Protein AF-0000000085033680 (afdb_homodimer)

Structure (mmCIF, N/CA/C/O backbone):
data_AF-0000000085033680-model_v1
#
loop_
_entity.id
_entity.type
_entity.pdbx_description
1 polymer 'Phosphate transport system permease protein'
#
loop_
_atom_site.group_PDB
_atom_site.id
_atom_site.type_symbol
_atom_site.label_atom_id
_atom_site.label_alt_id
_atom_site.label_comp_id
_atom_site.label_asym_id
_atom_site.label_entity_id
_atom_site.label_seq_id
_atom_site.pdbx_PDB_ins_code
_atom_site.Cartn_x
_atom_site.Cartn_y
_atom_site.Cartn_z
_atom_site.occupancy
_atom_site.B_iso_or_equiv
_atom_site.auth_seq_id
_atom_site.auth_comp_id
_atom_site.auth_asym_id
_atom_site.auth_atom_id
_atom_site.pdbx_PDB_model_num
ATOM 1 N N . MET A 1 1 ? 34.344 1.107 -22.438 1 34.69 1 MET A N 1
ATOM 2 C CA . MET A 1 1 ? 33.625 1.771 -21.359 1 34.69 1 MET A CA 1
ATOM 3 C C . MET A 1 1 ? 32.562 0.857 -20.781 1 34.69 1 MET A C 1
ATOM 5 O O . MET A 1 1 ? 31.656 0.421 -21.5 1 34.69 1 MET A O 1
ATOM 9 N N . THR A 1 2 ? 32.812 0.111 -19.719 1 42.31 2 THR A N 1
ATOM 10 C CA . THR A 1 2 ? 32.031 -1.049 -19.297 1 42.31 2 THR A CA 1
ATOM 11 C C . THR A 1 2 ? 30.609 -0.638 -18.891 1 42.31 2 THR A C 1
ATOM 13 O O . THR A 1 2 ? 30.375 0.528 -18.562 1 42.31 2 THR A O 1
ATOM 16 N N . ALA A 1 3 ? 29.688 -1.53 -19.141 1 40.53 3 ALA A N 1
ATOM 17 C CA . ALA A 1 3 ? 28.25 -1.353 -18.938 1 40.53 3 ALA A CA 1
ATOM 18 C C . ALA A 1 3 ? 27.969 -0.746 -17.562 1 40.53 3 ALA A C 1
ATOM 20 O O . ALA A 1 3 ? 27.062 0.081 -17.422 1 40.53 3 ALA A O 1
ATOM 21 N N . GLU A 1 4 ? 28.812 -0.955 -16.578 1 39.97 4 GLU A N 1
ATOM 22 C CA . GLU A 1 4 ? 28.75 -0.415 -15.219 1 39.97 4 GLU A CA 1
ATOM 23 C C . GLU A 1 4 ? 29.031 1.086 -15.211 1 39.97 4 GLU A C 1
ATOM 25 O O . GLU A 1 4 ? 28.344 1.844 -14.516 1 39.97 4 GLU A O 1
ATOM 30 N N . ALA A 1 5 ? 30.047 1.528 -15.977 1 42.62 5 ALA A N 1
ATOM 31 C CA . ALA A 1 5 ? 30.406 2.936 -16.094 1 42.62 5 ALA A CA 1
ATOM 32 C C . ALA A 1 5 ? 29.312 3.729 -16.812 1 42.62 5 ALA A C 1
ATOM 34 O O . ALA A 1 5 ? 29 4.859 -16.422 1 42.62 5 ALA A O 1
ATOM 35 N N . LEU A 1 6 ? 28.594 3.102 -17.641 1 38.47 6 LEU A N 1
ATOM 36 C CA . LEU A 1 6 ? 27.516 3.727 -18.391 1 38.47 6 LEU A CA 1
ATOM 37 C C . LEU A 1 6 ? 26.266 3.871 -17.516 1 38.47 6 LEU A C 1
ATOM 39 O O . LEU A 1 6 ? 25.562 4.883 -17.594 1 38.47 6 LEU A O 1
ATOM 43 N N . ILE A 1 7 ? 26.125 2.992 -16.609 1 41.12 7 ILE A N 1
ATOM 44 C CA . ILE A 1 7 ? 25.016 3.029 -15.664 1 41.12 7 ILE A CA 1
ATOM 45 C C . ILE A 1 7 ? 25.266 4.117 -14.617 1 41.12 7 ILE A C 1
ATOM 47 O O . ILE A 1 7 ? 24.359 4.91 -14.32 1 41.12 7 ILE A O 1
ATOM 51 N N . LEU A 1 8 ? 26.453 4.207 -14.141 1 42.81 8 LEU A N 1
ATOM 52 C CA . LEU A 1 8 ? 26.859 5.289 -13.25 1 42.81 8 LEU A CA 1
ATOM 53 C C . LEU A 1 8 ? 26.844 6.629 -13.984 1 42.81 8 LEU A C 1
ATOM 55 O O . LEU A 1 8 ? 26.391 7.633 -13.43 1 42.81 8 LEU A O 1
ATOM 59 N N . LEU A 1 9 ? 27.312 6.648 -15.18 1 42.09 9 LEU A N 1
ATOM 60 C CA . LEU A 1 9 ? 27.281 7.852 -16 1 42.09 9 LEU A CA 1
ATOM 61 C C . LEU A 1 9 ? 25.844 8.234 -16.344 1 42.09 9 LEU A C 1
ATOM 63 O O . LEU A 1 9 ? 25.484 9.414 -16.328 1 42.09 9 LEU A O 1
ATOM 67 N N . PHE A 1 10 ? 25 7.246 -16.531 1 40.56 10 PHE A N 1
ATOM 68 C CA . PHE A 1 10 ? 23.594 7.531 -16.766 1 40.56 10 PHE A CA 1
ATOM 69 C C . PHE A 1 10 ? 22.938 8.047 -15.484 1 40.56 10 PHE A C 1
ATOM 71 O O . PHE A 1 10 ? 22.172 9.023 -15.523 1 40.56 10 PHE A O 1
ATOM 78 N N . PHE A 1 11 ? 23.25 7.496 -14.32 1 43.59 11 PHE A N 1
ATOM 79 C CA . PHE A 1 11 ? 22.75 8.016 -13.055 1 43.59 11 PHE A CA 1
ATOM 80 C C . PHE A 1 11 ? 23.312 9.406 -12.781 1 43.59 11 PHE A C 1
ATOM 82 O O . PHE A 1 11 ? 22.578 10.297 -12.344 1 43.59 11 PHE A O 1
ATOM 89 N N . LEU A 1 12 ? 24.562 9.516 -13 1 45.34 12 LEU A N 1
ATOM 90 C CA . LEU A 1 12 ? 25.203 10.82 -12.836 1 45.34 12 LEU A CA 1
ATOM 91 C C . LEU A 1 12 ? 24.703 11.812 -13.883 1 45.34 12 LEU A C 1
ATOM 93 O O . LEU A 1 12 ? 24.438 12.977 -13.57 1 45.34 12 LEU A O 1
ATOM 97 N N . TYR A 1 13 ? 24.578 11.406 -15.133 1 42.22 13 TYR A N 1
ATOM 98 C CA . TYR A 1 13 ? 24 12.258 -16.172 1 42.22 13 TYR A CA 1
ATOM 99 C C . TYR A 1 13 ? 22.516 12.484 -15.93 1 42.22 13 TYR A C 1
ATOM 101 O O . TYR A 1 13 ? 22.016 13.602 -16.078 1 42.22 13 TYR A O 1
ATOM 109 N N . ALA A 1 14 ? 21.797 11.477 -15.539 1 43.44 14 ALA A N 1
ATOM 110 C CA . ALA A 1 14 ? 20.391 11.672 -15.203 1 43.44 14 ALA A CA 1
ATOM 111 C C . ALA A 1 14 ? 20.234 12.539 -13.953 1 43.44 14 ALA A C 1
ATOM 113 O O . ALA A 1 14 ? 19.391 13.43 -13.906 1 43.44 14 ALA A O 1
ATOM 114 N N . ALA A 1 15 ? 21 12.297 -12.898 1 45.5 15 ALA A N 1
ATOM 115 C CA . ALA A 1 15 ? 21.094 13.227 -11.773 1 45.5 15 ALA A CA 1
ATOM 116 C C . ALA A 1 15 ? 21.594 14.594 -12.227 1 45.5 15 ALA A C 1
ATOM 118 O O . ALA A 1 15 ? 21.047 15.625 -11.812 1 45.5 15 ALA A O 1
ATOM 119 N N . SER A 1 16 ? 22.656 14.609 -13.031 1 41.59 16 SER A N 1
ATOM 120 C CA . SER A 1 16 ? 23.141 15.859 -13.609 1 41.59 16 SER A CA 1
ATOM 121 C C . SER A 1 16 ? 22.141 16.438 -14.594 1 41.59 16 SER A C 1
ATOM 123 O O . SER A 1 16 ? 21.891 17.656 -14.594 1 41.59 16 SER A O 1
ATOM 125 N N . ALA A 1 17 ? 21.578 15.656 -15.477 1 41.84 17 ALA A N 1
ATOM 126 C CA . ALA A 1 17 ? 20.531 16.094 -16.406 1 41.84 17 ALA A CA 1
ATOM 127 C C . ALA A 1 17 ? 19.266 16.484 -15.641 1 41.84 17 ALA A C 1
ATOM 129 O O . ALA A 1 17 ? 18.609 17.484 -15.984 1 41.84 1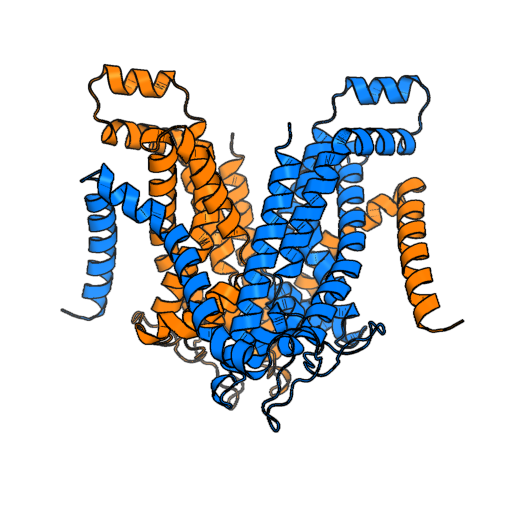7 ALA A O 1
ATOM 130 N N . LEU A 1 18 ? 18.844 15.688 -14.68 1 44.16 18 LEU A N 1
ATOM 131 C CA . LEU A 1 18 ? 17.828 16.109 -13.727 1 44.16 18 LEU A CA 1
ATOM 132 C C . LEU A 1 18 ? 18.219 17.406 -13.031 1 44.16 18 LEU A C 1
ATOM 134 O O . LEU A 1 18 ? 17.391 18.297 -12.867 1 44.16 18 LEU A O 1
ATOM 138 N N . PHE A 1 19 ? 19.453 17.438 -12.531 1 42.06 19 PHE A N 1
ATOM 139 C CA . PHE A 1 19 ? 20.031 18.703 -12.055 1 42.06 19 PHE A CA 1
ATOM 140 C C . PHE A 1 19 ? 19.969 19.766 -13.141 1 42.06 19 PHE A C 1
ATOM 142 O O . PHE A 1 19 ? 19.531 20.891 -12.891 1 42.06 19 PHE A O 1
ATOM 149 N N . LEU A 1 20 ? 20.578 19.422 -14.281 1 41.84 20 LEU A N 1
ATOM 150 C CA . LEU A 1 20 ? 20.594 20.406 -15.367 1 41.84 20 LEU A CA 1
ATOM 151 C C . LEU A 1 20 ? 19.188 20.672 -15.875 1 41.84 20 LEU A C 1
ATOM 153 O O . LEU A 1 20 ? 18.859 21.797 -16.266 1 41.84 20 LEU A O 1
ATOM 157 N N . PHE A 1 21 ? 18.438 19.625 -16.062 1 43.38 21 PHE A N 1
ATOM 158 C CA . PHE A 1 21 ? 17.031 19.797 -16.406 1 43.38 21 PHE A CA 1
ATOM 159 C C . PHE A 1 21 ? 16.312 20.641 -15.352 1 43.38 21 PHE A C 1
ATOM 161 O O . PHE A 1 21 ? 15.453 21.453 -15.68 1 43.38 21 PHE A O 1
ATOM 168 N N . PHE A 1 22 ? 16.609 20.438 -14.07 1 43.53 22 PHE A N 1
ATOM 169 C CA . PHE A 1 22 ? 16.219 21.406 -13.047 1 43.53 22 PHE A CA 1
ATOM 170 C C . PHE A 1 22 ? 16.75 22.797 -13.383 1 43.53 22 PHE A C 1
ATOM 172 O O . PHE A 1 22 ? 16.109 23.797 -13.039 1 43.53 22 PHE A O 1
ATOM 179 N N . THR A 1 23 ? 18.016 22.891 -13.719 1 40.34 23 THR A N 1
ATOM 180 C CA . THR A 1 23 ? 18.578 24.234 -13.906 1 40.34 23 THR A CA 1
ATOM 181 C C . THR A 1 23 ? 17.891 24.953 -15.062 1 40.34 23 THR A C 1
ATOM 183 O O . THR A 1 23 ? 17.875 26.188 -15.117 1 40.34 23 THR A O 1
ATOM 186 N N . ARG A 1 24 ? 17.891 24.297 -16.328 1 46.97 24 ARG A N 1
ATOM 187 C CA . ARG A 1 24 ? 17.125 25.062 -17.297 1 46.97 24 ARG A CA 1
ATOM 188 C C . ARG A 1 24 ? 15.633 24.891 -17.078 1 46.97 24 ARG A C 1
ATOM 190 O O . ARG A 1 24 ? 15.086 23.812 -17.344 1 46.97 24 ARG A O 1
ATOM 197 N N . LEU A 1 25 ? 14.953 25.609 -16.031 1 50.25 25 LEU A N 1
ATOM 198 C CA . LEU A 1 25 ? 13.945 25.75 -14.977 1 50.25 25 LEU A CA 1
ATOM 199 C C . LEU A 1 25 ? 12.602 25.203 -15.445 1 50.25 25 LEU A C 1
ATOM 201 O O . LEU A 1 25 ? 11.984 24.375 -14.766 1 50.25 25 LEU A O 1
ATOM 205 N N . ARG A 1 26 ? 11.852 25.953 -16.234 1 58.47 26 ARG A N 1
ATOM 206 C CA . ARG A 1 26 ? 10.398 25.922 -16.359 1 58.47 26 ARG A CA 1
ATOM 207 C C . ARG A 1 26 ? 9.938 24.641 -17.031 1 58.47 26 ARG A C 1
ATOM 209 O O . ARG A 1 26 ? 9.008 23.984 -16.562 1 58.47 26 ARG A O 1
ATOM 216 N N . ALA A 1 27 ? 10.703 24.266 -18.062 1 64.19 27 ALA A N 1
ATOM 217 C CA . ALA A 1 27 ? 10.234 23.125 -18.844 1 64.19 27 ALA A CA 1
ATOM 218 C C . ALA A 1 27 ? 10.586 21.812 -18.172 1 64.19 27 ALA A C 1
ATOM 220 O O . ALA A 1 27 ? 9.789 20.875 -18.172 1 64.19 27 ALA A O 1
ATOM 221 N N . GLY A 1 28 ? 11.727 21.688 -17.578 1 64.12 28 GLY A N 1
ATOM 222 C CA . GLY A 1 28 ? 12.148 20.469 -16.891 1 64.12 28 GLY A CA 1
ATOM 223 C C . GLY A 1 28 ? 11.32 20.156 -15.664 1 64.12 28 GLY A C 1
ATOM 224 O O . GLY A 1 28 ? 10.953 19 -15.438 1 64.12 28 GLY A O 1
ATOM 225 N N . LEU A 1 29 ? 11 21.266 -15.039 1 71.25 29 LEU A N 1
ATOM 226 C CA . LEU A 1 29 ? 10.18 21.094 -13.844 1 71.25 29 LEU A CA 1
ATOM 227 C C . LEU A 1 29 ? 8.773 20.625 -14.211 1 71.25 29 LEU A C 1
ATOM 229 O O . LEU A 1 29 ? 8.195 19.781 -13.523 1 71.25 29 LEU A O 1
ATOM 233 N N . ARG A 1 30 ? 8.383 21.172 -15.328 1 74.19 30 ARG A N 1
ATOM 234 C CA . ARG A 1 30 ? 7.047 20.797 -15.773 1 74.19 30 ARG A CA 1
ATOM 235 C C . ARG A 1 30 ? 7 19.328 -16.203 1 74.19 30 ARG A C 1
ATOM 237 O O . ARG A 1 30 ? 6.051 18.625 -15.891 1 74.19 30 ARG A O 1
ATOM 244 N N . LEU A 1 31 ? 8.039 18.922 -16.875 1 73.56 31 LEU A N 1
ATOM 245 C CA . LEU A 1 31 ? 8.07 17.562 -17.375 1 73.56 31 LEU A CA 1
ATOM 246 C C . LEU A 1 31 ? 8.141 16.547 -16.234 1 73.56 31 LEU A C 1
ATOM 248 O O . LEU A 1 31 ? 7.406 15.562 -16.219 1 73.56 31 LEU A O 1
ATOM 252 N N . LEU A 1 32 ? 8.898 16.828 -15.305 1 75.75 32 LEU A N 1
ATOM 253 C CA . LEU A 1 32 ? 9.055 15.906 -14.18 1 75.75 32 LEU A CA 1
ATOM 254 C C . LEU A 1 32 ? 7.812 15.922 -13.297 1 75.75 32 LEU A C 1
ATOM 256 O O . LEU A 1 32 ? 7.406 14.891 -12.766 1 75.75 32 LEU A O 1
ATOM 260 N N . ALA A 1 33 ? 7.223 17.062 -13.281 1 76.25 33 ALA A N 1
ATOM 261 C CA . ALA A 1 33 ? 6.043 17.219 -12.438 1 76.25 33 ALA A CA 1
ATOM 262 C C . ALA A 1 33 ? 4.844 16.469 -13.008 1 76.25 33 ALA A C 1
ATOM 264 O O . ALA A 1 33 ? 3.994 15.984 -12.266 1 76.25 33 ALA A O 1
ATOM 265 N N . LEU A 1 34 ? 4.891 16.344 -14.352 1 80.31 34 LEU A N 1
ATOM 266 C CA . LEU A 1 34 ? 3.711 15.758 -14.984 1 80.31 34 LEU A CA 1
ATOM 267 C C . LEU A 1 34 ? 3.959 14.305 -15.359 1 80.31 34 LEU A C 1
ATOM 269 O O . LEU A 1 34 ? 3.068 13.633 -15.891 1 80.31 34 LEU A O 1
ATOM 273 N N . ALA A 1 35 ? 5.102 13.797 -14.984 1 83.38 35 ALA A N 1
ATOM 274 C CA . ALA A 1 35 ? 5.473 12.438 -15.367 1 83.38 35 ALA A CA 1
ATOM 275 C C . ALA A 1 35 ? 4.527 11.414 -14.734 1 83.38 35 ALA A C 1
ATOM 277 O O . ALA A 1 35 ? 4.031 10.516 -15.422 1 83.38 35 ALA A O 1
ATOM 278 N N . VAL A 1 36 ? 4.23 11.586 -13.453 1 81.62 36 VAL A N 1
ATOM 279 C CA . VAL A 1 36 ? 3.447 10.578 -12.742 1 81.62 36 VAL A CA 1
ATO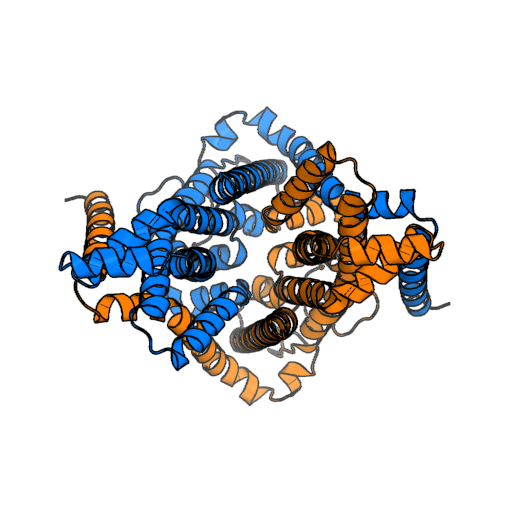M 280 C C . VAL A 1 36 ? 1.994 10.633 -13.211 1 81.62 36 VAL A C 1
ATOM 282 O O . VAL A 1 36 ? 1.408 9.602 -13.555 1 81.62 36 VAL A O 1
ATOM 285 N N . PRO A 1 37 ? 1.396 11.836 -13.359 1 80 37 PRO A N 1
ATOM 286 C CA . PRO A 1 37 ? 0.05 11.898 -13.938 1 80 37 PRO A CA 1
ATOM 287 C C . PRO A 1 37 ? -0.016 11.32 -15.344 1 80 37 PRO A C 1
ATOM 289 O O . PRO A 1 37 ? -1.013 10.688 -15.719 1 80 37 PRO A O 1
ATOM 292 N N . ALA A 1 38 ? 1.014 11.484 -16.047 1 81.5 38 ALA A N 1
ATOM 293 C CA . ALA A 1 38 ? 1.069 10.945 -17.406 1 81.5 38 ALA A CA 1
ATOM 294 C C . ALA A 1 38 ? 1.099 9.422 -17.391 1 81.5 38 ALA A C 1
ATOM 296 O O . ALA A 1 38 ? 0.479 8.781 -18.234 1 81.5 38 ALA A O 1
ATOM 297 N N . VAL A 1 39 ? 1.808 8.883 -16.438 1 83.31 39 VAL A N 1
ATOM 298 C CA . VAL A 1 39 ? 1.884 7.434 -16.328 1 83.31 39 VAL A CA 1
ATOM 299 C C . VAL A 1 39 ? 0.505 6.867 -15.992 1 83.31 39 VAL A C 1
ATOM 301 O O . VAL A 1 39 ? 0.087 5.859 -16.562 1 83.31 39 VAL A O 1
ATOM 304 N N . VAL A 1 40 ? -0.212 7.496 -15.133 1 84.31 40 VAL A N 1
ATOM 305 C CA . VAL A 1 40 ? -1.54 7.027 -14.75 1 84.31 40 VAL A CA 1
ATOM 306 C C . VAL A 1 40 ? -2.486 7.133 -15.945 1 84.31 40 VAL A C 1
ATOM 308 O O . VAL A 1 40 ? -3.268 6.215 -16.203 1 84.31 40 VAL A O 1
ATOM 311 N N . ALA A 1 41 ? -2.375 8.25 -16.672 1 82.94 41 ALA A N 1
ATOM 312 C CA . ALA A 1 41 ? -3.189 8.406 -17.875 1 82.94 41 ALA A CA 1
ATOM 313 C C . ALA A 1 41 ? -2.861 7.336 -18.906 1 82.94 41 ALA A C 1
ATOM 315 O O . ALA A 1 41 ? -3.76 6.785 -19.547 1 82.94 41 ALA A O 1
ATOM 316 N N . ALA A 1 42 ? -1.599 7.047 -19.047 1 84.12 42 ALA A N 1
ATOM 317 C CA . ALA A 1 42 ? -1.161 6 -19.953 1 84.12 42 ALA A CA 1
ATOM 318 C C . ALA A 1 42 ? -1.696 4.637 -19.531 1 84.12 42 ALA A C 1
ATOM 320 O O . ALA A 1 42 ? -2.061 3.814 -20.375 1 84.12 42 ALA A O 1
ATOM 321 N N . MET A 1 43 ? -1.697 4.395 -18.234 1 88.25 43 MET A N 1
ATOM 322 C CA . MET A 1 43 ? -2.221 3.129 -17.719 1 88.25 43 MET A CA 1
ATOM 323 C C . MET A 1 43 ? -3.691 2.961 -18.094 1 88.25 43 MET A C 1
ATOM 325 O O . MET A 1 43 ? -4.102 1.899 -18.562 1 88.25 43 MET A O 1
ATOM 329 N N . VAL A 1 44 ? -4.449 4.031 -17.906 1 86.88 44 VAL A N 1
ATOM 330 C CA . VAL A 1 44 ? -5.871 3.986 -18.219 1 86.88 44 VAL A CA 1
ATOM 331 C C . VAL A 1 44 ? -6.066 3.721 -19.703 1 86.88 44 VAL A C 1
ATOM 333 O O . VAL A 1 44 ? -6.902 2.898 -20.094 1 86.88 44 VAL A O 1
ATOM 336 N N . ALA A 1 45 ? -5.285 4.34 -20.562 1 87.31 45 ALA A N 1
ATOM 337 C CA . ALA A 1 45 ? -5.379 4.164 -22 1 87.31 45 ALA A CA 1
ATOM 338 C C . ALA A 1 45 ? -5.043 2.729 -22.406 1 87.31 45 ALA A C 1
ATOM 340 O O . ALA A 1 45 ? -5.742 2.125 -23.219 1 87.31 45 ALA A O 1
ATOM 341 N N . VAL A 1 46 ? -4.047 2.209 -21.812 1 88.69 46 VAL A N 1
ATOM 342 C CA . VAL A 1 46 ? -3.613 0.852 -22.141 1 88.69 46 VAL A CA 1
ATOM 343 C C . VAL A 1 46 ? -4.676 -0.149 -21.688 1 88.69 46 VAL A C 1
ATOM 345 O O . VAL A 1 46 ? -4.973 -1.109 -22.406 1 88.69 46 VAL A O 1
ATOM 348 N N . PHE A 1 47 ? -5.211 0.065 -20.531 1 92.56 47 PHE A N 1
ATOM 349 C CA . PHE A 1 47 ? -6.223 -0.852 -20.016 1 92.56 47 PHE A CA 1
ATOM 350 C C . PHE A 1 47 ? -7.5 -0.761 -20.844 1 92.56 47 PHE A C 1
ATOM 352 O O . PHE A 1 47 ? -8.156 -1.774 -21.094 1 92.56 47 PHE A O 1
ATOM 359 N N . LEU A 1 48 ? -7.855 0.467 -21.297 1 91.25 48 LEU A N 1
ATOM 360 C CA . LEU A 1 48 ? -9.023 0.634 -22.141 1 91.25 48 LEU A CA 1
ATOM 361 C C . LEU A 1 48 ? -8.844 -0.104 -23.469 1 91.25 48 LEU A C 1
ATOM 363 O O . LEU A 1 48 ? -9.719 -0.858 -23.891 1 91.25 48 LEU A O 1
ATOM 367 N N . ALA A 1 49 ? -7.715 0.058 -24.078 1 91.56 49 ALA A N 1
ATOM 368 C CA . ALA A 1 49 ? -7.426 -0.595 -25.344 1 91.56 49 ALA A CA 1
ATOM 369 C C . ALA A 1 49 ? -7.332 -2.109 -25.188 1 91.56 49 ALA A C 1
ATOM 371 O O . ALA A 1 49 ? -7.82 -2.865 -26.031 1 91.56 49 ALA A O 1
ATOM 372 N N . GLY A 1 50 ? -6.727 -2.555 -24.094 1 92.19 50 GLY A N 1
ATOM 373 C CA . GLY A 1 50 ? -6.531 -3.977 -23.844 1 92.19 50 GLY A CA 1
ATOM 374 C C . GLY A 1 50 ? -7.816 -4.695 -23.484 1 92.19 50 GLY A C 1
ATOM 375 O O . GLY A 1 50 ? -7.945 -5.902 -23.703 1 92.19 50 GLY A O 1
ATOM 376 N N . ALA A 1 51 ? -8.695 -3.938 -22.875 1 94.56 51 ALA A N 1
ATOM 377 C CA . ALA A 1 51 ? -9.945 -4.527 -22.406 1 94.56 51 ALA A CA 1
ATOM 378 C C . ALA A 1 51 ? -10.953 -4.637 -23.547 1 94.56 51 ALA A C 1
ATOM 380 O O . ALA A 1 51 ? -11.961 -5.336 -23.438 1 94.56 51 ALA A O 1
ATOM 381 N N . LEU A 1 52 ? -10.727 -4.047 -24.672 1 93.38 52 LEU A N 1
ATOM 382 C CA . LEU A 1 52 ? -11.695 -3.904 -25.75 1 93.38 52 LEU A CA 1
ATOM 383 C C . LEU A 1 52 ? -12.078 -5.262 -26.328 1 93.38 52 LEU A C 1
ATOM 385 O O . LEU A 1 52 ? -13.25 -5.535 -26.578 1 93.38 52 LEU A O 1
ATOM 389 N N . PRO A 1 53 ? -11.141 -6.164 -26.562 1 93 53 PRO A N 1
ATOM 390 C CA . PRO A 1 53 ? -11.523 -7.465 -27.109 1 93 53 PRO A CA 1
ATOM 391 C C . PRO A 1 53 ? -12.492 -8.227 -26.219 1 93 53 PRO A C 1
ATOM 393 O O . PRO A 1 53 ? -13.438 -8.852 -26.703 1 93 53 PRO A O 1
ATOM 396 N N . ALA A 1 54 ? -12.25 -8.18 -24.938 1 93.38 54 ALA A N 1
ATOM 397 C CA . ALA A 1 54 ? -13.148 -8.852 -24.016 1 93.38 54 ALA A CA 1
ATOM 398 C C . ALA A 1 54 ? -14.5 -8.148 -23.938 1 93.38 54 ALA A C 1
ATOM 400 O O . ALA A 1 54 ? -15.547 -8.797 -23.875 1 93.38 54 ALA A O 1
ATOM 401 N N . LEU A 1 55 ? -14.445 -6.852 -23.984 1 92.69 55 LEU A N 1
ATOM 402 C CA . LEU A 1 55 ? -15.68 -6.07 -23.922 1 92.69 55 LEU A CA 1
ATOM 403 C C . LEU A 1 55 ? -16.5 -6.27 -25.188 1 92.69 55 LEU A C 1
ATOM 405 O O . LEU A 1 55 ? -17.734 -6.316 -25.141 1 92.69 55 LEU A O 1
ATOM 409 N N . SER A 1 56 ? -15.859 -6.383 -26.297 1 92.25 56 SER A N 1
ATOM 410 C CA . SER A 1 56 ? -16.547 -6.57 -27.562 1 92.25 56 SER A CA 1
ATOM 411 C C . SER A 1 56 ? -17.141 -7.973 -27.672 1 92.25 56 SER A C 1
ATOM 413 O O . SER A 1 56 ? -18.234 -8.148 -28.203 1 92.25 56 SER A O 1
ATOM 415 N N . ARG A 1 57 ? -16.516 -8.875 -27.141 1 90.88 57 ARG A N 1
ATOM 416 C CA . ARG A 1 57 ? -16.953 -10.266 -27.25 1 90.88 57 ARG A CA 1
ATOM 417 C C . ARG A 1 57 ? -18.031 -10.57 -26.219 1 90.88 57 ARG A C 1
ATOM 419 O O . ARG A 1 57 ? -19.047 -11.188 -26.562 1 90.88 57 ARG A O 1
ATOM 426 N N . GLU A 1 58 ? -17.812 -10.195 -25.016 1 90.94 58 GLU A N 1
ATOM 427 C CA . GLU A 1 58 ? -18.688 -10.602 -23.906 1 90.94 58 GLU A CA 1
ATOM 428 C C . GLU A 1 58 ? -19.672 -9.492 -23.562 1 90.94 58 GLU A C 1
ATOM 430 O O . GLU A 1 58 ? -20.719 -9.758 -22.969 1 90.94 58 GLU A O 1
ATOM 435 N N . GLY A 1 59 ? -19.344 -8.281 -23.891 1 91.12 59 GLY A N 1
ATOM 436 C CA . GLY A 1 59 ? -20.188 -7.168 -23.516 1 91.12 59 GLY A CA 1
ATOM 437 C C . GLY A 1 59 ? -20.391 -7.055 -22.016 1 91.12 59 GLY A C 1
ATOM 438 O O . GLY A 1 59 ? -19.422 -7.074 -21.25 1 91.12 59 GLY A O 1
ATOM 439 N N . LEU A 1 60 ? -21.656 -7.02 -21.594 1 91.5 60 LEU A N 1
ATOM 440 C CA . LEU A 1 60 ? -21.984 -6.824 -20.188 1 91.5 60 LEU A CA 1
ATOM 441 C C . LEU A 1 60 ? -21.797 -8.117 -19.391 1 91.5 60 LEU A C 1
ATOM 443 O O . LEU A 1 60 ? -21.703 -8.086 -18.172 1 91.5 60 LEU A O 1
ATOM 447 N N . SER A 1 61 ? -21.797 -9.188 -20.109 1 92.5 61 SER A N 1
ATOM 448 C CA . SER A 1 61 ? -21.625 -10.477 -19.453 1 92.5 61 SER A CA 1
ATOM 449 C C . SER A 1 61 ? -20.266 -10.562 -18.766 1 92.5 61 SER A C 1
ATOM 451 O O . SER A 1 61 ? -20.094 -11.352 -17.828 1 92.5 61 SER A O 1
ATOM 453 N N . LEU A 1 62 ? -19.344 -9.758 -19.188 1 94.12 62 LEU A N 1
ATOM 454 C CA . LEU A 1 62 ? -18.031 -9.695 -18.547 1 94.12 62 LEU A CA 1
ATOM 455 C C . LEU A 1 62 ? -18.156 -9.32 -17.078 1 94.12 62 LEU A C 1
ATOM 457 O O . LEU A 1 62 ? -17.375 -9.797 -16.25 1 94.12 62 LEU A O 1
ATOM 461 N N . PHE A 1 63 ? -19.188 -8.586 -16.75 1 93.31 63 PHE A N 1
ATOM 462 C CA . PHE A 1 63 ? -19.328 -8.07 -15.398 1 93.31 63 PHE A CA 1
ATOM 463 C C . PHE A 1 63 ? -20.422 -8.797 -14.641 1 93.31 63 PHE A C 1
ATOM 465 O O . PHE A 1 63 ? -20.516 -8.703 -13.422 1 93.31 63 PHE A O 1
ATOM 472 N N . THR A 1 64 ? -21.234 -9.578 -15.367 1 93.25 64 THR A N 1
ATOM 473 C CA . THR A 1 64 ? -22.391 -10.18 -14.711 1 93.25 64 THR A CA 1
ATOM 474 C C . THR A 1 64 ? -22.219 -11.695 -14.609 1 93.25 64 THR A C 1
ATOM 476 O O . THR A 1 64 ? -22.953 -12.352 -13.867 1 93.25 64 THR A O 1
ATOM 479 N N . SER A 1 65 ? -21.281 -12.195 -15.273 1 92.38 65 SER A N 1
ATOM 480 C CA . SER A 1 65 ? -21.031 -13.633 -15.211 1 92.38 65 SER A CA 1
ATOM 481 C C . SER A 1 65 ? -19.969 -13.961 -14.18 1 92.38 65 SER A C 1
ATOM 483 O O . SER A 1 65 ? -19.078 -13.148 -13.914 1 92.38 65 SER A O 1
ATOM 485 N N . SER A 1 66 ? -20.125 -15.148 -13.617 1 91.56 66 SER A N 1
ATOM 486 C CA . SER A 1 66 ? -19.156 -15.617 -12.633 1 91.56 66 SER A CA 1
ATOM 487 C C . SER A 1 66 ? -18.281 -16.719 -13.211 1 91.56 66 SER A C 1
ATOM 489 O O . SER A 1 66 ? -17.484 -17.328 -12.492 1 91.56 66 SER A O 1
ATOM 491 N N . LEU A 1 67 ? -18.453 -16.891 -14.43 1 89.5 67 LEU A N 1
ATOM 492 C CA . LEU A 1 67 ? -17.688 -17.953 -15.07 1 89.5 67 LEU A CA 1
ATOM 493 C C . LEU A 1 67 ? -16.25 -17.516 -15.328 1 89.5 67 LEU A C 1
ATOM 495 O O . LEU A 1 67 ? -16.016 -16.391 -15.758 1 89.5 67 LEU A O 1
ATOM 499 N N . TRP A 1 68 ? -15.273 -18.375 -14.969 1 93.12 68 TRP A N 1
ATOM 500 C CA . TRP A 1 68 ? -13.859 -18.234 -15.305 1 93.12 68 TRP A CA 1
ATOM 501 C C . TRP A 1 68 ? -13.273 -19.562 -15.773 1 93.12 68 TRP A C 1
ATOM 503 O O . TRP A 1 68 ? -12.898 -20.406 -14.961 1 93.12 68 TRP A O 1
ATOM 513 N N . SER A 1 69 ? -13.305 -19.688 -17.062 1 91.06 69 SER A N 1
ATOM 514 C CA . SER A 1 69 ? -12.891 -20.953 -17.641 1 91.06 69 SER A CA 1
ATOM 515 C C . SER A 1 69 ? -11.914 -20.75 -18.797 1 91.06 69 SER A C 1
ATOM 517 O O . SER A 1 69 ? -12.266 -20.141 -19.812 1 91.06 69 SER A O 1
ATOM 519 N N . SER A 1 70 ? -10.75 -21.234 -18.609 1 88.19 70 SER A N 1
ATOM 520 C CA . SER A 1 70 ? -9.742 -21.156 -19.672 1 88.19 70 SER A CA 1
ATOM 521 C C . SER A 1 70 ? -10.102 -22.062 -20.844 1 88.19 70 SER A C 1
ATOM 523 O O . SER A 1 70 ? -9.812 -21.734 -22 1 88.19 70 SER A O 1
ATOM 525 N N . SER A 1 71 ? -10.711 -23.172 -20.547 1 87.75 71 SER A N 1
ATOM 526 C CA . SER A 1 71 ? -11.086 -24.125 -21.594 1 87.75 71 SER A CA 1
ATOM 527 C C . SER A 1 71 ? -12.125 -23.531 -22.531 1 87.75 71 SER A C 1
ATOM 529 O O . SER A 1 71 ? -12.023 -23.688 -23.75 1 87.75 71 SER A O 1
ATOM 531 N N . ASP A 1 72 ? -13.055 -22.812 -22 1 87.81 72 ASP A N 1
ATOM 532 C CA . ASP A 1 72 ? -14.125 -22.219 -22.797 1 87.81 72 ASP A CA 1
ATOM 533 C C . ASP A 1 72 ? -13.766 -20.797 -23.234 1 87.81 72 ASP A C 1
ATOM 535 O O . ASP A 1 72 ? -14.484 -20.172 -24.016 1 87.81 72 ASP A O 1
ATOM 539 N N . GLU A 1 73 ? -12.664 -20.312 -22.688 1 90.62 73 GLU A N 1
ATOM 540 C CA . GLU A 1 73 ? -12.203 -18.953 -22.922 1 90.62 73 GLU A CA 1
ATOM 541 C C . GLU A 1 73 ? -13.297 -17.938 -22.594 1 90.62 73 GLU A C 1
ATOM 543 O O . GLU A 1 73 ? -13.562 -17.031 -23.391 1 90.62 73 GLU A O 1
ATOM 548 N N . ARG A 1 74 ? -14.07 -18.281 -21.625 1 90.94 74 ARG A N 1
ATOM 549 C CA . ARG A 1 74 ? -15.078 -17.375 -21.078 1 90.94 74 ARG A CA 1
ATOM 550 C C . ARG A 1 74 ? -14.68 -16.859 -19.703 1 90.94 74 ARG A C 1
ATOM 552 O O . ARG A 1 74 ? -14.328 -17.641 -18.812 1 90.94 74 ARG A O 1
ATOM 559 N N . TYR A 1 75 ? -14.719 -15.547 -19.625 1 94 75 TYR A N 1
ATOM 560 C CA . TYR A 1 75 ? -14.242 -14.922 -18.406 1 94 75 TYR A CA 1
ATOM 561 C C . TYR A 1 75 ? -15.242 -13.891 -17.891 1 94 75 TYR A C 1
ATOM 563 O O . TYR A 1 75 ? -15.656 -13 -18.625 1 94 75 TYR A O 1
ATOM 571 N N . GLY A 1 76 ? -15.664 -14.148 -16.656 1 94.81 76 GLY A N 1
ATOM 572 C CA . GLY A 1 76 ? -16.547 -13.219 -15.969 1 94.81 76 GLY A CA 1
ATOM 573 C C . GLY A 1 76 ? -15.945 -12.656 -14.695 1 94.81 76 GLY A C 1
ATOM 574 O O . GLY A 1 76 ? -15.242 -13.367 -13.969 1 94.81 76 GLY A O 1
ATOM 575 N N . LEU A 1 77 ? -16.281 -11.414 -14.398 1 96.12 77 LEU A N 1
ATOM 576 C CA . LEU A 1 77 ? -15.641 -10.727 -13.281 1 96.12 77 LEU A CA 1
ATOM 577 C C . LEU A 1 77 ? -16.578 -10.672 -12.078 1 96.12 77 LEU A C 1
ATOM 579 O O . LEU A 1 77 ? -16.188 -10.18 -11.016 1 96.12 77 LEU A O 1
ATOM 583 N N . LEU A 1 78 ? -17.734 -11.242 -12.164 1 95.69 78 LEU A N 1
ATOM 584 C CA . LEU A 1 78 ? -18.734 -11.109 -11.102 1 95.69 78 LEU A CA 1
ATOM 585 C C . LEU A 1 78 ? -18.234 -11.758 -9.812 1 95.69 78 LEU A C 1
ATOM 587 O O . LEU A 1 78 ? -18.438 -11.219 -8.727 1 95.69 78 LEU A O 1
ATOM 591 N N . GLY A 1 79 ? -17.703 -12.945 -9.922 1 95.31 79 GLY A N 1
ATOM 592 C CA . GLY A 1 79 ? -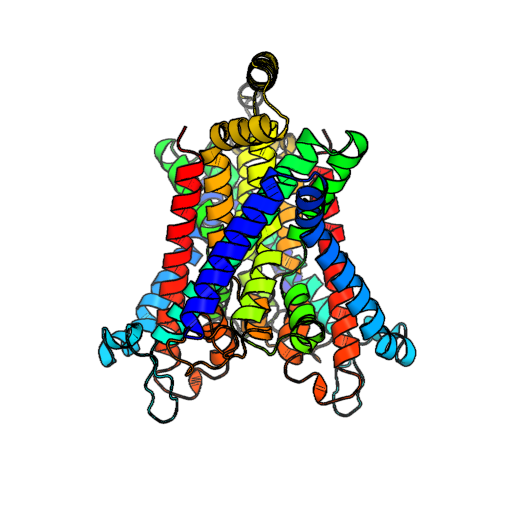17.156 -13.594 -8.742 1 95.31 79 GLY A CA 1
ATOM 593 C C . GLY A 1 79 ? -16.125 -12.742 -8.016 1 95.31 79 GLY A C 1
ATOM 594 O O . GLY A 1 79 ? -16.156 -12.625 -6.793 1 95.31 79 GLY A O 1
ATOM 595 N N . ALA A 1 80 ? -15.227 -12.18 -8.773 1 96.5 80 ALA A N 1
ATOM 596 C CA . ALA A 1 80 ? -14.18 -11.336 -8.203 1 96.5 80 ALA A CA 1
ATOM 597 C C . ALA A 1 80 ? -14.758 -10.047 -7.629 1 96.5 80 ALA A C 1
ATOM 599 O O . ALA A 1 80 ? -14.305 -9.57 -6.586 1 96.5 80 ALA A O 1
ATOM 600 N N . LEU A 1 81 ? -15.734 -9.484 -8.32 1 96 81 LEU A N 1
ATOM 601 C CA . LEU A 1 81 ? -16.406 -8.289 -7.828 1 96 81 LEU A CA 1
ATOM 602 C C . LEU A 1 81 ? -17.109 -8.562 -6.5 1 96 81 LEU A C 1
ATOM 604 O O . LEU A 1 81 ? -17 -7.773 -5.559 1 96 81 LEU A O 1
ATOM 608 N N . TRP A 1 82 ? -17.734 -9.641 -6.465 1 95.75 82 TRP A N 1
ATOM 609 C CA . TRP A 1 82 ? -18.406 -10.031 -5.234 1 95.75 82 TRP A CA 1
ATOM 610 C C . TRP A 1 82 ? -17.406 -10.273 -4.113 1 95.75 82 TRP A C 1
ATOM 612 O O . TRP A 1 82 ? -17.625 -9.867 -2.971 1 95.75 82 TRP A O 1
ATOM 622 N N . GLY A 1 83 ? -16.375 -10.984 -4.414 1 96.56 83 GLY A N 1
ATOM 623 C CA . GLY A 1 83 ? -15.336 -11.219 -3.424 1 96.56 83 GLY A CA 1
ATOM 624 C C . GLY A 1 83 ? -14.773 -9.93 -2.848 1 96.56 83 GLY A C 1
ATOM 625 O O . GLY A 1 83 ? -14.555 -9.828 -1.638 1 96.56 83 GLY A O 1
ATOM 626 N N . THR A 1 84 ? -14.539 -8.961 -3.73 1 96.31 84 THR A N 1
ATOM 627 C CA . THR A 1 84 ? -14.062 -7.656 -3.281 1 96.31 84 THR A CA 1
ATOM 628 C C . THR A 1 84 ? -15.094 -6.996 -2.367 1 96.31 84 THR A C 1
ATOM 630 O O . THR A 1 84 ? -14.742 -6.48 -1.303 1 96.31 84 THR A O 1
ATOM 633 N N . PHE A 1 85 ? -16.297 -7.062 -2.746 1 95.62 85 PHE A N 1
ATOM 634 C CA . PHE A 1 85 ? -17.375 -6.434 -1.983 1 95.62 85 PHE A CA 1
ATOM 635 C C . PHE A 1 85 ? -17.531 -7.086 -0.616 1 95.62 85 PHE A C 1
ATOM 637 O O . PHE A 1 85 ? -17.531 -6.402 0.409 1 95.62 85 PHE A O 1
ATOM 644 N N . ILE A 1 86 ? -17.578 -8.375 -0.582 1 96.31 86 ILE A N 1
ATOM 645 C CA . ILE A 1 86 ? -17.922 -9.062 0.655 1 96.31 86 ILE A CA 1
ATOM 646 C C . ILE A 1 86 ? -16.75 -9 1.626 1 96.31 86 ILE A C 1
ATOM 648 O O . ILE A 1 86 ? -16.938 -8.844 2.834 1 96.31 86 ILE A O 1
ATOM 652 N N . THR A 1 87 ? -15.547 -9.188 1.152 1 97.19 87 THR A N 1
ATOM 653 C CA . THR A 1 87 ? -14.391 -9.109 2.041 1 97.19 87 THR A CA 1
ATOM 654 C C . THR A 1 87 ? -14.258 -7.711 2.637 1 97.19 87 THR A C 1
ATOM 656 O O . THR A 1 87 ? -13.961 -7.562 3.824 1 97.19 87 THR A O 1
ATOM 659 N N . THR A 1 88 ? -14.5 -6.691 1.83 1 96.69 88 THR A N 1
ATOM 660 C CA . THR A 1 88 ? -14.445 -5.316 2.316 1 96.69 88 THR A CA 1
ATOM 661 C C . THR A 1 88 ? -15.586 -5.035 3.291 1 96.69 88 THR A C 1
ATOM 663 O O . THR A 1 88 ? -15.391 -4.367 4.309 1 96.69 88 THR A O 1
ATOM 666 N N . ALA A 1 89 ? -16.734 -5.512 2.938 1 95.44 89 ALA A N 1
ATOM 667 C CA . ALA A 1 89 ? -17.922 -5.289 3.764 1 95.44 89 ALA A CA 1
ATOM 668 C C . ALA A 1 89 ? -17.734 -5.891 5.156 1 95.44 89 ALA A C 1
ATOM 670 O O . ALA A 1 89 ? -18.25 -5.359 6.141 1 95.44 89 ALA A O 1
ATOM 671 N N . VAL A 1 90 ? -17.031 -6.949 5.234 1 95.56 90 VAL A N 1
ATOM 672 C CA . VAL A 1 90 ? -16.797 -7.598 6.52 1 95.56 90 VAL A CA 1
ATOM 673 C C . VAL A 1 90 ? -15.625 -6.926 7.23 1 95.56 90 VAL A C 1
ATOM 675 O O . VAL A 1 90 ? -15.68 -6.676 8.438 1 95.56 90 VAL A O 1
ATOM 678 N N . ALA A 1 91 ? -14.609 -6.59 6.555 1 96.94 91 ALA A N 1
ATOM 679 C CA . ALA A 1 91 ? -13.375 -6.055 7.129 1 96.94 91 ALA A CA 1
ATOM 680 C C . ALA A 1 91 ? -13.586 -4.637 7.652 1 96.94 91 ALA A C 1
ATOM 682 O O . ALA A 1 91 ? -13.039 -4.266 8.695 1 96.94 91 ALA A O 1
ATOM 683 N N . LEU A 1 92 ? -14.391 -3.838 6.961 1 95.12 92 LEU A N 1
ATOM 684 C CA . LEU A 1 92 ? -14.484 -2.406 7.234 1 95.12 92 LEU A CA 1
ATOM 685 C C . LEU A 1 92 ? -15.117 -2.152 8.594 1 95.12 92 LEU A C 1
ATOM 687 O O . LEU A 1 92 ? -14.594 -1.365 9.391 1 95.12 92 LEU A O 1
ATOM 691 N N . PRO A 1 93 ? -16.25 -2.803 8.867 1 93.75 93 PRO A N 1
ATOM 692 C CA . PRO A 1 93 ? -16.828 -2.584 10.195 1 93.75 93 PRO A CA 1
ATOM 693 C C . PRO A 1 93 ? -15.891 -3.035 11.32 1 93.75 93 PRO A C 1
ATOM 695 O O . PRO A 1 93 ? -15.844 -2.404 12.375 1 93.75 93 PRO A O 1
ATOM 698 N N . LEU A 1 94 ? -15.195 -4.117 11.125 1 92.12 94 LEU A N 1
ATOM 699 C CA . LEU A 1 94 ? -14.234 -4.578 12.125 1 92.12 94 LEU A CA 1
ATOM 700 C C . LEU A 1 94 ? -13.125 -3.557 12.32 1 92.12 94 LEU A C 1
ATOM 702 O O . LEU A 1 94 ? -12.773 -3.229 13.461 1 92.12 94 LEU A O 1
ATOM 706 N N . ALA A 1 95 ? -12.602 -3.057 11.266 1 95 95 ALA A N 1
ATOM 707 C CA . ALA A 1 95 ? -11.531 -2.059 11.32 1 95 95 ALA A CA 1
ATOM 708 C C . ALA A 1 95 ? -12.023 -0.762 11.953 1 95 95 ALA A C 1
ATOM 710 O O . ALA A 1 95 ? -11.305 -0.132 12.727 1 95 95 ALA A O 1
ATOM 711 N N . ALA A 1 96 ? -13.227 -0.372 11.57 1 93.31 96 ALA A N 1
ATOM 712 C CA . ALA A 1 96 ? -13.805 0.844 12.133 1 93.31 96 ALA A CA 1
ATOM 713 C C . ALA A 1 96 ? -13.953 0.727 13.648 1 93.31 96 ALA A C 1
ATOM 715 O O . ALA A 1 96 ? -13.633 1.661 14.383 1 93.31 96 ALA A O 1
ATOM 716 N N . ALA A 1 97 ? -14.43 -0.377 14.055 1 90.81 97 ALA A N 1
ATOM 717 C CA . ALA A 1 97 ? -14.602 -0.608 15.492 1 90.81 97 ALA A CA 1
ATOM 718 C C . ALA A 1 97 ? -13.266 -0.55 16.219 1 90.81 97 ALA A C 1
ATOM 720 O O . ALA A 1 97 ? -13.148 0.086 17.266 1 90.81 97 ALA A O 1
ATOM 721 N N . MET A 1 98 ? -12.297 -1.184 15.688 1 92.06 98 MET A N 1
ATOM 722 C CA . MET A 1 98 ? -10.977 -1.202 16.312 1 92.06 98 MET A CA 1
ATOM 723 C C . MET A 1 98 ? -10.344 0.185 16.281 1 92.06 98 MET A C 1
ATOM 725 O O . MET A 1 98 ? -9.719 0.606 17.25 1 92.06 98 MET A O 1
ATOM 729 N N . ALA A 1 99 ? -10.539 0.892 15.211 1 94.69 99 ALA A N 1
ATOM 730 C CA . ALA A 1 99 ? -9.961 2.225 15.055 1 94.69 99 ALA A CA 1
ATOM 731 C C . ALA A 1 99 ? -10.602 3.213 16.031 1 94.69 99 ALA A C 1
ATOM 733 O O . ALA A 1 99 ? -9.898 4 16.672 1 94.69 99 ALA A O 1
ATOM 734 N N . VAL A 1 100 ? -11.898 3.186 16.125 1 92.62 100 VAL A N 1
ATOM 735 C CA . VAL A 1 100 ? -12.617 4.062 17.047 1 92.62 100 VAL A CA 1
ATOM 736 C C . VAL A 1 100 ? -12.219 3.744 18.484 1 92.62 100 VAL A C 1
ATOM 738 O O . VAL A 1 100 ? -11.945 4.652 19.266 1 92.62 100 VAL A O 1
ATOM 741 N N . SER A 1 101 ? -12.211 2.443 18.797 1 91 101 SER A N 1
ATOM 742 C CA . SER A 1 101 ? -11.805 2.031 20.141 1 91 101 SER A CA 1
ATOM 743 C C . SER A 1 101 ? -10.398 2.518 20.469 1 91 101 SER A C 1
ATOM 745 O O . SER A 1 101 ? -10.141 2.965 21.578 1 91 101 SER A O 1
ATOM 747 N N . PHE A 1 102 ? -9.523 2.43 19.547 1 92.62 102 PHE A N 1
ATOM 748 C CA . PHE A 1 102 ? -8.156 2.883 19.75 1 92.62 102 PHE A CA 1
ATOM 749 C C . PHE A 1 102 ? -8.109 4.387 20 1 92.62 102 PHE A C 1
ATOM 751 O O . PHE A 1 102 ? -7.41 4.852 20.906 1 92.62 102 PHE A O 1
ATOM 758 N N . ALA A 1 103 ? -8.836 5.145 19.172 1 93.25 103 ALA A N 1
ATOM 759 C CA . ALA A 1 103 ? -8.852 6.602 19.297 1 93.25 103 ALA A CA 1
ATOM 760 C C . ALA A 1 103 ? -9.375 7.031 20.672 1 93.25 103 ALA A C 1
ATOM 762 O O . ALA A 1 103 ? -8.781 7.895 21.312 1 93.25 103 ALA A O 1
ATOM 763 N N . VAL A 1 104 ? -10.422 6.441 21.094 1 90.5 104 VAL A N 1
ATOM 764 C CA . VAL A 1 104 ? -11.016 6.777 22.391 1 90.5 104 VAL A CA 1
ATOM 765 C C . VAL A 1 104 ? -10.078 6.348 23.516 1 90.5 104 VAL A C 1
ATOM 767 O O . VAL A 1 104 ? -9.852 7.109 24.453 1 90.5 104 VAL A O 1
ATOM 770 N N . PHE A 1 105 ? -9.562 5.156 23.422 1 89.88 105 PHE A N 1
ATOM 771 C CA . PHE A 1 105 ? -8.695 4.609 24.469 1 89.88 105 PHE A CA 1
ATOM 772 C C . PHE A 1 105 ? -7.453 5.477 24.641 1 89.88 105 PHE A C 1
ATOM 774 O O . PHE A 1 105 ? -7.105 5.848 25.766 1 89.88 105 PHE A O 1
ATOM 781 N N . VAL A 1 106 ? -6.828 5.816 23.578 1 90.81 106 VAL A N 1
ATOM 782 C CA . VAL A 1 106 ? -5.551 6.516 23.641 1 90.81 106 VAL A CA 1
ATOM 783 C C . VAL A 1 106 ? -5.766 7.949 24.125 1 90.81 106 VAL A C 1
ATOM 785 O O . VAL A 1 106 ? -4.93 8.508 24.828 1 90.81 106 VAL A O 1
ATOM 788 N N . ASN A 1 107 ? -6.918 8.562 23.797 1 90.5 107 ASN A N 1
ATOM 789 C CA . ASN A 1 107 ? -7.129 9.969 24.109 1 90.5 107 ASN A CA 1
ATOM 790 C C . ASN A 1 107 ? -7.805 10.133 25.469 1 90.5 107 ASN A C 1
ATOM 792 O O . ASN A 1 107 ? -7.559 11.117 26.172 1 90.5 107 ASN A O 1
ATOM 796 N N . ASP A 1 108 ? -8.633 9.188 25.844 1 88.5 108 ASP A N 1
ATOM 797 C CA . ASP A 1 108 ? -9.438 9.406 27.031 1 88.5 108 ASP A CA 1
ATOM 798 C C . ASP A 1 108 ? -8.969 8.516 28.188 1 88.5 108 ASP A C 1
ATOM 800 O O . ASP A 1 108 ? -9.18 8.844 29.359 1 88.5 108 ASP A O 1
ATOM 804 N N . ILE A 1 109 ? -8.422 7.352 27.938 1 85.62 109 ILE A N 1
ATOM 805 C CA . ILE A 1 109 ? -8.234 6.355 28.984 1 85.62 109 ILE A CA 1
ATOM 806 C C . ILE A 1 109 ? -6.742 6.184 29.266 1 85.62 109 ILE A C 1
ATOM 808 O O . ILE A 1 109 ? -6.32 6.156 30.422 1 85.62 109 ILE A O 1
ATOM 812 N N . ALA A 1 110 ? -5.973 6.109 28.234 1 85.69 110 ALA A N 1
ATOM 813 C CA . ALA A 1 110 ? -4.551 5.824 28.375 1 85.69 110 ALA A CA 1
ATOM 814 C C . ALA A 1 110 ? -3.834 6.969 29.094 1 85.69 110 ALA A C 1
ATOM 816 O O . ALA A 1 110 ? -4.117 8.141 28.828 1 85.69 110 ALA A O 1
ATOM 817 N N . PRO A 1 111 ? -2.93 6.562 30.031 1 85.44 111 PRO A N 1
ATOM 818 C CA . PRO A 1 111 ? -2.111 7.609 30.656 1 85.44 111 PRO A CA 1
ATOM 819 C C . PRO A 1 111 ? -1.268 8.375 29.641 1 85.44 111 PRO A C 1
ATOM 821 O O . PRO A 1 111 ? -0.937 7.844 28.578 1 85.44 111 PRO A O 1
ATOM 824 N N . ALA A 1 112 ? -0.897 9.555 29.922 1 81.44 112 ALA A N 1
ATOM 825 C CA . ALA A 1 112 ? -0.217 10.484 29.016 1 81.44 112 ALA A CA 1
ATOM 826 C C . ALA A 1 112 ? 1.077 9.875 28.484 1 81.44 112 ALA A C 1
ATOM 828 O O . ALA A 1 112 ? 1.41 10.039 27.312 1 81.44 112 ALA A O 1
ATOM 829 N N . GLY A 1 113 ? 1.765 9.203 29.312 1 81.75 113 GLY A N 1
ATOM 830 C CA . GLY A 1 113 ? 3.027 8.617 28.891 1 81.75 113 GLY A CA 1
ATOM 831 C C . GLY A 1 113 ? 2.861 7.484 27.906 1 81.75 113 GLY A C 1
ATOM 832 O O . GLY A 1 113 ? 3.727 7.27 27.047 1 81.75 113 GLY A O 1
ATOM 833 N N . LEU A 1 114 ? 1.709 6.812 27.875 1 85.31 114 LEU A N 1
ATOM 834 C CA . LEU A 1 114 ? 1.472 5.664 27.016 1 85.31 114 LEU A CA 1
ATOM 835 C C . LEU A 1 114 ? 0.821 6.098 25.703 1 85.31 114 LEU A C 1
ATOM 837 O O . LEU A 1 114 ? 0.902 5.387 24.703 1 85.31 114 LEU A O 1
ATOM 841 N N . ARG A 1 115 ? 0.276 7.277 25.734 1 87.12 115 ARG A N 1
ATOM 842 C CA . ARG A 1 115 ? -0.457 7.77 24.578 1 87.12 115 ARG A CA 1
ATOM 843 C C . ARG A 1 115 ? 0.457 7.887 23.359 1 87.12 115 ARG A C 1
ATOM 845 O O . ARG A 1 115 ? 0.144 7.363 22.297 1 87.12 115 ARG A O 1
ATOM 852 N N . ARG A 1 116 ? 1.568 8.445 23.656 1 85.19 116 ARG A N 1
ATOM 853 C CA . ARG A 1 116 ? 2.506 8.672 22.547 1 85.19 116 ARG A CA 1
ATOM 854 C C . ARG A 1 116 ? 3.062 7.348 22.031 1 85.19 116 ARG A C 1
ATOM 856 O O . ARG A 1 116 ? 3.188 7.156 20.828 1 85.19 116 ARG A O 1
ATOM 863 N N . GLY A 1 117 ? 3.365 6.52 22.953 1 84.5 117 GLY A N 1
ATOM 864 C CA . GLY A 1 117 ? 3.904 5.223 22.578 1 84.5 117 GLY A CA 1
ATOM 865 C C . GLY A 1 117 ? 2.916 4.367 21.797 1 84.5 117 GLY A C 1
ATOM 866 O O . GLY A 1 117 ? 3.266 3.768 20.781 1 84.5 117 GLY A O 1
ATOM 867 N N . LEU A 1 118 ? 1.707 4.34 22.25 1 86.56 118 LEU A N 1
ATOM 868 C CA . LEU A 1 118 ? 0.676 3.537 21.594 1 86.56 118 LEU A CA 1
ATOM 869 C C . LEU A 1 118 ? 0.338 4.102 20.219 1 86.56 118 LEU A C 1
ATOM 871 O O . LEU A 1 118 ? 0.128 3.346 19.266 1 86.56 118 LEU A O 1
ATOM 875 N N . SER A 1 119 ? 0.316 5.41 20.156 1 88.44 119 SER A N 1
ATOM 876 C CA . SER A 1 119 ? 0.049 6.059 18.875 1 88.44 119 SER A CA 1
ATOM 877 C C . SER A 1 119 ? 1.162 5.781 17.875 1 88.44 119 SER A C 1
ATOM 879 O O . SER A 1 119 ? 0.894 5.465 16.719 1 88.44 119 SER A O 1
ATOM 881 N N . ALA A 1 120 ? 2.381 5.816 18.391 1 84.06 120 ALA A N 1
ATOM 882 C CA . ALA A 1 120 ? 3.529 5.531 17.531 1 84.06 120 ALA A CA 1
ATOM 883 C C . ALA A 1 120 ? 3.51 4.082 17.062 1 84.06 120 ALA A C 1
ATOM 885 O O . ALA A 1 120 ? 3.803 3.799 15.891 1 84.06 120 ALA A O 1
ATOM 886 N N . PHE A 1 121 ? 3.156 3.27 17.906 1 84.25 121 PHE A N 1
ATOM 887 C CA . PHE A 1 121 ? 3.102 1.854 17.562 1 84.25 121 PHE A CA 1
ATOM 888 C C . PHE A 1 121 ? 2.055 1.599 16.484 1 84.25 121 PHE A C 1
ATOM 890 O O . PHE A 1 121 ? 2.301 0.85 15.539 1 84.25 121 PHE A O 1
ATOM 897 N N . MET A 1 122 ? 0.932 2.162 16.656 1 87.44 122 MET A N 1
ATOM 898 C CA . MET A 1 122 ? -0.129 2.02 15.672 1 87.44 122 MET A CA 1
ATOM 899 C C . MET A 1 122 ? 0.318 2.562 14.312 1 87.44 122 MET A C 1
ATOM 901 O O . MET A 1 122 ? 0.07 1.941 13.281 1 87.44 122 MET A O 1
ATOM 905 N N . ASP A 1 123 ? 0.995 3.623 14.375 1 85.12 123 ASP A N 1
ATOM 906 C CA . ASP A 1 123 ? 1.486 4.23 13.148 1 85.12 123 ASP A CA 1
ATOM 907 C C . ASP A 1 123 ? 2.539 3.348 12.477 1 85.12 123 ASP A C 1
ATOM 909 O O . ASP A 1 123 ? 2.598 3.262 11.25 1 85.12 123 ASP A O 1
ATOM 913 N N . LEU A 1 124 ? 3.312 2.701 13.266 1 82.25 124 LEU A N 1
ATOM 914 C CA . LEU A 1 124 ? 4.352 1.818 12.742 1 82.25 124 LEU A CA 1
ATOM 915 C C . LEU A 1 124 ? 3.74 0.571 12.117 1 82.25 124 LEU A C 1
ATOM 917 O O . LEU A 1 124 ? 4.293 0.016 11.164 1 82.25 124 LEU A O 1
ATOM 921 N N . THR A 1 125 ? 2.637 0.137 12.688 1 84.62 125 THR A N 1
ATOM 922 C CA . THR A 1 125 ? 1.969 -1.034 12.125 1 84.62 125 THR A CA 1
ATOM 923 C C . THR A 1 125 ? 1.531 -0.776 10.688 1 84.62 125 THR A C 1
ATOM 925 O O . THR A 1 125 ? 1.519 -1.692 9.867 1 84.62 125 THR A O 1
ATOM 928 N N . ALA A 1 126 ? 1.223 0.452 10.391 1 85.25 126 ALA A N 1
ATOM 929 C CA . ALA A 1 126 ? 0.815 0.825 9.039 1 85.25 126 ALA A CA 1
ATOM 930 C C . ALA A 1 126 ? 1.978 0.693 8.062 1 85.25 126 ALA A C 1
ATOM 932 O O . ALA A 1 126 ? 1.771 0.625 6.848 1 85.25 126 ALA A O 1
ATOM 933 N N . ALA A 1 127 ? 3.145 0.591 8.602 1 81.5 127 ALA A N 1
ATOM 934 C CA . ALA A 1 127 ? 4.34 0.573 7.762 1 81.5 127 ALA A CA 1
ATOM 935 C C . ALA A 1 127 ? 4.793 -0.857 7.484 1 81.5 127 ALA A C 1
ATOM 937 O O . ALA A 1 127 ? 5.707 -1.082 6.684 1 81.5 127 ALA A O 1
ATOM 938 N N . VAL A 1 128 ? 4.191 -1.804 8.102 1 86.62 128 VAL A N 1
ATOM 939 C CA . VAL A 1 128 ? 4.539 -3.203 7.875 1 86.62 128 VAL A CA 1
ATOM 940 C C . VAL A 1 128 ? 4.133 -3.619 6.465 1 86.62 128 VAL A C 1
ATOM 942 O O . VAL A 1 128 ? 2.98 -3.443 6.066 1 86.62 128 VAL A O 1
ATOM 945 N N . PRO A 1 129 ? 5.055 -4.133 5.723 1 89.31 129 PRO A N 1
ATOM 946 C CA . PRO A 1 129 ? 4.691 -4.602 4.383 1 89.31 129 PRO A CA 1
ATOM 947 C C . PRO A 1 129 ? 3.576 -5.641 4.406 1 89.31 129 PRO A C 1
ATOM 949 O O . PRO A 1 129 ? 3.561 -6.52 5.273 1 89.31 129 PRO A O 1
ATOM 952 N N . THR A 1 130 ? 2.703 -5.562 3.463 1 90.94 130 THR A N 1
ATOM 953 C CA . THR A 1 130 ? 1.49 -6.367 3.547 1 90.94 130 THR A CA 1
ATOM 954 C C . THR A 1 130 ? 1.795 -7.836 3.252 1 90.94 130 THR A C 1
ATOM 956 O O . THR A 1 130 ? 1.048 -8.727 3.666 1 90.94 130 THR A O 1
ATOM 959 N N . VAL A 1 131 ? 2.904 -8.07 2.527 1 92.62 131 VAL A N 1
ATOM 960 C CA . VAL A 1 131 ? 3.301 -9.453 2.258 1 92.62 131 VAL A CA 1
ATOM 961 C C . VAL A 1 131 ? 3.586 -10.172 3.574 1 92.62 131 VAL A C 1
ATOM 963 O O . VAL A 1 131 ? 3.371 -11.383 3.686 1 92.62 131 VAL A O 1
ATOM 966 N N . VAL A 1 132 ? 4.051 -9.422 4.527 1 92.88 132 VAL A N 1
ATOM 967 C CA . VAL A 1 132 ? 4.309 -9.977 5.852 1 92.88 132 VAL A CA 1
ATOM 968 C C . VAL A 1 132 ? 2.998 -10.438 6.48 1 92.88 132 VAL A C 1
ATOM 970 O O . VAL A 1 132 ? 2.928 -11.531 7.051 1 92.88 132 VAL A O 1
ATOM 973 N N . TYR A 1 133 ? 1.966 -9.68 6.383 1 93.38 133 TYR A N 1
ATOM 974 C CA . TYR A 1 133 ? 0.643 -10.078 6.848 1 93.38 133 TYR A CA 1
ATOM 975 C C . TYR A 1 133 ? 0.158 -11.32 6.105 1 93.38 133 TYR A C 1
ATOM 977 O O . TYR A 1 133 ? -0.395 -12.242 6.715 1 93.38 133 TYR A O 1
ATOM 985 N N . GLY A 1 134 ? 0.382 -11.281 4.824 1 93.75 134 GLY A N 1
ATOM 986 C CA . GLY A 1 134 ? -0.033 -12.414 4.012 1 93.75 134 GLY A CA 1
ATOM 987 C C . GLY A 1 134 ? 0.629 -13.711 4.418 1 93.75 134 GLY A C 1
ATOM 988 O O . GLY A 1 134 ? -0.042 -14.742 4.566 1 93.75 134 GLY A O 1
ATOM 989 N N . LEU A 1 135 ? 1.875 -13.617 4.57 1 93.06 135 LEU A N 1
ATOM 990 C CA . LEU A 1 135 ? 2.621 -14.805 4.977 1 93.06 135 LEU A CA 1
ATOM 991 C C . LEU A 1 135 ? 2.154 -15.305 6.34 1 93.06 135 LEU A C 1
ATOM 993 O O . LEU A 1 135 ? 2.012 -16.516 6.551 1 93.06 135 LEU A O 1
ATOM 997 N N . TRP A 1 136 ? 1.967 -14.414 7.23 1 91.19 136 TRP A N 1
ATOM 998 C CA . TRP A 1 136 ? 1.457 -14.789 8.547 1 91.19 136 TRP A CA 1
ATOM 999 C C . TRP A 1 136 ? 0.081 -15.438 8.43 1 91.19 136 TRP A C 1
ATOM 1001 O O . TRP A 1 136 ? -0.192 -16.453 9.078 1 91.19 136 TRP A O 1
ATOM 1011 N N . GLY A 1 137 ? -0.769 -14.852 7.676 1 92.69 137 GLY A N 1
ATOM 1012 C CA . GLY A 1 137 ? -2.082 -15.43 7.445 1 92.69 137 GLY A CA 1
ATOM 1013 C C . GLY A 1 137 ? -2.021 -16.844 6.875 1 92.69 137 GLY A C 1
ATOM 1014 O O . GLY A 1 137 ? -2.719 -17.734 7.352 1 92.69 137 GLY A O 1
ATOM 1015 N N . ALA A 1 138 ? -1.196 -17.031 5.93 1 90.94 138 ALA A N 1
ATOM 1016 C CA . ALA A 1 138 ? -1.07 -18.312 5.262 1 90.94 138 ALA A CA 1
ATOM 1017 C C . ALA A 1 138 ? -0.443 -19.359 6.191 1 90.94 138 ALA A C 1
ATOM 1019 O O . ALA A 1 138 ? -0.8 -20.531 6.145 1 90.94 138 ALA A O 1
ATOM 1020 N N . ALA A 1 139 ? 0.467 -18.906 7.02 1 85.88 139 ALA A N 1
ATOM 1021 C CA . ALA A 1 139 ? 1.232 -19.844 7.848 1 85.88 139 ALA A CA 1
ATOM 1022 C C . ALA A 1 139 ? 0.532 -20.094 9.18 1 85.88 139 ALA A C 1
ATOM 1024 O O . ALA A 1 139 ? 0.66 -21.172 9.758 1 85.88 139 ALA A O 1
ATOM 1025 N N . PHE A 1 140 ? -0.218 -19.109 9.68 1 86.81 140 PHE A N 1
ATOM 1026 C CA . PHE A 1 140 ? -0.756 -19.219 11.031 1 86.81 140 PHE A CA 1
ATOM 1027 C C . PHE A 1 140 ? -2.277 -19.141 11.016 1 86.81 140 PHE A C 1
ATOM 1029 O O . PHE A 1 140 ? -2.957 -20.047 11.5 1 86.81 140 PHE A O 1
ATOM 1036 N N . LEU A 1 141 ? -2.863 -18.156 10.453 1 89 141 LEU A N 1
ATOM 1037 C CA . LEU A 1 141 ? -4.305 -17.953 10.484 1 89 141 LEU A CA 1
ATOM 1038 C C . LEU A 1 141 ? -5.035 -19.109 9.828 1 89 141 LEU A C 1
ATOM 1040 O O . LEU A 1 141 ? -6.078 -19.547 10.312 1 89 141 LEU A O 1
ATOM 1044 N N . THR A 1 142 ? -4.484 -19.594 8.773 1 89.88 142 THR A N 1
ATOM 1045 C CA . THR A 1 142 ? -5.168 -20.625 8.008 1 89.88 142 THR A CA 1
ATOM 1046 C C . THR A 1 142 ? -5.121 -21.969 8.727 1 89.88 142 THR A C 1
ATOM 1048 O O . THR A 1 142 ? -5.777 -22.922 8.32 1 89.88 142 THR A O 1
ATOM 1051 N N . LYS A 1 143 ? -4.332 -22.109 9.781 1 88.06 143 LYS A N 1
ATOM 1052 C CA . LYS A 1 143 ? -4.391 -23.281 10.641 1 88.06 143 LYS A CA 1
ATOM 1053 C C . LYS A 1 143 ? -5.703 -23.344 11.406 1 88.06 143 LYS A C 1
ATOM 1055 O O . LYS A 1 143 ? -6.16 -24.422 11.789 1 88.06 143 LYS A O 1
ATOM 1060 N N . PHE A 1 144 ? -6.344 -22.203 11.617 1 90.19 144 PHE A N 1
ATOM 1061 C CA . PHE A 1 144 ? -7.566 -22.125 12.406 1 90.19 144 PHE A CA 1
ATOM 1062 C C . PHE A 1 144 ? -8.781 -21.922 11.508 1 90.19 144 PHE A C 1
ATOM 1064 O O . PHE A 1 144 ? -9.891 -22.328 11.844 1 90.19 144 PHE A O 1
ATOM 1071 N N . ILE A 1 145 ? -8.602 -21.156 10.43 1 93.56 145 ILE A N 1
ATOM 1072 C CA . ILE A 1 145 ? -9.625 -20.859 9.438 1 93.56 145 ILE A CA 1
ATOM 1073 C C . ILE A 1 145 ? -9.117 -21.219 8.047 1 93.56 145 ILE A C 1
ATOM 1075 O O . ILE A 1 145 ? -8.047 -20.75 7.629 1 93.56 145 ILE A O 1
ATOM 1079 N N . PRO A 1 146 ? -9.867 -22.094 7.352 1 95.06 146 PRO A N 1
ATOM 1080 C CA . PRO A 1 146 ? -9.391 -22.406 6.004 1 95.06 146 PRO A CA 1
ATOM 1081 C C . PRO A 1 146 ? -9.25 -21.172 5.117 1 95.06 146 PRO A C 1
ATOM 1083 O O . PRO A 1 146 ? -9.883 -20.156 5.383 1 95.06 146 PRO A O 1
ATOM 1086 N N . PRO A 1 147 ? -8.352 -21.297 4.117 1 95.75 147 PRO A N 1
ATOM 1087 C CA . PRO A 1 147 ? -8.336 -20.188 3.146 1 95.75 147 PRO A CA 1
ATOM 1088 C C . PRO A 1 147 ? -9.719 -19.875 2.594 1 95.75 147 PRO A C 1
ATOM 1090 O O . PRO A 1 147 ? -10.391 -20.75 2.053 1 95.75 147 PRO A O 1
ATOM 1093 N N . SER A 1 148 ? -10.156 -18.641 2.789 1 97.56 148 SER A N 1
ATOM 1094 C CA . SER A 1 148 ? -11.547 -18.281 2.531 1 97.56 148 SER A CA 1
ATOM 1095 C C . SER A 1 148 ? -11.75 -16.766 2.521 1 97.56 148 SER A C 1
ATOM 1097 O O . SER A 1 148 ? -10.82 -16.016 2.828 1 97.56 148 SER A O 1
ATOM 1099 N N . LEU A 1 149 ? -12.961 -16.422 2.174 1 97.31 149 LEU A N 1
ATOM 1100 C CA . LEU A 1 149 ? -13.352 -15.016 2.207 1 97.31 149 LEU A CA 1
ATOM 1101 C C . LEU A 1 149 ? -13.266 -14.461 3.625 1 97.31 149 LEU A C 1
ATOM 1103 O O . LEU A 1 149 ? -12.898 -13.305 3.822 1 97.31 149 LEU A O 1
ATOM 1107 N N . LEU A 1 150 ? -13.477 -15.297 4.574 1 97.19 150 LEU A N 1
ATOM 1108 C CA . LEU A 1 150 ? -13.398 -14.867 5.965 1 97.19 150 LEU A CA 1
ATOM 1109 C C . LEU A 1 150 ? -11.953 -14.602 6.371 1 97.19 150 LEU A C 1
ATOM 1111 O O . LEU A 1 150 ? -11.656 -13.586 7.004 1 97.19 150 LEU A O 1
ATOM 1115 N N . ALA A 1 151 ? -11.094 -15.539 6.016 1 96.5 151 ALA A N 1
ATOM 1116 C CA . ALA A 1 151 ? -9.68 -15.352 6.328 1 96.5 151 ALA A CA 1
ATOM 1117 C C . ALA A 1 151 ? -9.156 -14.047 5.73 1 96.5 151 ALA A C 1
ATOM 1119 O O . ALA A 1 151 ? -8.461 -13.289 6.406 1 96.5 151 ALA A O 1
ATOM 1120 N N . ALA A 1 152 ? -9.555 -13.844 4.504 1 97.56 152 ALA A N 1
ATOM 1121 C CA . ALA A 1 152 ? -9.141 -12.617 3.822 1 97.56 152 ALA A CA 1
ATOM 1122 C C . ALA A 1 152 ? -9.711 -11.383 4.523 1 97.56 152 ALA A C 1
ATOM 1124 O O . ALA A 1 152 ? -9.016 -10.383 4.688 1 97.56 152 ALA A O 1
ATOM 1125 N N . SER A 1 153 ? -10.93 -11.445 4.973 1 97.5 153 SER A N 1
ATOM 1126 C CA . SER A 1 153 ? 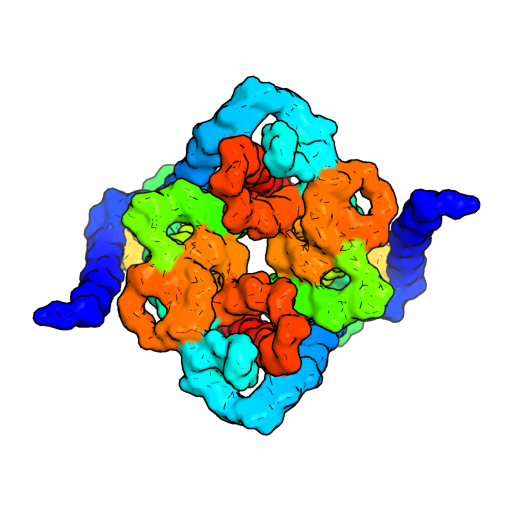-11.594 -10.32 5.617 1 97.5 153 SER A CA 1
ATOM 1127 C C . SER A 1 153 ? -10.93 -9.969 6.941 1 97.5 153 SER A C 1
ATOM 1129 O O . SER A 1 153 ? -10.742 -8.789 7.25 1 97.5 153 SER A O 1
ATOM 1131 N N . LEU A 1 154 ? -10.602 -10.922 7.684 1 94.5 154 LEU A N 1
ATOM 1132 C CA . LEU A 1 154 ? -9.977 -10.695 8.984 1 94.5 154 LEU A CA 1
ATOM 1133 C C . LEU A 1 154 ? -8.586 -10.086 8.82 1 94.5 154 LEU A C 1
ATOM 1135 O O . LEU A 1 154 ? -8.227 -9.156 9.547 1 94.5 154 LEU A O 1
ATOM 1139 N N . LEU A 1 155 ? -7.898 -10.688 7.902 1 94.88 155 LEU A N 1
ATOM 1140 C CA . LEU A 1 155 ? -6.566 -10.156 7.637 1 94.88 155 LEU A CA 1
ATOM 1141 C C . LEU A 1 155 ? -6.648 -8.711 7.148 1 94.88 155 LEU A C 1
ATOM 1143 O O . LEU A 1 155 ? -5.855 -7.863 7.566 1 94.88 155 LEU A O 1
ATOM 1147 N N . LEU A 1 156 ? -7.578 -8.477 6.289 1 96.44 156 LEU A N 1
ATOM 1148 C CA . LEU A 1 156 ? -7.809 -7.141 5.75 1 96.44 156 LEU A CA 1
ATOM 1149 C C . LEU A 1 156 ? -8.148 -6.156 6.859 1 96.44 156 LEU A C 1
ATOM 1151 O O . LEU A 1 156 ? -7.66 -5.02 6.863 1 96.44 156 LEU A O 1
ATOM 1155 N N . ALA A 1 157 ? -8.93 -6.586 7.746 1 95.56 157 ALA A N 1
ATOM 1156 C CA . ALA A 1 157 ? -9.297 -5.723 8.867 1 95.56 157 ALA A CA 1
ATOM 1157 C C . ALA A 1 157 ? -8.07 -5.281 9.648 1 95.56 157 ALA A C 1
ATOM 1159 O O . ALA A 1 157 ? -7.938 -4.105 9.992 1 95.56 157 ALA A O 1
ATOM 1160 N N . ALA A 1 158 ? -7.215 -6.18 9.883 1 93.38 158 ALA A N 1
ATOM 1161 C CA . ALA A 1 158 ? -6 -5.871 10.633 1 93.38 158 ALA A CA 1
ATOM 1162 C C . ALA A 1 158 ? -5.113 -4.898 9.859 1 93.38 158 ALA A C 1
ATOM 1164 O O . ALA A 1 158 ? -4.492 -4.012 10.453 1 93.38 158 ALA A O 1
ATOM 1165 N N . ILE A 1 159 ? -5.09 -5.082 8.578 1 94.12 159 ILE A N 1
ATOM 1166 C CA . ILE A 1 159 ? -4.199 -4.297 7.727 1 94.12 159 ILE A CA 1
ATOM 1167 C C . ILE A 1 159 ? -4.711 -2.863 7.625 1 94.12 159 ILE A C 1
ATOM 1169 O O . ILE A 1 159 ? -3.93 -1.913 7.672 1 94.12 159 ILE A O 1
ATOM 1173 N N . ILE A 1 160 ? -6.027 -2.627 7.59 1 95.81 160 ILE A N 1
ATOM 1174 C CA . ILE A 1 160 ? -6.551 -1.309 7.25 1 95.81 160 ILE A CA 1
ATOM 1175 C C . ILE A 1 160 ? -6.871 -0.535 8.523 1 95.81 160 ILE A C 1
ATOM 1177 O O . ILE A 1 160 ? -7.109 0.674 8.484 1 95.81 160 ILE A O 1
ATOM 1181 N N . THR A 1 161 ? -6.84 -1.121 9.703 1 95.12 161 THR A N 1
ATOM 1182 C CA . THR A 1 161 ? -7.191 -0.493 10.969 1 95.12 161 THR A CA 1
ATOM 1183 C C . THR A 1 161 ? -6.277 0.694 11.258 1 95.12 161 THR A C 1
ATOM 1185 O O . THR A 1 161 ? -6.746 1.778 11.609 1 95.12 161 THR A O 1
ATOM 1188 N N . PRO A 1 162 ? -4.973 0.527 11.109 1 93.25 162 PRO A N 1
ATOM 1189 C CA . PRO A 1 162 ? -4.102 1.653 11.453 1 93.25 162 PRO A CA 1
ATOM 1190 C C . PRO A 1 162 ? -4.371 2.893 10.602 1 93.25 162 PRO A C 1
ATOM 1192 O O . PRO A 1 162 ? -4.18 4.02 11.062 1 93.25 162 PRO A O 1
ATOM 1195 N N . TYR A 1 163 ? -4.836 2.727 9.398 1 92 163 TYR A N 1
ATOM 1196 C CA . TYR A 1 163 ? -5.141 3.857 8.531 1 92 163 TYR A CA 1
ATOM 1197 C C . TYR A 1 163 ? -6.359 4.621 9.031 1 92 163 TYR A C 1
ATOM 1199 O O . TYR A 1 163 ? -6.336 5.852 9.125 1 92 163 TYR A O 1
ATOM 1207 N N . ALA A 1 164 ? -7.348 3.896 9.367 1 94.56 164 ALA A N 1
ATOM 1208 C CA . ALA A 1 164 ? -8.523 4.535 9.953 1 94.56 164 ALA A CA 1
ATOM 1209 C C . ALA A 1 164 ? -8.203 5.141 11.32 1 94.56 164 ALA A C 1
ATOM 1211 O O . ALA A 1 164 ? -8.633 6.254 11.633 1 94.56 164 ALA A O 1
ATOM 1212 N N . ALA A 1 165 ? -7.43 4.445 12.109 1 94.5 165 ALA A N 1
ATOM 1213 C CA . ALA A 1 165 ? -7.105 4.871 13.469 1 94.5 165 ALA A CA 1
ATOM 1214 C C . ALA A 1 165 ? -6.328 6.184 13.461 1 94.5 165 ALA A C 1
ATOM 1216 O O . ALA A 1 165 ? -6.551 7.047 14.312 1 94.5 165 ALA A O 1
ATOM 1217 N N . ALA A 1 166 ? -5.461 6.34 12.539 1 92 166 ALA A N 1
ATOM 1218 C CA . ALA A 1 166 ? -4.652 7.555 12.469 1 92 166 ALA A CA 1
ATOM 1219 C C . ALA A 1 166 ? -5.527 8.781 12.258 1 92 166 ALA A C 1
ATOM 1221 O O . ALA A 1 166 ? -5.367 9.797 12.945 1 92 166 ALA A O 1
ATOM 1222 N N . VAL A 1 167 ? -6.52 8.703 11.383 1 91.44 167 VAL A N 1
ATOM 1223 C CA . VAL A 1 167 ? -7.387 9.82 11.039 1 91.44 167 VAL A CA 1
ATOM 1224 C C . VAL A 1 167 ? -8.367 10.086 12.18 1 91.44 167 VAL A C 1
ATOM 1226 O O . VAL A 1 167 ? -8.539 11.227 12.609 1 91.44 167 VAL A O 1
ATOM 1229 N N . ILE A 1 168 ? -8.906 9.047 12.695 1 93.62 168 ILE A N 1
ATOM 1230 C CA . ILE A 1 168 ? -9.93 9.18 13.734 1 93.62 168 ILE A CA 1
ATOM 1231 C C . ILE A 1 168 ? -9.281 9.664 15.031 1 93.62 168 ILE A C 1
ATOM 1233 O O . ILE A 1 168 ? -9.852 10.508 15.734 1 93.62 168 ILE A O 1
ATOM 1237 N N . ARG A 1 169 ? -8.109 9.141 15.336 1 94.38 169 ARG A N 1
ATOM 1238 C CA . ARG A 1 169 ? -7.395 9.57 16.531 1 94.38 169 ARG A CA 1
ATOM 1239 C C . ARG A 1 169 ? -7.066 11.055 16.469 1 94.38 169 ARG A C 1
ATOM 1241 O O . ARG A 1 169 ? -7.207 11.766 17.469 1 94.38 169 ARG A O 1
ATOM 1248 N N . GLU A 1 170 ? -6.637 11.523 15.344 1 91.94 170 GLU A N 1
ATOM 1249 C CA . GLU A 1 170 ? -6.324 12.938 15.172 1 91.94 170 GLU A CA 1
ATOM 1250 C C . GLU A 1 170 ? -7.578 13.797 15.297 1 91.94 170 GLU A C 1
ATOM 1252 O O . GLU A 1 170 ? -7.543 14.875 15.906 1 91.94 170 GLU A O 1
ATOM 1257 N N . GLY A 1 171 ? -8.648 13.359 14.695 1 94.62 171 GLY A N 1
ATOM 1258 C CA . GLY A 1 171 ? -9.914 14.062 14.875 1 94.62 171 GLY A CA 1
ATOM 1259 C C . GLY A 1 171 ? -10.367 14.117 16.312 1 94.62 171 GLY A C 1
ATOM 1260 O O . GLY A 1 171 ? -10.781 15.172 16.797 1 94.62 171 GLY A O 1
ATOM 1261 N N . TYR A 1 172 ? -10.25 13.016 16.969 1 94.31 172 TYR A N 1
ATOM 1262 C CA . TYR A 1 172 ? -10.672 12.938 18.359 1 94.31 172 TYR A CA 1
ATOM 1263 C C . TYR A 1 172 ? -9.828 13.852 19.25 1 94.31 172 TYR A C 1
ATOM 1265 O O . TYR A 1 172 ? -10.352 14.5 20.156 1 94.31 172 TYR A O 1
ATOM 1273 N N . ALA A 1 173 ? -8.586 13.945 19 1 93.56 173 ALA A N 1
ATOM 1274 C CA . ALA A 1 173 ? -7.676 14.797 19.75 1 93.56 173 ALA A CA 1
ATOM 1275 C C . ALA A 1 173 ? -7.965 16.281 19.484 1 93.56 173 ALA A C 1
ATOM 1277 O O . ALA A 1 173 ? -7.613 17.141 20.281 1 93.56 173 ALA A O 1
ATOM 1278 N N . SER A 1 174 ? -8.602 16.516 18.391 1 93.75 174 SER A N 1
ATOM 1279 C CA . SER A 1 174 ? -8.836 17.891 18 1 93.75 174 SER A CA 1
ATOM 1280 C C . SER A 1 174 ? -10.094 18.453 18.656 1 93.75 174 SER A C 1
ATOM 1282 O O . SER A 1 174 ? -10.359 19.656 18.578 1 93.75 174 SER A O 1
ATOM 1284 N N . VAL A 1 175 ? -10.852 17.672 19.344 1 94.25 175 VAL A N 1
ATOM 1285 C CA . VAL A 1 175 ? -12.07 18.141 20 1 94.25 175 VAL A CA 1
ATOM 1286 C C . VAL A 1 175 ? -11.719 19.156 21.078 1 94.25 175 VAL A C 1
ATOM 1288 O O . VAL A 1 175 ? -10.914 18.875 21.969 1 94.25 175 VAL A O 1
ATOM 1291 N N . PRO A 1 176 ? -12.297 20.328 20.984 1 94.94 176 PRO A N 1
ATOM 1292 C CA . PRO A 1 176 ? -12.023 21.344 22 1 94.94 176 PRO A CA 1
ATOM 1293 C C . PRO A 1 176 ? -12.344 20.875 23.422 1 94.94 176 PRO A C 1
ATOM 1295 O O . PRO A 1 176 ? -13.344 20.172 23.625 1 94.94 176 PRO A O 1
ATOM 1298 N N . ARG A 1 177 ? -11.562 21.359 24.375 1 91.25 177 ARG A N 1
ATOM 1299 C CA . ARG A 1 177 ? -11.742 20.984 25.766 1 91.25 177 ARG A CA 1
ATOM 1300 C C . ARG A 1 177 ? -13.078 21.484 26.297 1 91.25 177 ARG A C 1
ATOM 1302 O O . ARG A 1 177 ? -13.695 20.844 27.156 1 91.25 177 ARG A O 1
ATOM 1309 N N . GLU A 1 178 ? -13.508 22.562 25.719 1 93.5 178 GLU A N 1
ATOM 1310 C CA . GLU A 1 178 ? -14.758 23.172 26.156 1 93.5 178 GLU A CA 1
ATOM 1311 C C . GLU A 1 178 ? -15.938 22.219 25.922 1 93.5 178 GLU A C 1
ATOM 1313 O O . GLU A 1 178 ? -16.875 22.188 26.719 1 93.5 178 GLU A O 1
ATOM 1318 N N . ILE A 1 179 ? -15.852 21.516 24.922 1 91.88 179 ILE A N 1
ATOM 1319 C CA . ILE A 1 179 ? -16.922 20.578 24.594 1 91.88 179 ILE A CA 1
ATOM 1320 C C . ILE A 1 179 ? -16.922 19.422 25.594 1 91.88 179 ILE A C 1
ATOM 1322 O O . ILE A 1 179 ? -17.969 19.031 26.109 1 91.88 179 ILE A O 1
ATOM 1326 N N . ALA A 1 180 ? -15.797 18.938 25.844 1 89.31 180 ALA A N 1
ATOM 1327 C CA . ALA A 1 180 ? -15.68 17.844 26.812 1 89.31 180 ALA A CA 1
ATOM 1328 C C . ALA A 1 180 ? -16.141 18.297 28.203 1 89.31 180 ALA A C 1
ATOM 1330 O O . ALA A 1 180 ? -16.891 17.578 28.875 1 89.31 180 ALA A O 1
ATOM 1331 N N . GLU A 1 181 ? -15.75 19.422 28.594 1 92.06 181 GLU A N 1
ATOM 1332 C CA . GLU A 1 181 ? -16.109 19.969 29.906 1 92.06 181 GLU A CA 1
ATOM 1333 C C . GLU A 1 181 ? -17.625 20.188 30 1 92.06 181 GLU A C 1
ATOM 1335 O O . GLU A 1 181 ? -18.234 19.938 31.047 1 92.06 181 GLU A O 1
ATOM 1340 N N . ALA A 1 182 ? -18.125 20.656 28.938 1 93.56 182 ALA A N 1
ATOM 1341 C CA . ALA A 1 182 ? -19.578 20.906 28.906 1 93.56 182 ALA A CA 1
ATOM 1342 C C . ALA A 1 182 ? -20.344 19.594 29.047 1 93.56 182 ALA A C 1
ATOM 1344 O O . ALA A 1 182 ? -21.344 19.547 29.781 1 93.56 182 ALA A O 1
ATOM 1345 N N . VAL A 1 183 ? -19.891 18.609 28.391 1 91.38 183 VAL A N 1
ATOM 1346 C CA . VAL A 1 183 ? -20.562 17.312 28.438 1 91.38 183 VAL A CA 1
ATOM 1347 C C . VAL A 1 183 ? -20.469 16.734 29.844 1 91.38 183 VAL A C 1
ATOM 1349 O O . VAL A 1 183 ? -21.453 16.203 30.359 1 91.38 183 VAL A O 1
ATOM 1352 N N . TYR A 1 184 ? -19.391 16.922 30.5 1 90.19 184 TYR A N 1
ATOM 1353 C CA . TYR A 1 184 ? -19.203 16.391 31.844 1 90.19 184 TYR A CA 1
ATOM 1354 C C . TYR A 1 184 ? -19.984 17.219 32.875 1 90.19 184 TYR A C 1
ATOM 1356 O O . TYR A 1 184 ? -20.469 16.672 33.844 1 90.19 184 TYR A O 1
ATOM 1364 N N . SER A 1 185 ? -20.094 18.453 32.625 1 93.88 185 SER A N 1
ATOM 1365 C CA . SER A 1 185 ? -20.844 19.312 33.5 1 93.88 185 SER A CA 1
ATOM 1366 C C . SER A 1 185 ? -22.328 18.922 33.531 1 93.88 185 SER A C 1
ATOM 1368 O O . SER A 1 185 ? -23.016 19.172 34.531 1 93.88 185 SER A O 1
ATOM 1370 N N . LEU A 1 186 ? -22.828 18.328 32.5 1 94.19 186 LEU A N 1
ATOM 1371 C CA . LEU A 1 186 ? -24.219 17.875 32.406 1 94.19 186 LEU A CA 1
ATOM 1372 C C . LEU A 1 186 ? -24.391 16.5 33.062 1 94.19 186 LEU A C 1
ATOM 1374 O O . LEU A 1 186 ? -25.484 15.961 33.094 1 94.19 186 LEU A O 1
ATOM 1378 N N . GLY A 1 187 ? -23.297 15.922 33.625 1 91.69 187 GLY A N 1
ATOM 1379 C CA . GLY A 1 187 ? -23.359 14.656 34.344 1 91.69 187 GLY A CA 1
ATOM 1380 C C . GLY A 1 187 ? -23.188 13.445 33.438 1 91.69 187 GLY A C 1
ATOM 1381 O O . GLY A 1 187 ? -23.547 12.328 33.812 1 91.69 187 GLY A O 1
ATOM 1382 N N . ALA A 1 188 ? -22.672 13.695 32.312 1 90.5 188 ALA A N 1
ATOM 1383 C CA . ALA A 1 188 ? -22.5 12.586 31.359 1 90.5 188 ALA A CA 1
ATOM 1384 C C . ALA A 1 188 ? -21.406 11.625 31.844 1 90.5 188 ALA A C 1
ATOM 1386 O O . ALA A 1 188 ? -20.422 12.047 32.469 1 90.5 188 ALA A O 1
ATOM 1387 N N . THR A 1 189 ? -21.625 10.383 31.531 1 87.06 189 THR A N 1
ATOM 1388 C CA . THR A 1 189 ? -20.609 9.367 31.781 1 87.06 189 THR A CA 1
ATOM 1389 C C . THR A 1 189 ? -19.5 9.438 30.75 1 87.06 189 THR A C 1
ATOM 1391 O O . THR A 1 189 ? -19.609 10.141 29.75 1 87.06 189 THR A O 1
ATOM 1394 N N . LYS A 1 190 ? -18.375 8.836 31.047 1 84.44 190 LYS A N 1
ATOM 1395 C CA . LYS A 1 190 ? -17.25 8.812 30.109 1 84.44 190 LYS A CA 1
ATOM 1396 C C . LYS A 1 190 ? -17.672 8.25 28.766 1 84.44 190 LYS A C 1
ATOM 1398 O O . LYS A 1 190 ? -17.203 8.711 27.719 1 84.44 190 LYS A O 1
ATOM 1403 N N . PHE A 1 191 ? -18.562 7.316 28.797 1 85.06 191 PHE A N 1
ATOM 1404 C CA . PHE A 1 191 ? -19.047 6.707 27.562 1 85.06 191 PHE A CA 1
ATOM 1405 C C . PHE A 1 191 ? -19.875 7.699 26.766 1 85.06 191 PHE A C 1
ATOM 1407 O O . PHE A 1 191 ? -19.703 7.824 25.547 1 85.06 191 PHE A O 1
ATOM 1414 N N . GLU A 1 192 ? -20.75 8.328 27.484 1 87.56 192 GLU A N 1
ATOM 1415 C CA . GLU A 1 192 ? -21.594 9.312 26.828 1 87.56 192 GLU A CA 1
ATOM 1416 C C . GLU A 1 192 ? -20.766 10.453 26.25 1 87.56 192 GLU A C 1
ATOM 1418 O O . GLU A 1 192 ? -21.047 10.953 25.156 1 87.56 192 GLU A O 1
ATOM 1423 N N . ALA A 1 193 ? -19.766 10.797 27 1 90.5 193 ALA A N 1
ATOM 1424 C CA . ALA A 1 193 ? -18.875 11.859 26.531 1 90.5 193 ALA A CA 1
ATOM 1425 C C . ALA A 1 193 ? -18.141 11.43 25.25 1 90.5 193 ALA A C 1
ATOM 1427 O O . ALA A 1 193 ? -17.984 12.219 24.328 1 90.5 193 ALA A O 1
ATOM 1428 N N . ALA A 1 194 ? -17.719 10.156 25.234 1 90.31 194 ALA A N 1
ATOM 1429 C CA . ALA A 1 194 ? -17.031 9.641 24.047 1 90.31 194 ALA A CA 1
ATOM 1430 C C . ALA A 1 194 ? -17.953 9.641 22.828 1 90.31 194 ALA A C 1
ATOM 1432 O O . ALA A 1 194 ? -17.516 9.953 21.719 1 90.31 194 ALA A O 1
ATOM 1433 N N . LEU A 1 195 ? -19.172 9.312 23.062 1 89.38 195 LEU A N 1
ATOM 1434 C CA . LEU A 1 195 ? -20.125 9.281 21.969 1 89.38 195 LEU A CA 1
ATOM 1435 C C . LEU A 1 195 ? -20.359 10.68 21.406 1 89.38 195 LEU A C 1
ATOM 1437 O O . LEU A 1 195 ? -20.5 10.859 20.188 1 89.38 195 LEU A O 1
ATOM 1441 N N . VAL A 1 196 ? -20.422 11.633 22.312 1 91.25 196 VAL A N 1
ATOM 1442 C CA . VAL A 1 196 ? -20.625 13.023 21.906 1 91.25 196 VAL A CA 1
ATOM 1443 C C . VAL A 1 196 ? -19.406 13.508 21.125 1 91.25 196 VAL A C 1
ATOM 1445 O O . VAL A 1 196 ? -19.547 14.164 20.094 1 91.25 196 VAL A O 1
ATOM 1448 N N . LYS A 1 197 ? -18.234 13.203 21.609 1 93.62 197 LYS A N 1
ATOM 1449 C CA . LYS A 1 197 ? -17.016 13.594 20.922 1 93.62 197 LYS A CA 1
ATOM 1450 C C . LYS A 1 197 ? -16.922 12.945 19.531 1 93.62 197 LYS A C 1
ATOM 1452 O O . LYS A 1 197 ? -16.516 13.594 18.578 1 93.62 197 LYS A O 1
ATOM 1457 N N . LEU A 1 198 ? -17.328 11.688 19.453 1 92.12 198 LEU A N 1
ATOM 1458 C CA . LEU A 1 198 ? -17.297 10.969 18.172 1 92.12 198 LEU A CA 1
ATOM 1459 C C . LEU A 1 198 ? -18.266 11.594 17.172 1 92.12 198 LEU A C 1
ATOM 1461 O O . LEU A 1 198 ? -17.969 11.664 15.984 1 92.12 198 LEU A O 1
ATOM 1465 N N . ARG A 1 199 ? -19.406 11.992 17.688 1 90.31 199 ARG A N 1
ATOM 1466 C CA . ARG A 1 199 ? -20.375 12.664 16.828 1 90.31 199 ARG A CA 1
ATOM 1467 C C . ARG A 1 199 ? -19.844 14.008 16.359 1 90.31 199 ARG A C 1
ATOM 1469 O O . ARG A 1 199 ? -20.094 14.422 15.227 1 90.31 199 ARG A O 1
ATOM 1476 N N . TYR A 1 200 ? -19.125 14.648 17.25 1 93.12 200 TYR A N 1
ATOM 1477 C CA . TYR A 1 200 ? -18.531 15.938 16.922 1 93.12 200 TYR A CA 1
ATOM 1478 C C . TYR A 1 200 ? -17.5 15.805 15.797 1 93.12 200 TYR A C 1
ATOM 1480 O O . TYR A 1 200 ? -17.375 16.688 14.953 1 93.12 200 TYR A O 1
ATOM 1488 N N . ILE A 1 201 ? -16.812 14.664 15.719 1 93.75 201 ILE A N 1
ATOM 1489 C CA . ILE A 1 201 ? -15.781 14.477 14.711 1 93.75 201 ILE A CA 1
ATOM 1490 C C . ILE A 1 201 ? -16.25 13.469 13.664 1 93.75 201 ILE A C 1
ATOM 1492 O O . ILE A 1 201 ? -15.469 12.672 13.156 1 93.75 201 ILE A O 1
ATOM 1496 N N . ARG A 1 202 ? -17.531 13.43 13.375 1 92.44 202 ARG A N 1
ATOM 1497 C CA . ARG A 1 202 ? -18.125 12.445 12.469 1 92.44 202 ARG A CA 1
ATOM 1498 C C . ARG A 1 202 ? -17.422 12.461 11.109 1 92.44 202 ARG A C 1
ATOM 1500 O O . ARG A 1 202 ? -17.266 11.414 10.477 1 92.44 202 ARG A O 1
ATOM 1507 N N . ASN A 1 203 ? -17.016 13.586 10.625 1 91.62 203 ASN A N 1
ATOM 1508 C CA . ASN A 1 203 ? -16.328 13.68 9.336 1 91.62 203 ASN A CA 1
ATOM 1509 C C . ASN A 1 203 ? -14.969 13 9.367 1 91.62 203 ASN A C 1
ATOM 1511 O O . ASN A 1 203 ? -14.531 12.422 8.375 1 91.62 203 ASN A O 1
ATOM 1515 N N . TYR A 1 204 ? -14.297 13.047 10.539 1 91.12 204 TYR A N 1
ATOM 1516 C CA . TYR A 1 204 ? -13.031 12.336 10.695 1 91.12 204 TYR A CA 1
ATOM 1517 C C . TYR A 1 204 ? -13.25 10.828 10.734 1 91.12 204 TYR A C 1
ATOM 1519 O O . TYR A 1 204 ? -12.461 10.062 10.18 1 91.12 204 TYR A O 1
ATOM 1527 N N . VAL A 1 205 ? -14.367 10.461 11.344 1 92.06 205 VAL A N 1
ATOM 1528 C CA . VAL A 1 205 ? -14.688 9.039 11.406 1 92.06 205 VAL A CA 1
ATOM 1529 C C . VAL A 1 205 ? -14.984 8.516 10 1 92.06 205 VAL A C 1
ATOM 1531 O O . VAL A 1 205 ? -14.398 7.527 9.562 1 92.06 205 VAL A O 1
ATOM 1534 N N . LEU A 1 206 ? -15.805 9.234 9.297 1 92 206 LEU A N 1
ATOM 1535 C CA . LEU A 1 206 ? -16.172 8.828 7.941 1 92 206 LEU A CA 1
ATOM 1536 C C . LEU A 1 206 ? -14.961 8.891 7.012 1 92 206 LEU A C 1
ATOM 1538 O O . LEU A 1 206 ? -14.75 7.988 6.199 1 92 206 LEU A O 1
ATOM 1542 N N . GLY A 1 207 ? -14.203 9.977 7.184 1 90.31 207 GLY A N 1
ATOM 1543 C CA . GLY A 1 207 ? -12.992 10.094 6.383 1 90.31 207 GLY A CA 1
ATOM 1544 C C . GLY A 1 207 ? -12.016 8.961 6.609 1 90.31 207 GLY A C 1
ATOM 1545 O O . GLY A 1 207 ? -11.453 8.422 5.652 1 90.31 207 GLY A O 1
ATOM 1546 N N . GLY A 1 208 ? -11.805 8.602 7.879 1 91.56 208 GLY A N 1
ATOM 1547 C CA . GLY A 1 208 ? -10.938 7.477 8.211 1 91.56 208 GLY A CA 1
ATOM 1548 C C . GLY A 1 208 ? -11.43 6.156 7.645 1 91.56 208 GLY A C 1
ATOM 1549 O O . GLY A 1 208 ? -10.641 5.359 7.137 1 91.56 208 GLY A O 1
ATOM 1550 N N . VAL A 1 209 ? -12.703 5.984 7.672 1 91.75 209 VAL A N 1
ATOM 1551 C CA . VAL A 1 209 ? -13.297 4.75 7.172 1 91.75 209 VAL A CA 1
ATOM 1552 C C . VAL A 1 209 ? -13.172 4.691 5.652 1 91.75 209 VAL A C 1
ATOM 1554 O O . VAL A 1 209 ? -12.898 3.629 5.09 1 91.75 209 VAL A O 1
ATOM 1557 N N . PHE A 1 210 ? -13.336 5.781 4.949 1 90.31 210 PHE A N 1
ATOM 1558 C CA . PHE A 1 210 ? -13.203 5.816 3.496 1 90.31 210 PHE A CA 1
ATOM 1559 C C . PHE A 1 210 ? -11.758 5.582 3.078 1 90.31 210 PHE A C 1
ATOM 1561 O O . PHE A 1 210 ? -11.492 4.93 2.066 1 90.31 210 PHE A O 1
ATOM 1568 N N . LEU A 1 211 ? -10.898 6.16 3.871 1 87.19 211 LEU A N 1
ATOM 1569 C CA . LEU A 1 211 ? -9.492 5.898 3.584 1 87.19 211 LEU A CA 1
ATOM 1570 C C . LEU A 1 211 ? -9.188 4.41 3.713 1 87.19 211 LEU A C 1
ATOM 1572 O O . LEU A 1 211 ? -8.492 3.842 2.865 1 87.19 211 LEU A O 1
ATOM 1576 N N . ALA A 1 212 ? -9.719 3.832 4.758 1 92.94 212 ALA A N 1
ATOM 1577 C CA . ALA A 1 212 ? -9.539 2.398 4.973 1 92.94 212 ALA A CA 1
ATOM 1578 C C . ALA A 1 212 ? -10.195 1.593 3.854 1 92.94 212 ALA A C 1
ATOM 1580 O O . ALA A 1 212 ? -9.664 0.564 3.428 1 92.94 212 ALA A O 1
ATOM 1581 N N . LEU A 1 213 ? -11.328 2.057 3.398 1 93.88 213 LEU A N 1
ATOM 1582 C CA . LEU A 1 213 ? -12.023 1.405 2.295 1 93.88 213 LEU A CA 1
ATOM 1583 C C . LEU A 1 213 ? -11.164 1.398 1.036 1 93.88 213 LEU A C 1
ATOM 1585 O O . LEU A 1 213 ? -11.062 0.376 0.353 1 93.88 213 LEU A O 1
ATOM 1589 N N . GLY A 1 214 ? -10.625 2.48 0.72 1 89.94 214 GLY A N 1
ATOM 1590 C CA . GLY A 1 214 ? -9.742 2.564 -0.432 1 89.94 214 GLY A CA 1
ATOM 1591 C C . GLY A 1 214 ? -8.578 1.595 -0.363 1 89.94 214 GLY A C 1
ATOM 1592 O O . GLY A 1 214 ? -8.242 0.943 -1.355 1 89.94 214 GLY A O 1
ATOM 1593 N N . ARG A 1 215 ? -8 1.492 0.798 1 89.56 215 ARG A N 1
ATOM 1594 C CA . ARG A 1 215 ? -6.883 0.574 0.998 1 89.56 215 ARG A CA 1
ATOM 1595 C C . ARG A 1 215 ? -7.34 -0.876 0.88 1 89.56 215 ARG A C 1
ATOM 1597 O O . ARG A 1 215 ? -6.609 -1.721 0.356 1 89.56 215 ARG A O 1
ATOM 1604 N N . ALA A 1 216 ? -8.5 -1.107 1.365 1 94.31 216 ALA A N 1
ATOM 1605 C CA . ALA A 1 216 ? -9.023 -2.471 1.365 1 94.31 216 ALA A CA 1
ATOM 1606 C C . ALA A 1 216 ? -9.281 -2.957 -0.057 1 94.31 216 ALA A C 1
ATOM 1608 O O . ALA A 1 216 ? -8.938 -4.09 -0.404 1 94.31 216 ALA A O 1
ATOM 1609 N N . VAL A 1 217 ? -9.844 -2.176 -0.816 1 92.19 217 VAL A N 1
ATOM 1610 C CA . VAL A 1 217 ? -10.234 -2.541 -2.176 1 92.19 217 VAL A CA 1
ATOM 1611 C C . VAL A 1 217 ? -8.984 -2.844 -3.002 1 92.19 217 VAL A C 1
ATOM 1613 O O . VAL A 1 217 ? -9.008 -3.705 -3.883 1 92.19 217 VAL A O 1
ATOM 1616 N N . GLY A 1 218 ? -7.93 -2.275 -2.686 1 90.69 218 GLY A N 1
ATOM 1617 C CA . GLY A 1 218 ? -6.715 -2.41 -3.477 1 90.69 218 GLY A CA 1
ATOM 1618 C C . GLY A 1 218 ? -5.746 -3.434 -2.916 1 90.69 218 GLY A C 1
ATOM 1619 O O . GLY A 1 218 ? -4.707 -3.709 -3.52 1 90.69 218 GLY A O 1
ATOM 1620 N N . GLU A 1 219 ? -6.059 -3.953 -1.742 1 92.88 219 GLU A N 1
ATOM 1621 C CA . GLU A 1 219 ? -5.148 -4.93 -1.147 1 92.88 219 GLU A CA 1
ATOM 1622 C C . GLU A 1 219 ? -5.059 -6.191 -1.998 1 92.88 219 GLU A C 1
ATOM 1624 O O . GLU A 1 219 ? -6.082 -6.777 -2.359 1 92.88 219 GLU A O 1
ATOM 1629 N N . THR A 1 220 ? -3.867 -6.629 -2.352 1 93.5 220 THR A N 1
ATOM 1630 C CA . THR A 1 220 ? -3.701 -7.691 -3.336 1 93.5 220 THR A CA 1
ATOM 1631 C C . THR A 1 220 ? -2.957 -8.883 -2.729 1 93.5 220 THR A C 1
ATOM 1633 O O . THR A 1 220 ? -3.531 -9.961 -2.562 1 93.5 220 THR A O 1
ATOM 1636 N N . VAL A 1 221 ? -1.761 -8.656 -2.307 1 90.5 221 VAL A N 1
ATOM 1637 C CA . VAL A 1 221 ? -0.853 -9.75 -1.979 1 90.5 221 VAL A CA 1
ATOM 1638 C C . VAL A 1 221 ? -1.368 -10.5 -0.751 1 90.5 221 VAL A C 1
ATOM 1640 O O . VAL A 1 221 ? -1.514 -11.727 -0.779 1 90.5 221 VAL A O 1
ATOM 1643 N N . ALA A 1 222 ? -1.626 -9.789 0.286 1 93.25 222 ALA A N 1
ATOM 1644 C CA . ALA A 1 222 ? -2.074 -10.438 1.514 1 93.25 222 ALA A CA 1
ATOM 1645 C C . ALA A 1 222 ? -3.355 -11.234 1.275 1 93.25 222 ALA A C 1
ATOM 1647 O O . ALA A 1 222 ? -3.477 -12.375 1.724 1 93.25 222 ALA A O 1
ATOM 1648 N N . VAL A 1 223 ? -4.242 -10.648 0.547 1 95.62 223 VAL A N 1
ATOM 1649 C CA . VAL A 1 223 ? -5.512 -11.297 0.261 1 95.62 223 VAL A CA 1
ATOM 1650 C C . VAL A 1 223 ? -5.277 -12.531 -0.61 1 95.62 223 VAL A C 1
ATOM 1652 O O . VAL A 1 223 ? -5.859 -13.594 -0.366 1 95.62 223 VAL A O 1
ATOM 1655 N N . SER A 1 224 ? -4.438 -12.461 -1.594 1 94.81 224 SER A N 1
ATOM 1656 C CA . SER A 1 224 ? -4.18 -13.57 -2.508 1 94.81 224 SER A CA 1
ATOM 1657 C C . SER A 1 224 ? -3.65 -14.789 -1.764 1 94.81 224 SER A C 1
ATOM 1659 O O . SER A 1 224 ? -3.854 -15.922 -2.199 1 94.81 224 SER A O 1
ATOM 1661 N N . MET A 1 225 ? -3.025 -14.562 -0.652 1 92.94 225 MET A N 1
ATOM 1662 C CA . MET A 1 225 ? -2.354 -15.648 0.055 1 92.94 225 MET A CA 1
ATOM 1663 C C . MET A 1 225 ? -3.322 -16.375 0.986 1 92.94 225 MET A C 1
ATOM 1665 O O . MET A 1 225 ? -3.031 -17.469 1.462 1 92.94 225 MET A O 1
ATOM 1669 N N . VAL A 1 226 ? -4.559 -15.758 1.19 1 95.69 226 VAL A N 1
ATOM 1670 C CA . VAL A 1 226 ? -5.371 -16.375 2.229 1 95.69 226 VAL A CA 1
ATOM 1671 C C . VAL A 1 226 ? -6.812 -16.531 1.738 1 95.69 226 VAL A C 1
ATOM 1673 O O . VAL A 1 226 ? -7.641 -17.156 2.406 1 95.69 226 VAL A O 1
ATOM 1676 N N . VAL A 1 227 ? -7.18 -16.031 0.56 1 96.69 227 VAL A N 1
ATOM 1677 C CA . VAL A 1 227 ? -8.578 -15.977 0.133 1 96.69 227 VAL A CA 1
ATOM 1678 C C . VAL A 1 227 ? -8.969 -17.312 -0.507 1 96.69 227 VAL A C 1
ATOM 1680 O O . VAL A 1 227 ? -10.156 -17.578 -0.714 1 96.69 227 VAL A O 1
ATOM 1683 N N . GLY A 1 228 ? -8.102 -18.172 -0.801 1 94.38 228 GLY A N 1
ATOM 1684 C CA . GLY A 1 228 ? -8.359 -19.453 -1.444 1 94.38 228 GLY A CA 1
ATOM 1685 C C . GLY A 1 228 ? -8.062 -19.438 -2.932 1 94.38 228 GLY A C 1
ATOM 1686 O O . GLY A 1 228 ? -7.715 -20.484 -3.51 1 94.38 228 GLY A O 1
ATOM 1687 N N . GLY A 1 229 ? -8.242 -18.359 -3.623 1 93.44 229 GLY A N 1
ATOM 1688 C CA . GLY A 1 229 ? -7.742 -18.156 -4.973 1 93.44 229 GLY A CA 1
ATOM 1689 C C . GLY A 1 229 ? -8.578 -18.844 -6.031 1 93.44 229 GLY A C 1
ATOM 1690 O O . GLY A 1 229 ? -8.094 -19.125 -7.129 1 93.44 229 GLY A O 1
ATOM 1691 N N . ASN A 1 230 ? -9.82 -19.188 -5.734 1 91.69 230 ASN A N 1
ATOM 1692 C CA . ASN A 1 230 ? -10.688 -19.828 -6.719 1 91.69 230 ASN A CA 1
ATOM 1693 C C . ASN A 1 230 ? -11.477 -18.797 -7.523 1 91.69 230 ASN A C 1
ATOM 1695 O O . ASN A 1 230 ? -12.438 -18.219 -7.023 1 91.69 230 ASN A O 1
ATOM 1699 N N . PRO A 1 231 ? -11.148 -18.641 -8.734 1 90.56 231 PRO A N 1
ATOM 1700 C CA . PRO A 1 231 ? -11.82 -17.609 -9.531 1 90.56 231 PRO A CA 1
ATOM 1701 C C . PRO A 1 231 ? -13.227 -18.016 -9.969 1 90.56 231 PRO A C 1
ATOM 1703 O O . PRO A 1 231 ? -13.992 -17.188 -10.453 1 90.56 231 PRO A O 1
ATOM 1706 N N . SER A 1 232 ? -13.594 -19.25 -9.805 1 85.81 232 SER A N 1
ATOM 1707 C CA . SER A 1 232 ? -14.883 -19.75 -10.266 1 85.81 232 SER A CA 1
ATOM 1708 C C . SER A 1 232 ? -15.844 -19.969 -9.102 1 85.81 232 SER A C 1
ATOM 1710 O O . SER A 1 232 ? -16.812 -20.734 -9.211 1 85.81 232 SER A O 1
ATOM 1712 N N . SER A 1 233 ? -15.539 -19.422 -8.008 1 83.31 233 SER A N 1
ATOM 1713 C CA . SER A 1 233 ? -16.391 -19.609 -6.832 1 83.31 233 SER A CA 1
ATOM 1714 C C . SER A 1 233 ? -17.734 -18.906 -7 1 83.31 233 SER A C 1
ATOM 1716 O O . SER A 1 233 ? -18.719 -19.281 -6.355 1 83.31 233 SER A O 1
ATOM 1718 N N . GLY A 1 234 ? -17.797 -17.906 -7.859 1 87.88 234 GLY A N 1
ATOM 1719 C CA . GLY A 1 234 ? -19.047 -17.188 -8.086 1 87.88 234 GLY A CA 1
ATOM 1720 C C . GLY A 1 234 ? -19.484 -16.359 -6.898 1 87.88 234 GLY A C 1
ATOM 1721 O O . GLY A 1 234 ? -18.656 -15.812 -6.172 1 87.88 234 GLY A O 1
ATOM 1722 N N . VAL A 1 235 ? -20.797 -16.156 -6.836 1 91.12 235 VAL A N 1
ATOM 1723 C CA . VAL A 1 235 ? -21.391 -15.375 -5.758 1 91.12 235 VAL A CA 1
ATOM 1724 C C . VAL A 1 235 ? -21.797 -16.297 -4.609 1 91.12 235 VAL A C 1
ATOM 1726 O O . VAL A 1 235 ? -22.578 -17.234 -4.805 1 91.12 235 VAL A O 1
ATOM 1729 N N . THR A 1 236 ? -21.188 -16.125 -3.488 1 91.69 236 THR A N 1
ATOM 1730 C CA . THR A 1 236 ? -21.5 -16.953 -2.328 1 91.69 236 THR A CA 1
ATOM 1731 C C . THR A 1 236 ? -21.547 -16.109 -1.06 1 91.69 236 THR A C 1
ATOM 1733 O O . THR A 1 236 ? -20.812 -15.125 -0.932 1 91.69 236 THR A O 1
ATOM 1736 N N . LEU A 1 237 ? -22.453 -16.484 -0.19 1 91.94 237 LEU A N 1
ATOM 1737 C CA . LEU A 1 237 ? -22.531 -15.805 1.099 1 91.94 237 LEU A CA 1
ATOM 1738 C C . LEU A 1 237 ? -21.844 -16.625 2.189 1 91.94 237 LEU A C 1
ATOM 1740 O O . LEU A 1 237 ? -21.703 -16.156 3.322 1 91.94 237 LEU A O 1
ATOM 1744 N N . ASN A 1 238 ? -21.406 -17.766 1.793 1 93.56 238 ASN A N 1
ATOM 1745 C CA . ASN A 1 238 ? -20.609 -18.562 2.723 1 93.56 238 ASN A CA 1
ATOM 1746 C C . ASN A 1 238 ? -19.188 -18.016 2.848 1 93.56 238 ASN A C 1
ATOM 1748 O O . ASN A 1 238 ? -18.359 -18.266 1.978 1 93.56 238 ASN A O 1
ATOM 1752 N N . LEU A 1 239 ? -18.891 -17.453 3.895 1 95 239 LEU A N 1
ATOM 1753 C CA . LEU A 1 239 ? -17.625 -16.766 4.098 1 95 239 LEU A CA 1
ATOM 1754 C C . LEU A 1 239 ? -16.469 -17.75 4.23 1 95 239 LEU A C 1
ATOM 1756 O O . LEU A 1 239 ? -15.297 -17.375 4.129 1 95 239 LEU A O 1
ATOM 1760 N N . LEU A 1 240 ? -16.797 -18.984 4.492 1 95.31 240 LEU A N 1
ATOM 1761 C CA . LEU A 1 240 ? -15.742 -19.984 4.648 1 95.31 240 LEU A CA 1
ATOM 1762 C C . LEU A 1 240 ? -15.375 -20.594 3.303 1 95.31 240 LEU A C 1
ATOM 1764 O O . LEU A 1 240 ? -14.461 -21.422 3.221 1 95.31 240 LEU A O 1
ATOM 1768 N N . SER A 1 241 ? -16.078 -20.109 2.271 1 95.25 241 SER A N 1
ATOM 1769 C CA . SER A 1 241 ? -15.766 -20.578 0.926 1 95.25 241 SER A CA 1
ATOM 1770 C C . SER A 1 241 ? -14.578 -19.828 0.336 1 95.25 241 SER A C 1
ATOM 1772 O O . SER A 1 241 ? -14.32 -18.672 0.69 1 95.25 241 SER A O 1
ATOM 1774 N N . SER A 1 242 ? -13.875 -20.609 -0.523 1 95.94 242 SER A N 1
ATOM 1775 C CA . SER A 1 242 ? -12.789 -19.984 -1.281 1 95.94 242 SER A CA 1
ATOM 1776 C C . SER A 1 242 ? -13.328 -18.984 -2.291 1 95.94 242 SER A C 1
ATOM 1778 O O . SER A 1 242 ? -14.453 -19.109 -2.768 1 95.94 242 SER A O 1
ATOM 1780 N N . GLY A 1 243 ? -12.539 -17.953 -2.531 1 96 243 GLY A N 1
ATOM 1781 C CA . GLY A 1 243 ? -12.891 -16.938 -3.514 1 96 243 GLY A CA 1
ATOM 1782 C C . GLY A 1 243 ? -11.703 -16.125 -3.992 1 96 243 GLY A C 1
ATOM 1783 O O . GLY A 1 243 ? -10.555 -16.562 -3.865 1 96 243 GLY A O 1
ATOM 1784 N N . VAL A 1 244 ? -12.023 -15.086 -4.703 1 96.69 244 VAL A N 1
ATOM 1785 C CA . VAL A 1 244 ? -11.008 -14.141 -5.164 1 96.69 244 VAL A CA 1
ATOM 1786 C C . VAL A 1 244 ? -11.57 -12.719 -5.109 1 96.69 244 VAL A C 1
ATOM 1788 O O . VAL A 1 244 ? -12.781 -12.523 -5.121 1 96.69 244 VAL A O 1
ATOM 1791 N N . THR A 1 245 ? -10.711 -11.75 -4.93 1 97.12 245 THR A N 1
ATOM 1792 C CA . THR A 1 245 ? -11.023 -10.352 -5.18 1 97.12 245 THR A CA 1
ATOM 1793 C C . THR A 1 245 ? -10.531 -9.922 -6.559 1 97.12 245 THR A C 1
ATOM 1795 O O . THR A 1 245 ? -9.805 -10.664 -7.223 1 97.12 245 THR A O 1
ATOM 1798 N N . VAL A 1 246 ? -10.93 -8.789 -7.004 1 96.56 246 VAL A N 1
ATOM 1799 C CA . VAL A 1 246 ? -10.508 -8.312 -8.32 1 96.56 246 VAL A CA 1
ATOM 1800 C C . VAL A 1 246 ? -8.984 -8.203 -8.359 1 96.56 246 VAL A C 1
ATOM 1802 O O . VAL A 1 246 ? -8.352 -8.664 -9.312 1 96.56 246 VAL A O 1
ATOM 1805 N N . SER A 1 247 ? -8.398 -7.645 -7.305 1 96.06 247 SER A N 1
ATOM 1806 C CA . SER A 1 247 ? -6.953 -7.465 -7.25 1 96.06 247 SER A CA 1
ATOM 1807 C C . SER A 1 247 ? -6.234 -8.812 -7.195 1 96.06 247 SER A C 1
ATOM 1809 O O . SER A 1 247 ? -5.25 -9.023 -7.902 1 96.06 247 SER A O 1
ATOM 1811 N N . SER A 1 248 ? -6.719 -9.719 -6.387 1 95.38 248 SER A N 1
ATOM 1812 C CA . SER A 1 248 ? -6.062 -11.023 -6.277 1 95.38 248 SER A CA 1
ATOM 1813 C C . SER A 1 248 ? -6.242 -11.836 -7.555 1 95.38 248 SER A C 1
ATOM 1815 O O . SER A 1 248 ? -5.371 -12.633 -7.918 1 95.38 248 SER A O 1
ATOM 1817 N N . LEU A 1 249 ? -7.391 -11.672 -8.258 1 95.69 249 LEU A N 1
ATOM 1818 C CA . LEU A 1 249 ? -7.594 -12.328 -9.547 1 95.69 249 LEU A CA 1
ATOM 1819 C C . LEU A 1 249 ? -6.512 -11.922 -10.539 1 95.69 249 LEU A C 1
ATOM 1821 O O . LEU A 1 249 ? -5.926 -12.781 -11.211 1 95.69 249 LEU A O 1
ATOM 1825 N N . ILE A 1 250 ? -6.25 -10.672 -10.602 1 94.25 250 ILE A N 1
ATOM 1826 C CA . ILE A 1 250 ? -5.242 -10.156 -11.516 1 94.25 250 ILE A CA 1
ATOM 1827 C C . ILE A 1 250 ? -3.875 -10.734 -11.164 1 94.25 250 ILE A C 1
ATOM 1829 O O . ILE A 1 250 ? -3.174 -11.266 -12.023 1 94.25 250 ILE A O 1
ATOM 1833 N N . ALA A 1 251 ? -3.545 -10.68 -9.953 1 90.75 251 ALA A N 1
ATOM 1834 C CA . ALA A 1 251 ? -2.23 -11.117 -9.492 1 90.75 251 ALA A CA 1
ATOM 1835 C C . ALA A 1 251 ? -2.039 -12.617 -9.719 1 90.75 251 ALA A C 1
ATOM 1837 O O . ALA A 1 251 ? -0.962 -13.055 -10.133 1 90.75 251 ALA A O 1
ATOM 1838 N N . LEU A 1 252 ? -3.059 -13.414 -9.508 1 89.81 252 LEU A N 1
ATOM 1839 C CA . LEU A 1 252 ? -2.939 -14.867 -9.555 1 89.81 252 LEU A CA 1
ATOM 1840 C C . LEU A 1 252 ? -3.045 -15.383 -10.984 1 89.81 252 LEU A C 1
ATOM 1842 O O . LEU A 1 252 ? -2.467 -16.422 -11.32 1 89.81 252 LEU A O 1
ATOM 1846 N N . GLN A 1 253 ? -3.723 -14.633 -11.828 1 90.75 253 GLN A N 1
ATOM 1847 C CA . GLN A 1 253 ? -4.012 -15.164 -13.156 1 90.75 253 GLN A CA 1
ATOM 1848 C C . GLN A 1 253 ? -3.096 -14.539 -14.203 1 90.75 253 GLN A C 1
ATOM 1850 O O . GLN A 1 253 ? -2.924 -15.086 -15.297 1 90.75 253 GLN A O 1
ATOM 1855 N N . MET A 1 254 ? -2.465 -13.477 -13.953 1 86.81 254 MET A N 1
ATOM 1856 C CA . MET A 1 254 ? -1.65 -12.758 -14.922 1 86.81 254 MET A CA 1
ATOM 1857 C C . MET A 1 254 ? -0.524 -13.641 -15.453 1 86.81 254 MET A C 1
ATOM 1859 O O . MET A 1 254 ? -0.212 -13.609 -16.641 1 86.81 254 MET A O 1
ATOM 1863 N N . PRO A 1 255 ? 0.126 -14.438 -14.562 1 81.81 255 PRO A N 1
ATOM 1864 C CA . PRO A 1 255 ? 1.188 -15.297 -15.094 1 81.81 255 PRO A CA 1
ATOM 1865 C C . PRO A 1 255 ? 0.688 -16.25 -16.172 1 81.81 255 PRO A C 1
ATOM 1867 O O . PRO A 1 255 ? 1.479 -16.75 -16.984 1 81.81 255 PRO A O 1
ATOM 1870 N N . TYR A 1 256 ? -0.61 -16.469 -16.266 1 85.38 256 TYR A N 1
ATOM 1871 C CA . TYR A 1 256 ? -1.185 -17.422 -17.203 1 85.38 256 TYR A CA 1
ATOM 1872 C C . TYR A 1 256 ? -1.969 -16.703 -18.297 1 85.38 256 TYR A C 1
ATOM 1874 O O . TYR A 1 256 ? -2.656 -17.328 -19.109 1 85.38 256 TYR A O 1
ATOM 1882 N N . ALA A 1 257 ? -1.863 -15.461 -18.328 1 88 257 ALA A N 1
ATOM 1883 C CA . ALA A 1 257 ? -2.742 -14.633 -19.156 1 88 257 ALA A CA 1
ATOM 1884 C C . ALA A 1 257 ? -2.506 -14.891 -20.641 1 88 257 ALA A C 1
ATOM 1886 O O . ALA A 1 257 ? -3.408 -14.703 -21.453 1 88 257 ALA A O 1
ATOM 1887 N N . ASP A 1 258 ? -1.319 -15.336 -20.984 1 86.5 258 ASP A N 1
ATOM 1888 C CA . ASP A 1 258 ? -0.993 -15.516 -22.391 1 86.5 258 ASP A CA 1
ATOM 1889 C C . ASP A 1 258 ? -1.382 -16.906 -22.875 1 86.5 258 ASP A C 1
ATOM 1891 O O . ASP A 1 258 ? -1.254 -17.219 -24.062 1 86.5 258 ASP A O 1
ATOM 1895 N N . ALA A 1 259 ? -1.924 -17.688 -21.953 1 86.38 259 ALA A N 1
ATOM 1896 C CA . ALA A 1 259 ? -2.303 -19.062 -22.297 1 86.38 259 ALA A CA 1
ATOM 1897 C C . ALA A 1 259 ? -3.529 -19.078 -23.203 1 86.38 259 ALA A C 1
ATOM 1899 O O . ALA A 1 259 ? -3.73 -20.016 -23.969 1 86.38 259 ALA A O 1
ATOM 1900 N N . THR A 1 260 ? -4.395 -18.141 -23.078 1 88.88 260 THR A N 1
ATOM 1901 C CA . THR A 1 260 ? -5.586 -18.031 -23.906 1 88.88 260 THR A CA 1
ATOM 1902 C C . THR A 1 260 ? -5.719 -16.625 -24.469 1 88.88 260 THR A C 1
ATOM 1904 O O . THR A 1 260 ? -5.016 -15.703 -24.047 1 88.88 260 THR A O 1
ATOM 1907 N N . ALA A 1 261 ? -6.562 -16.5 -25.375 1 89.69 261 ALA A N 1
ATOM 1908 C CA . ALA A 1 261 ? -6.648 -15.25 -26.141 1 89.69 261 ALA A CA 1
ATOM 1909 C C . ALA A 1 261 ? -7.371 -14.164 -25.344 1 89.69 261 ALA A C 1
ATOM 1911 O O . ALA A 1 261 ? -7.078 -12.977 -25.484 1 89.69 261 ALA A O 1
ATOM 1912 N N . TYR A 1 262 ? -8.234 -14.609 -24.453 1 93.12 262 TYR A N 1
ATOM 1913 C CA . TYR A 1 262 ? -9.141 -13.586 -23.922 1 93.12 262 TYR A CA 1
ATOM 1914 C C . TYR A 1 262 ? -8.945 -13.391 -22.422 1 93.12 262 TYR A C 1
ATOM 1916 O O . TYR A 1 262 ? -9.57 -12.523 -21.828 1 93.12 262 TYR A O 1
ATOM 1924 N N . MET A 1 263 ? -8.086 -14.148 -21.844 1 93.06 263 MET A N 1
ATOM 1925 C CA . MET A 1 263 ? -7.836 -13.961 -20.422 1 93.06 263 MET A CA 1
ATOM 1926 C C . MET A 1 263 ? -7.18 -12.609 -20.156 1 93.06 263 MET A C 1
ATOM 1928 O O . MET A 1 263 ? -7.594 -11.883 -19.25 1 93.06 263 MET A O 1
ATOM 1932 N N . LYS A 1 264 ? -6.223 -12.273 -21.016 1 93.5 264 LYS A N 1
ATOM 1933 C CA . LYS A 1 264 ? -5.516 -11.008 -20.812 1 93.5 264 LYS A CA 1
ATOM 1934 C C . LYS A 1 264 ? -6.457 -9.82 -20.984 1 93.5 264 LYS A C 1
ATOM 1936 O O . LYS A 1 264 ? -6.512 -8.938 -20.125 1 93.5 264 LYS A O 1
ATOM 1941 N N . PRO A 1 265 ? -7.25 -9.789 -21.969 1 94.69 265 PRO A N 1
ATOM 1942 C CA . PRO A 1 265 ? -8.211 -8.688 -22.094 1 94.69 265 PRO A CA 1
ATOM 1943 C C . PRO A 1 265 ? -9.164 -8.617 -20.906 1 94.69 265 PRO A C 1
ATOM 1945 O O . PRO A 1 265 ? -9.523 -7.52 -20.469 1 94.69 265 PRO A O 1
ATOM 1948 N N . ALA A 1 266 ? -9.578 -9.719 -20.406 1 95.25 266 ALA A N 1
ATOM 1949 C CA . ALA A 1 266 ? -10.461 -9.734 -19.234 1 95.25 266 ALA A CA 1
ATOM 1950 C C . ALA A 1 266 ? -9.766 -9.164 -18.016 1 95.25 266 ALA A C 1
ATOM 1952 O O . ALA A 1 266 ? -10.375 -8.422 -17.234 1 95.25 266 ALA A O 1
ATOM 1953 N N . LEU A 1 267 ? -8.523 -9.523 -17.859 1 95.25 267 LEU A N 1
ATOM 1954 C CA . LEU A 1 267 ? -7.75 -9.008 -16.734 1 95.25 267 LEU A CA 1
ATOM 1955 C C . LEU A 1 267 ? -7.535 -7.504 -16.875 1 95.25 267 LEU A C 1
ATOM 1957 O O . LEU A 1 267 ? -7.516 -6.777 -15.875 1 95.25 267 LEU A O 1
ATOM 1961 N N . MET A 1 268 ? -7.395 -7.055 -18.109 1 95.31 268 MET A N 1
ATOM 1962 C CA . MET A 1 268 ? -7.25 -5.617 -18.344 1 95.31 268 MET A CA 1
ATOM 1963 C C . MET A 1 268 ? -8.547 -4.883 -18.016 1 95.31 268 MET A C 1
ATOM 1965 O O . MET A 1 268 ? -8.516 -3.77 -17.484 1 95.31 268 MET A O 1
ATOM 1969 N N . ALA A 1 269 ? -9.594 -5.496 -18.266 1 95.75 269 ALA A N 1
ATOM 1970 C CA . ALA A 1 269 ? -10.875 -4.926 -17.859 1 95.75 269 ALA A CA 1
ATOM 1971 C C . ALA A 1 269 ? -10.992 -4.859 -16.344 1 95.75 269 ALA A C 1
ATOM 1973 O O . ALA A 1 269 ? -11.484 -3.873 -15.789 1 95.75 269 ALA A O 1
ATOM 1974 N N . ALA A 1 270 ? -10.609 -5.922 -15.703 1 96 270 ALA A N 1
ATOM 1975 C CA . ALA A 1 270 ? -10.609 -5.949 -14.25 1 96 270 ALA A CA 1
ATOM 1976 C C . ALA A 1 270 ? -9.742 -4.832 -13.672 1 96 270 ALA A C 1
ATOM 1978 O O . ALA A 1 270 ? -10.125 -4.172 -12.711 1 96 270 ALA A O 1
ATOM 1979 N N . ALA A 1 271 ? -8.578 -4.641 -14.289 1 94.94 271 ALA A N 1
ATOM 1980 C CA . ALA A 1 271 ? -7.66 -3.596 -13.852 1 94.94 271 ALA A CA 1
ATOM 1981 C C . ALA A 1 271 ? -8.281 -2.213 -14.016 1 94.94 271 ALA A C 1
ATOM 1983 O O . ALA A 1 271 ? -8.117 -1.346 -13.156 1 94.94 271 ALA A O 1
ATOM 1984 N N . LEU A 1 272 ? -8.953 -2.014 -15.078 1 92.81 272 LEU A N 1
ATOM 1985 C CA . LEU A 1 272 ? -9.648 -0.754 -15.32 1 92.81 272 LEU A CA 1
ATOM 1986 C C . LEU A 1 272 ? -10.695 -0.496 -14.242 1 92.81 272 LEU A C 1
ATOM 1988 O O . LEU A 1 272 ? -10.812 0.626 -13.75 1 92.81 272 LEU A O 1
ATOM 1992 N N . LEU A 1 273 ? -11.398 -1.52 -13.922 1 92.75 273 LEU A N 1
ATOM 1993 C CA . LEU A 1 273 ? -12.414 -1.41 -12.883 1 92.75 273 LEU A CA 1
ATOM 1994 C C . LEU A 1 273 ? -11.781 -1.077 -11.539 1 92.75 273 LEU A C 1
ATOM 1996 O O . LEU A 1 273 ? -12.305 -0.25 -10.789 1 92.75 273 LEU A O 1
ATOM 2000 N N . LEU A 1 274 ? -10.773 -1.725 -11.242 1 92.06 274 LEU A N 1
ATOM 2001 C CA . LEU A 1 274 ? -10.07 -1.502 -9.977 1 92.06 274 LEU A CA 1
ATOM 2002 C C . LEU A 1 274 ? -9.523 -0.082 -9.906 1 92.06 274 LEU A C 1
ATOM 2004 O O . LEU A 1 274 ? -9.625 0.576 -8.867 1 92.06 274 LEU A O 1
ATOM 2008 N N . ALA A 1 275 ? -8.891 0.345 -11.016 1 89.44 275 ALA A N 1
ATOM 2009 C CA . ALA A 1 275 ? -8.367 1.706 -11.078 1 89.44 275 ALA A CA 1
ATOM 2010 C C . ALA A 1 275 ? -9.477 2.734 -10.883 1 89.44 275 ALA A C 1
ATOM 2012 O O . ALA A 1 275 ? -9.32 3.688 -10.117 1 89.44 275 ALA A O 1
ATOM 2013 N N . ALA A 1 276 ? -10.555 2.529 -11.508 1 89.25 276 ALA A N 1
ATOM 2014 C CA . ALA A 1 276 ? -11.703 3.434 -11.406 1 89.25 276 ALA A CA 1
ATOM 2015 C C . ALA A 1 276 ? -12.266 3.443 -9.984 1 89.25 276 ALA A C 1
ATOM 2017 O O . ALA A 1 276 ? -12.586 4.504 -9.445 1 89.25 276 ALA A O 1
ATOM 2018 N N . ALA A 1 277 ? -12.391 2.27 -9.43 1 88.94 277 ALA A N 1
ATOM 2019 C CA . ALA A 1 277 ? -12.914 2.164 -8.07 1 88.94 277 ALA A CA 1
ATOM 2020 C C . ALA A 1 277 ? -11.984 2.848 -7.07 1 88.94 277 ALA A C 1
ATOM 2022 O O . ALA A 1 277 ? -12.438 3.592 -6.199 1 88.94 277 ALA A O 1
ATOM 2023 N N . GLY A 1 278 ? -10.719 2.566 -7.203 1 83.5 278 GLY A N 1
ATOM 2024 C CA . GLY A 1 278 ? -9.75 3.217 -6.332 1 83.5 278 GLY A CA 1
ATOM 2025 C C . GLY A 1 278 ? -9.789 4.73 -6.418 1 83.5 278 GLY A C 1
ATOM 2026 O O . GLY A 1 278 ? -9.805 5.414 -5.391 1 83.5 278 GLY A O 1
ATOM 2027 N N . LEU A 1 279 ? -9.852 5.246 -7.605 1 83.81 279 LEU A N 1
ATOM 2028 C CA . LEU A 1 279 ? -9.898 6.688 -7.824 1 83.81 279 LEU A CA 1
ATOM 2029 C C . LEU A 1 279 ? -11.188 7.277 -7.266 1 83.81 279 LEU A C 1
ATOM 2031 O O . LEU A 1 279 ? -11.172 8.336 -6.629 1 83.81 279 LEU A O 1
ATOM 2035 N N . ALA A 1 280 ? -12.273 6.613 -7.441 1 87.88 280 ALA A N 1
ATOM 2036 C CA . ALA A 1 280 ? -13.57 7.098 -6.984 1 87.88 280 ALA A CA 1
ATOM 2037 C C . ALA A 1 280 ? -13.641 7.117 -5.457 1 87.88 280 ALA A C 1
ATOM 2039 O O . ALA A 1 280 ? -14.078 8.102 -4.863 1 87.88 280 ALA A O 1
ATOM 2040 N N . ILE A 1 281 ? -13.211 6.062 -4.859 1 86.12 281 ILE A N 1
ATOM 2041 C CA . ILE A 1 281 ? -13.258 5.926 -3.406 1 86.12 281 ILE A CA 1
ATOM 2042 C C . ILE A 1 281 ? -12.344 6.965 -2.762 1 86.12 281 ILE A C 1
ATOM 2044 O O . ILE A 1 281 ? -12.719 7.605 -1.775 1 86.12 281 ILE A O 1
ATOM 2048 N N . ASN A 1 282 ? -11.219 7.133 -3.334 1 78.06 282 ASN A N 1
ATOM 2049 C CA . ASN A 1 282 ? -10.281 8.086 -2.758 1 78.06 282 ASN A CA 1
ATOM 2050 C C . ASN A 1 282 ? -10.734 9.523 -2.979 1 78.06 282 ASN A C 1
ATOM 2052 O O . ASN A 1 282 ? -10.531 10.391 -2.121 1 78.06 282 ASN A O 1
ATOM 2056 N N . ALA A 1 283 ? -11.32 9.781 -4.086 1 83.12 283 ALA A N 1
ATOM 2057 C CA . ALA A 1 283 ? -11.906 11.094 -4.32 1 83.12 283 ALA A CA 1
ATOM 2058 C C . ALA A 1 283 ? -13 11.391 -3.299 1 83.12 283 ALA A C 1
ATOM 2060 O O . ALA A 1 283 ? -13.102 12.516 -2.797 1 83.12 283 ALA A O 1
ATOM 2061 N N . ALA A 1 284 ? -13.719 10.438 -2.967 1 84.81 284 ALA A N 1
ATOM 2062 C CA . ALA A 1 284 ? -14.766 10.594 -1.957 1 84.81 284 ALA A CA 1
ATOM 2063 C C . ALA A 1 284 ? -14.164 10.852 -0.579 1 84.81 284 ALA A C 1
ATOM 2065 O O . ALA A 1 284 ? -14.656 11.688 0.175 1 84.81 284 ALA A O 1
ATOM 2066 N N . ALA A 1 285 ? -13.102 10.141 -0.258 1 80.5 285 ALA A N 1
ATOM 2067 C CA . ALA A 1 285 ? -12.422 10.305 1.024 1 80.5 285 ALA A CA 1
ATOM 2068 C C . ALA A 1 285 ? -11.875 11.727 1.172 1 80.5 285 ALA A C 1
ATOM 2070 O O . ALA A 1 285 ? -12.055 12.367 2.211 1 80.5 285 ALA A O 1
ATOM 2071 N N . VAL A 1 286 ? -11.32 12.234 0.113 1 74.56 286 VAL A N 1
ATOM 2072 C CA . VAL A 1 286 ? -10.742 13.578 0.128 1 74.56 286 VAL A CA 1
ATOM 2073 C C . VAL A 1 286 ? -11.859 14.617 0.24 1 74.56 286 VAL A C 1
ATOM 2075 O O . VAL A 1 286 ? -11.742 15.586 0.997 1 74.56 286 VAL A O 1
ATOM 2078 N N . TYR A 1 287 ? -12.859 14.352 -0.461 1 79.44 287 TYR A N 1
ATOM 2079 C CA . TYR A 1 287 ? -14 15.273 -0.429 1 79.44 287 TYR A CA 1
ATOM 2080 C C . TYR A 1 287 ? -14.602 15.344 0.968 1 79.44 287 TYR A C 1
ATOM 2082 O O . TYR A 1 287 ? -14.93 16.422 1.455 1 79.44 287 TYR A O 1
ATOM 2090 N N . LEU A 1 288 ? -14.695 14.289 1.627 1 78.75 288 LEU A N 1
ATOM 2091 C CA . LEU A 1 288 ? -15.289 14.219 2.957 1 78.75 288 LEU A CA 1
ATOM 2092 C C . LEU A 1 288 ? -14.383 14.875 3.994 1 78.75 288 LEU A C 1
ATOM 2094 O O . LEU A 1 288 ? -14.859 15.508 4.934 1 78.75 288 LEU A O 1
ATOM 2098 N N . LEU A 1 289 ? -13.086 14.734 3.807 1 74.62 289 LEU A N 1
ATOM 2099 C CA . LEU A 1 289 ? -12.133 15.25 4.781 1 74.62 289 LEU A CA 1
ATOM 2100 C C . LEU A 1 289 ? -11.922 16.75 4.594 1 74.62 289 LEU A C 1
ATOM 2102 O O . LEU A 1 289 ? -11.664 17.469 5.559 1 74.62 289 LEU A O 1
ATOM 2106 N N . PHE A 1 290 ? -12.023 17.219 3.367 1 64 290 PHE A N 1
ATOM 2107 C CA . PHE A 1 290 ? -11.742 18.641 3.123 1 64 290 PHE A CA 1
ATOM 2108 C C . PHE A 1 290 ? -13.047 19.422 2.984 1 64 290 PHE A C 1
ATOM 2110 O O . PHE A 1 290 ? -13.023 20.641 2.795 1 64 290 PHE A O 1
ATOM 2117 N N . LYS A 1 291 ? -14.188 18.734 2.955 1 57.81 291 LYS A N 1
ATOM 2118 C CA . LYS A 1 291 ? -15.414 19.531 3.025 1 57.81 291 LYS A CA 1
ATOM 2119 C C . LYS A 1 291 ? -15.508 20.266 4.352 1 57.81 291 LYS A C 1
ATOM 2121 O O . LYS A 1 291 ? -15.719 19.656 5.402 1 57.81 291 LYS A O 1
ATOM 2126 N N . LYS A 1 292 ? -14.57 21.391 4.484 1 44.88 292 LYS A N 1
ATOM 2127 C CA . LYS A 1 292 ? -14.891 22.391 5.504 1 44.88 292 LYS A CA 1
ATOM 2128 C C . LYS A 1 292 ? -16.328 22.906 5.344 1 44.88 292 LYS A C 1
ATOM 2130 O O . LYS A 1 292 ? -16.828 23 4.227 1 44.88 292 LYS A O 1
ATOM 2135 N N . MET B 1 1 ? -33.188 -22 10.984 1 33.12 1 MET B N 1
ATOM 2136 C CA . MET B 1 1 ? -32.562 -20.688 10.867 1 33.12 1 MET B CA 1
ATOM 2137 C C . MET B 1 1 ? -31.328 -20.734 9.977 1 33.12 1 MET B C 1
ATOM 2139 O O . MET B 1 1 ? -30.406 -21.5 10.242 1 33.12 1 MET B O 1
ATOM 2143 N N . THR B 1 2 ? -31.391 -20.453 8.656 1 41 2 THR B N 1
ATOM 2144 C CA . THR B 1 2 ? -30.438 -20.766 7.602 1 41 2 THR B CA 1
ATOM 2145 C C . THR B 1 2 ? -29.078 -20.109 7.883 1 41 2 THR B C 1
ATOM 2147 O O . THR B 1 2 ? -29.016 -19.125 8.617 1 41 2 THR B O 1
ATOM 2150 N N . ALA B 1 3 ? -28 -20.766 7.477 1 40.5 3 ALA B N 1
ATOM 2151 C CA . ALA B 1 3 ? -26.609 -20.359 7.711 1 40.5 3 ALA B CA 1
ATOM 2152 C C . ALA B 1 3 ? -26.406 -18.891 7.348 1 40.5 3 ALA B C 1
ATOM 2154 O O . ALA B 1 3 ? -25.656 -18.188 8.023 1 40.5 3 ALA B O 1
ATOM 2155 N N . GLU B 1 4 ? -27.125 -18.344 6.434 1 41.47 4 GLU B N 1
ATOM 2156 C CA . GLU B 1 4 ? -27.094 -16.938 6.02 1 41.47 4 GLU B CA 1
ATOM 2157 C C . GLU B 1 4 ? -27.625 -16.031 7.117 1 41.47 4 GLU B C 1
ATOM 2159 O O . GLU B 1 4 ? -27.047 -14.969 7.383 1 41.47 4 GLU B O 1
ATOM 2164 N N . ALA B 1 5 ? -28.781 -16.422 7.738 1 42.44 5 ALA B N 1
ATOM 2165 C CA . ALA B 1 5 ? -29.375 -15.688 8.844 1 42.44 5 ALA B CA 1
ATOM 2166 C C . ALA B 1 5 ? -28.469 -15.68 10.062 1 42.44 5 ALA B C 1
ATOM 2168 O O . ALA B 1 5 ? -28.312 -14.656 10.734 1 42.44 5 ALA B O 1
ATOM 2169 N N . LEU B 1 6 ? -27.656 -16.641 10.203 1 39.09 6 LEU B N 1
ATOM 2170 C CA . LEU B 1 6 ? -26.734 -16.766 11.328 1 39.09 6 LEU B CA 1
ATOM 2171 C C . LEU B 1 6 ? -25.5 -15.883 11.117 1 39.09 6 LEU B C 1
ATOM 2173 O O . LEU B 1 6 ? -25 -15.266 12.062 1 39.09 6 LEU B O 1
ATOM 2177 N N . ILE B 1 7 ? -25.172 -15.641 9.898 1 40.94 7 ILE B N 1
ATOM 2178 C CA . ILE B 1 7 ? -24.047 -14.797 9.555 1 40.94 7 ILE B CA 1
ATOM 2179 C C . ILE B 1 7 ? -24.438 -13.328 9.688 1 40.94 7 ILE B C 1
ATOM 2181 O O . ILE B 1 7 ? -23.703 -12.523 10.266 1 40.94 7 ILE B O 1
ATOM 2185 N N . LEU B 1 8 ? -25.578 -12.969 9.258 1 43.03 8 LEU B N 1
ATOM 2186 C CA . LEU B 1 8 ? -26.125 -11.625 9.445 1 43.03 8 LEU B CA 1
ATOM 2187 C C . LEU B 1 8 ? -26.375 -11.336 10.914 1 43.03 8 LEU B C 1
ATOM 2189 O O . LEU B 1 8 ? -26.062 -10.25 11.406 1 43.03 8 LEU B O 1
ATOM 2193 N N . LEU B 1 9 ? -26.938 -12.297 11.602 1 41.88 9 LEU B N 1
ATOM 2194 C CA . LEU B 1 9 ? -27.172 -12.156 13.031 1 41.88 9 LEU B CA 1
ATOM 2195 C C . LEU B 1 9 ? -25.844 -12.094 13.797 1 41.88 9 LEU B C 1
ATOM 2197 O O . LEU B 1 9 ? -25.703 -11.32 14.75 1 41.88 9 LEU B O 1
ATOM 2201 N N . PHE B 1 10 ? -24.828 -12.812 13.328 1 40.56 10 PHE B N 1
ATOM 2202 C CA . PHE B 1 10 ? -23.516 -12.734 13.953 1 40.56 10 PHE B CA 1
ATOM 2203 C C . PHE B 1 10 ? -22.859 -11.391 13.656 1 40.56 10 PHE B C 1
ATOM 2205 O O . PHE B 1 10 ? -22.281 -10.766 14.547 1 40.56 10 PHE B O 1
ATOM 2212 N N . PHE B 1 11 ? -23 -10.844 12.477 1 43.31 11 PHE B N 1
ATOM 2213 C CA . PHE B 1 11 ? -22.484 -9.516 12.156 1 43.31 11 PHE B CA 1
ATOM 2214 C C . PHE B 1 11 ? -23.234 -8.438 12.93 1 43.31 11 PHE B C 1
ATOM 2216 O O . PHE B 1 11 ? -22.625 -7.508 13.461 1 43.31 11 PHE B O 1
ATOM 2223 N N . LEU B 1 12 ? -24.516 -8.547 12.93 1 45.38 12 LEU B N 1
ATOM 2224 C CA . LEU B 1 12 ? -25.328 -7.605 13.695 1 45.38 12 LEU B CA 1
ATOM 2225 C C . LEU B 1 12 ? -25.078 -7.766 15.188 1 45.38 12 LEU B C 1
ATOM 2227 O O . LEU B 1 12 ? -24.984 -6.77 15.914 1 45.38 12 LEU B O 1
ATOM 2231 N N . TYR B 1 13 ? -24.984 -8.992 15.719 1 41.94 13 TYR B N 1
ATOM 2232 C CA . TYR B 1 13 ? -24.641 -9.242 17.109 1 41.94 13 TYR B CA 1
ATOM 2233 C C . TYR B 1 13 ? -23.188 -8.867 17.391 1 41.94 13 TYR B C 1
ATOM 2235 O O . TYR B 1 13 ? -22.891 -8.258 18.422 1 41.94 13 TYR B O 1
ATOM 2243 N N . ALA B 1 14 ? -22.281 -9.164 16.5 1 42.75 14 ALA B N 1
ATOM 2244 C CA . ALA B 1 14 ? -20.891 -8.758 16.688 1 42.75 14 ALA B CA 1
ATOM 2245 C C . ALA B 1 14 ? -20.75 -7.242 16.578 1 42.75 14 ALA B C 1
ATOM 2247 O O . ALA B 1 14 ? -20.047 -6.621 17.391 1 42.75 14 ALA B O 1
ATOM 2248 N N . ALA B 1 15 ? -21.344 -6.566 15.625 1 45.34 15 ALA B N 1
ATOM 2249 C CA . ALA B 1 15 ? -21.438 -5.109 15.594 1 45.34 15 ALA B CA 1
ATOM 2250 C C . ALA B 1 15 ? -22.156 -4.578 16.828 1 45.34 15 ALA B C 1
ATOM 2252 O O . ALA B 1 15 ? -21.719 -3.6 17.438 1 45.34 15 ALA B O 1
ATOM 2253 N N . SER B 1 16 ? -23.297 -5.172 17.141 1 41.62 16 SER B N 1
ATOM 2254 C CA . SER B 1 16 ? -24.016 -4.805 18.359 1 41.62 16 SER B CA 1
ATOM 2255 C C . SER B 1 16 ? -23.203 -5.168 19.594 1 41.62 16 SER B C 1
ATOM 2257 O O . SER B 1 16 ? -23.109 -4.379 20.547 1 41.62 16 SER B O 1
ATOM 2259 N N . ALA B 1 17 ? -22.609 -6.324 19.672 1 41.34 17 ALA B N 1
ATOM 2260 C CA . ALA B 1 17 ? -21.766 -6.742 20.781 1 41.34 17 ALA B CA 1
ATOM 2261 C C . ALA B 1 17 ? -20.469 -5.926 20.812 1 41.34 17 ALA B C 1
ATOM 2263 O O . ALA B 1 17 ? -20 -5.543 21.891 1 41.34 17 ALA B O 1
ATOM 2264 N N . LEU B 1 18 ? -19.859 -5.672 19.672 1 44.38 18 LEU B N 1
ATOM 2265 C CA . LEU B 1 18 ? -18.75 -4.727 19.578 1 44.38 18 LEU B CA 1
ATOM 2266 C C . LEU B 1 18 ? -19.203 -3.324 19.984 1 44.38 18 LEU B C 1
ATOM 2268 O O . LEU B 1 18 ? -18.484 -2.625 20.703 1 44.38 18 LEU B O 1
ATOM 2272 N N . PHE B 1 19 ? -20.281 -2.803 19.422 1 42.75 19 PHE B N 1
ATOM 2273 C CA . PHE B 1 19 ? -20.938 -1.609 19.938 1 42.75 19 PHE B CA 1
ATOM 2274 C C . PHE B 1 19 ? -21.156 -1.726 21.438 1 42.75 19 PHE B C 1
ATOM 2276 O O . PHE B 1 19 ? -20.844 -0.801 22.203 1 42.75 19 PHE B O 1
ATOM 2283 N N . LEU B 1 20 ? -21.891 -2.785 21.797 1 41.12 20 LEU B N 1
ATOM 2284 C CA . LEU B 1 20 ? -22.172 -2.959 23.219 1 41.12 20 LEU B CA 1
ATOM 2285 C C . LEU B 1 20 ? -20.875 -3.141 24.016 1 41.12 20 LEU B C 1
ATOM 2287 O O . LEU B 1 20 ? -20.766 -2.682 25.156 1 41.12 20 LEU B O 1
ATOM 2291 N N . PHE B 1 21 ? -20.016 -3.916 23.5 1 42.5 21 PHE B N 1
ATOM 2292 C CA . PHE B 1 21 ? -18.719 -4.07 24.109 1 42.5 21 PHE B CA 1
ATOM 2293 C C . PHE B 1 21 ? -17.984 -2.734 24.172 1 42.5 21 PHE B C 1
ATOM 2295 O O . PHE B 1 21 ? -17.234 -2.475 25.109 1 42.5 21 PHE B O 1
ATOM 2302 N N . PHE B 1 22 ? -18 -1.838 23.156 1 44 22 PHE B N 1
ATOM 2303 C CA . PHE B 1 22 ? -17.531 -0.456 23.203 1 44 22 PHE B CA 1
ATOM 2304 C C . PHE B 1 22 ? -18.234 0.3 24.344 1 44 22 PHE B C 1
ATOM 2306 O O . PHE B 1 22 ? -17.641 1.18 24.953 1 44 22 PHE B O 1
ATOM 2313 N N . THR B 1 23 ? -19.547 0.439 24.234 1 40.5 23 THR B N 1
ATOM 2314 C CA . THR B 1 23 ? -20.281 1.287 25.156 1 40.5 23 THR B CA 1
ATOM 2315 C C . THR B 1 23 ? -19.953 0.926 26.609 1 40.5 23 THR B C 1
ATOM 2317 O O . THR B 1 23 ? -20.031 1.775 27.5 1 40.5 23 THR B O 1
ATOM 2320 N N . ARG B 1 24 ? -20.219 -0.379 26.984 1 41.59 24 ARG B N 1
ATOM 2321 C CA . ARG B 1 24 ? -20.062 -0.465 28.422 1 41.59 24 ARG B CA 1
ATOM 2322 C C . ARG B 1 24 ? -18.594 -0.388 28.828 1 41.59 24 ARG B C 1
ATOM 2324 O O . ARG B 1 24 ? -18.219 0.36 29.734 1 41.59 24 ARG B O 1
ATOM 2331 N N . LEU B 1 25 ? -17.641 -1.545 28.906 1 47.53 25 LEU B N 1
ATOM 2332 C CA . LEU B 1 25 ? -16.594 -1.817 29.875 1 47.53 25 LEU B CA 1
ATOM 2333 C C . LEU B 1 25 ? -15.227 -1.424 29.328 1 47.53 25 LEU B C 1
ATOM 2335 O O . LEU B 1 25 ? -14.945 -1.64 28.141 1 47.53 25 LEU B O 1
ATOM 2339 N N . ARG B 1 26 ? -14.438 -0.432 29.922 1 58.56 26 ARG B N 1
ATOM 2340 C CA . ARG B 1 26 ? -13.008 -0.161 29.938 1 58.56 26 ARG B CA 1
ATOM 2341 C C . ARG B 1 26 ? -12.219 -1.316 29.328 1 58.56 26 ARG B C 1
ATOM 2343 O O . ARG B 1 26 ? -11.297 -1.099 28.531 1 58.56 26 ARG B O 1
ATOM 2350 N N . ALA B 1 27 ? -12.828 -2.441 29.547 1 63.09 27 ALA B N 1
ATOM 2351 C CA . ALA B 1 27 ? -12.062 -3.613 29.125 1 63.09 27 ALA B CA 1
ATOM 2352 C C . ALA B 1 27 ? -12.242 -3.877 27.625 1 63.09 27 ALA B C 1
ATOM 2354 O O . ALA B 1 27 ? -11.289 -4.242 26.938 1 63.09 27 ALA B O 1
ATOM 2355 N N . GLY B 1 28 ? -13.406 -3.611 27.031 1 64.12 28 GLY B N 1
ATOM 2356 C CA . GLY B 1 28 ? -13.664 -3.846 25.625 1 64.12 28 GLY B CA 1
ATOM 2357 C C . GLY B 1 28 ? -12.914 -2.889 24.703 1 64.12 28 GLY B C 1
ATOM 2358 O O . GLY B 1 28 ? -12.367 -3.301 23.688 1 64.12 28 GLY B O 1
ATOM 2359 N N . LEU B 1 29 ? -12.836 -1.686 25.234 1 71.44 29 LEU B N 1
ATOM 2360 C CA . LEU B 1 29 ? -12.117 -0.674 24.469 1 71.44 29 LEU B CA 1
ATOM 2361 C C . LEU B 1 29 ? -10.625 -0.98 24.422 1 71.44 29 LEU B C 1
ATOM 2363 O O . LEU B 1 29 ? -9.977 -0.805 23.391 1 71.44 29 LEU B O 1
ATOM 2367 N N . ARG B 1 30 ? -10.211 -1.483 25.547 1 74.38 30 ARG B N 1
ATOM 2368 C CA . ARG B 1 30 ? -8.797 -1.813 25.625 1 74.38 30 ARG B CA 1
ATOM 2369 C C . ARG B 1 30 ? -8.453 -2.992 24.719 1 74.38 30 ARG B C 1
ATOM 2371 O O . ARG B 1 30 ? -7.43 -2.984 24.031 1 74.38 30 ARG B O 1
ATOM 2378 N N . LEU B 1 31 ? -9.344 -3.949 24.688 1 73.69 31 LEU B N 1
ATOM 2379 C CA . LEU B 1 31 ? -9.094 -5.148 23.906 1 73.69 31 LEU B CA 1
ATOM 2380 C C . LEU B 1 31 ? -9.094 -4.824 22.406 1 73.69 31 LEU B C 1
ATOM 2382 O O . LEU B 1 31 ? -8.203 -5.258 21.672 1 73.69 31 LEU B O 1
ATOM 2386 N N . LEU B 1 32 ? -9.969 -4.059 22 1 76.25 32 LEU B N 1
ATOM 2387 C CA . LEU B 1 32 ? -10.055 -3.717 20.578 1 76.25 32 LEU B CA 1
ATOM 2388 C C . LEU B 1 32 ? -8.922 -2.779 20.172 1 76.25 32 LEU B C 1
ATOM 2390 O O . LEU B 1 32 ? -8.391 -2.885 19.078 1 76.25 32 LEU B O 1
ATOM 2394 N N . ALA B 1 33 ? -8.555 -1.995 21.125 1 76.69 33 ALA B N 1
ATOM 2395 C CA . ALA B 1 33 ? -7.508 -1.018 20.859 1 76.69 33 ALA B CA 1
ATOM 2396 C C . ALA B 1 33 ? -6.152 -1.699 20.703 1 76.69 33 ALA B C 1
ATOM 2398 O O . ALA B 1 33 ? -5.301 -1.239 19.938 1 76.69 33 ALA B O 1
ATOM 2399 N N . LEU B 1 34 ? -6.047 -2.854 21.391 1 80.88 34 LEU B N 1
ATOM 2400 C CA . LEU B 1 34 ? -4.734 -3.488 21.406 1 80.88 34 LEU B CA 1
ATOM 2401 C C . LEU B 1 34 ? -4.695 -4.676 20.453 1 80.88 34 LEU B C 1
ATOM 2403 O O . LEU B 1 34 ? -3.66 -5.336 20.312 1 80.88 34 LEU B O 1
ATOM 2407 N N . ALA B 1 35 ? -5.762 -4.863 19.719 1 83.5 35 ALA B N 1
ATOM 2408 C CA . ALA B 1 35 ? -5.855 -6.023 18.828 1 83.5 35 ALA B CA 1
ATOM 2409 C C . ALA B 1 35 ? -4.812 -5.953 17.719 1 83.5 35 ALA B C 1
ATOM 2411 O O . ALA B 1 35 ? -4.109 -6.934 17.453 1 83.5 35 ALA B O 1
ATOM 2412 N N . VAL B 1 36 ? -4.664 -4.785 17.109 1 81.88 36 VAL B N 1
ATOM 2413 C CA . VAL B 1 36 ? -3.787 -4.668 15.953 1 81.88 36 VAL B CA 1
ATOM 2414 C C . VAL B 1 36 ? -2.328 -4.758 16.406 1 81.88 36 VAL B C 1
ATOM 2416 O O . VAL B 1 36 ? -1.549 -5.531 15.836 1 81.88 36 VAL B O 1
ATOM 2419 N N . PRO B 1 37 ? -1.929 -4.066 17.484 1 80.5 37 PRO B N 1
ATOM 2420 C CA . PRO B 1 37 ? -0.567 -4.258 17.984 1 80.5 37 PRO B CA 1
ATOM 2421 C C . PRO B 1 37 ? -0.282 -5.707 18.391 1 80.5 37 PRO B C 1
ATOM 2423 O O . PRO B 1 37 ? 0.833 -6.195 18.188 1 80.5 37 PRO B O 1
ATOM 2426 N N . ALA B 1 38 ? -1.262 -6.34 18.859 1 81.62 38 ALA B N 1
ATOM 2427 C CA . ALA B 1 38 ? -1.108 -7.742 19.25 1 81.62 38 ALA B CA 1
ATOM 2428 C C . ALA B 1 38 ? -0.882 -8.625 18.016 1 81.62 38 ALA B C 1
ATOM 2430 O O . ALA B 1 38 ? -0.091 -9.57 18.078 1 81.62 38 ALA B O 1
ATOM 2431 N N . VAL B 1 39 ? -1.569 -8.297 16.969 1 83.62 39 VAL B N 1
ATOM 2432 C CA . VAL B 1 39 ? -1.412 -9.07 15.734 1 83.62 39 VAL B CA 1
ATOM 2433 C C . VAL B 1 39 ? 0.009 -8.906 15.195 1 83.62 39 VAL B C 1
ATOM 2435 O O . VAL B 1 39 ? 0.637 -9.875 14.773 1 83.62 39 VAL B O 1
ATOM 2438 N N . VAL B 1 40 ? 0.527 -7.727 15.234 1 84.62 40 VAL B N 1
ATOM 2439 C CA . VAL B 1 40 ? 1.877 -7.473 14.742 1 84.62 40 VAL B CA 1
ATOM 2440 C C . VAL B 1 40 ? 2.893 -8.195 15.625 1 84.62 40 VAL B C 1
ATOM 2442 O O . VAL B 1 40 ? 3.838 -8.805 15.117 1 84.62 40 VAL B O 1
ATOM 2445 N N . ALA B 1 41 ? 2.666 -8.141 16.938 1 83.25 41 ALA B N 1
ATOM 2446 C CA . ALA B 1 41 ? 3.543 -8.867 17.859 1 83.25 41 ALA B CA 1
ATOM 2447 C C . ALA B 1 41 ? 3.488 -10.367 17.594 1 83.25 41 ALA B C 1
ATOM 2449 O O . ALA B 1 41 ? 4.52 -11.047 17.625 1 83.25 41 ALA B O 1
ATOM 2450 N N . ALA B 1 42 ? 2.309 -10.852 17.344 1 84.06 42 ALA B N 1
ATOM 2451 C CA . ALA B 1 42 ? 2.135 -12.266 17.031 1 84.06 42 ALA B CA 1
ATOM 2452 C C . ALA B 1 42 ? 2.855 -12.633 15.734 1 84.06 42 ALA B C 1
ATOM 2454 O O . ALA B 1 42 ? 3.424 -13.719 15.625 1 84.06 42 ALA B O 1
ATOM 2455 N N . MET B 1 43 ? 2.787 -11.75 14.75 1 88.31 43 MET B N 1
ATOM 2456 C CA . MET B 1 43 ? 3.471 -11.984 13.484 1 88.31 43 MET B CA 1
ATOM 2457 C C . MET B 1 43 ? 4.977 -12.125 13.695 1 88.31 43 MET B C 1
ATOM 2459 O O . MET B 1 43 ? 5.594 -13.055 13.172 1 88.31 43 MET B O 1
ATOM 2463 N N . VAL B 1 44 ? 5.523 -11.227 14.5 1 87 44 VAL B N 1
ATOM 2464 C CA . VAL B 1 44 ? 6.957 -11.266 14.766 1 87 44 VAL B CA 1
ATOM 2465 C C . VAL B 1 44 ? 7.316 -12.57 15.469 1 87 44 VAL B C 1
ATOM 2467 O O . VAL B 1 44 ? 8.312 -13.219 15.117 1 87 44 VAL B O 1
ATOM 2470 N N . ALA B 1 45 ? 6.512 -13.016 16.406 1 87.25 45 ALA B N 1
ATOM 2471 C CA . ALA B 1 45 ? 6.754 -14.258 17.141 1 87.25 45 ALA B CA 1
ATOM 2472 C C . ALA B 1 45 ? 6.703 -15.461 16.219 1 87.25 45 ALA B C 1
ATOM 2474 O O . ALA B 1 45 ? 7.562 -16.344 16.297 1 87.25 45 ALA B O 1
ATOM 2475 N N . VAL B 1 46 ? 5.77 -15.469 15.367 1 88.69 46 VAL B N 1
ATOM 2476 C CA . VAL B 1 46 ? 5.602 -16.578 14.438 1 88.69 46 VAL B CA 1
ATOM 2477 C C . VAL B 1 46 ? 6.777 -16.625 13.461 1 88.69 46 VAL B C 1
ATOM 2479 O O . VAL B 1 46 ? 7.297 -17.703 13.156 1 88.69 46 VAL B O 1
ATOM 2482 N N . PHE B 1 47 ? 7.172 -15.492 12.984 1 92.62 47 PHE B N 1
ATOM 2483 C CA . PHE B 1 47 ? 8.273 -15.445 12.031 1 92.62 47 PHE B CA 1
ATOM 2484 C C . PHE B 1 47 ? 9.586 -15.828 12.711 1 92.62 47 PHE B C 1
ATOM 2486 O O . PHE B 1 47 ? 10.43 -16.5 12.109 1 92.62 47 PHE B O 1
ATOM 2493 N N . LEU B 1 48 ? 9.758 -15.414 13.992 1 91.38 48 LEU B N 1
ATOM 2494 C CA . LEU B 1 48 ? 10.953 -15.797 14.734 1 91.38 48 LEU B CA 1
ATOM 2495 C C . LEU B 1 48 ? 11.008 -17.312 14.922 1 91.38 48 LEU B C 1
ATOM 2497 O O . LEU B 1 48 ? 12.039 -17.938 14.656 1 91.38 48 LEU B O 1
ATOM 2501 N N . ALA B 1 49 ? 9.93 -17.891 15.312 1 91.56 49 ALA B N 1
ATOM 2502 C CA . ALA B 1 49 ? 9.859 -19.344 15.531 1 91.56 49 ALA B CA 1
ATOM 2503 C C . ALA B 1 49 ? 10.008 -20.094 14.219 1 91.56 49 ALA B C 1
ATOM 2505 O O . ALA B 1 49 ? 10.688 -21.125 14.164 1 91.56 49 ALA B O 1
ATOM 2506 N N . GLY B 1 50 ? 9.391 -19.594 13.156 1 92.19 50 GLY B N 1
ATOM 2507 C CA . GLY B 1 50 ? 9.422 -20.266 11.867 1 92.19 50 GLY B CA 1
ATOM 2508 C C . GLY B 1 50 ? 10.773 -20.172 11.18 1 92.19 50 GLY B C 1
ATOM 2509 O O . GLY B 1 50 ? 11.125 -21.031 10.367 1 92.19 50 GLY B O 1
ATOM 2510 N N . ALA B 1 51 ? 11.461 -19.094 11.492 1 94.69 51 ALA B N 1
ATOM 2511 C CA . ALA B 1 51 ? 12.75 -18.859 10.852 1 94.69 51 ALA B CA 1
ATOM 2512 C C . ALA B 1 51 ? 13.852 -19.672 11.539 1 94.69 51 ALA B C 1
ATOM 2514 O O . ALA B 1 51 ? 14.953 -19.812 11 1 94.69 51 ALA B O 1
ATOM 2515 N N . LEU B 1 52 ? 13.633 -20.25 12.664 1 93.44 52 LEU B N 1
ATOM 2516 C CA . LEU B 1 52 ? 14.648 -20.875 13.508 1 93.44 52 LEU B CA 1
ATOM 2517 C C . LEU B 1 52 ? 15.305 -22.062 12.797 1 93.44 52 LEU B C 1
ATOM 2519 O O . LEU B 1 52 ? 16.531 -22.203 12.836 1 93.44 52 LEU B O 1
ATOM 2523 N N . PRO B 1 53 ? 14.555 -22.906 12.141 1 93.06 53 PRO B N 1
ATOM 2524 C CA . PRO B 1 53 ? 15.195 -24.047 11.461 1 93.06 53 PRO B CA 1
ATOM 2525 C C . PRO B 1 53 ? 16.203 -23.609 10.406 1 93.06 53 PRO B C 1
ATOM 2527 O O . PRO B 1 53 ? 17.281 -24.203 10.289 1 93.06 53 PRO B O 1
ATOM 2530 N N . ALA B 1 54 ? 15.844 -22.609 9.656 1 93.44 54 ALA B N 1
ATOM 2531 C CA . ALA B 1 54 ? 16.766 -22.094 8.641 1 93.44 54 ALA B CA 1
ATOM 2532 C C . ALA B 1 54 ? 17.969 -21.406 9.281 1 93.44 54 ALA B C 1
ATOM 2534 O O . ALA B 1 54 ? 19.094 -21.562 8.82 1 93.44 54 ALA B O 1
ATOM 2535 N N . LEU B 1 55 ? 17.688 -20.688 10.336 1 92.69 55 LEU B N 1
ATOM 2536 C CA . LEU B 1 55 ? 18.766 -19.984 11.031 1 92.69 55 LEU B CA 1
ATOM 2537 C C . LEU B 1 55 ? 19.719 -20.969 11.703 1 92.69 55 LEU B C 1
ATOM 2539 O O . LEU B 1 55 ? 20.922 -20.734 11.734 1 92.69 55 LEU B O 1
ATOM 2543 N N . SER B 1 56 ? 19.203 -22.016 12.219 1 92.38 56 SER B N 1
ATOM 2544 C CA . SER B 1 56 ? 20.016 -23.016 12.891 1 92.38 56 SER B CA 1
ATOM 2545 C C . SER B 1 56 ? 20.859 -23.812 11.891 1 92.38 56 SER B C 1
ATOM 2547 O O . SER B 1 56 ? 22.016 -24.156 12.164 1 92.38 56 SER B O 1
ATOM 2549 N N . ARG B 1 57 ? 20.328 -24.031 10.805 1 91 57 ARG B N 1
ATOM 2550 C CA . ARG B 1 57 ? 21.016 -24.844 9.797 1 91 57 ARG B CA 1
ATOM 2551 C C . ARG B 1 57 ? 22.047 -24.016 9.031 1 91 57 ARG B C 1
ATOM 25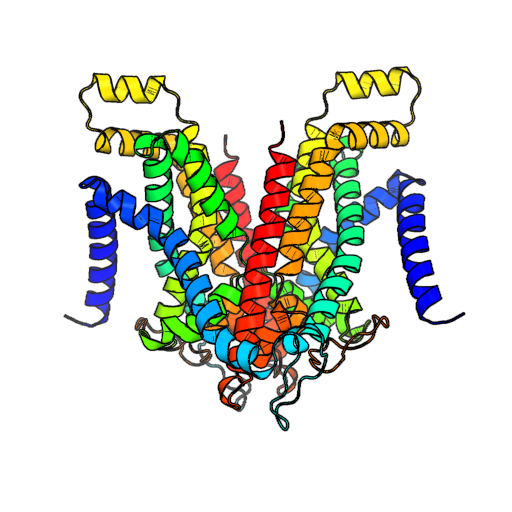53 O O . ARG B 1 57 ? 23.172 -24.469 8.836 1 91 57 ARG B O 1
ATOM 2560 N N . GLU B 1 58 ? 21.656 -22.859 8.594 1 91 58 GLU B N 1
ATOM 2561 C CA . GLU B 1 58 ? 22.484 -22.078 7.688 1 91 58 GLU B CA 1
ATOM 2562 C C . GLU B 1 58 ? 23.234 -20.984 8.438 1 91 58 GLU B C 1
ATOM 2564 O O . GLU B 1 58 ? 24.266 -20.484 7.965 1 91 58 GLU B O 1
ATOM 2569 N N . GLY B 1 59 ? 22.734 -20.609 9.578 1 91.19 59 GLY B N 1
ATOM 2570 C CA . GLY B 1 59 ? 23.328 -19.5 10.305 1 91.19 59 GLY B CA 1
ATOM 2571 C C . GLY B 1 59 ? 23.391 -18.219 9.508 1 91.19 59 GLY B C 1
ATOM 2572 O O . GLY B 1 59 ? 22.375 -17.781 8.945 1 91.19 59 GLY B O 1
ATOM 2573 N N . LEU B 1 60 ? 24.609 -17.641 9.406 1 91.5 60 LEU B N 1
ATOM 2574 C CA . LEU B 1 60 ? 24.781 -16.344 8.742 1 91.5 60 LEU B CA 1
ATOM 2575 C C . LEU B 1 60 ? 24.75 -16.5 7.227 1 91.5 60 LEU B C 1
ATOM 2577 O O . LEU B 1 60 ? 24.531 -15.531 6.5 1 91.5 60 LEU B O 1
ATOM 2581 N N . SER B 1 61 ? 24.984 -17.703 6.801 1 92.5 61 SER B N 1
ATOM 2582 C CA . SER B 1 61 ? 24.969 -17.953 5.367 1 92.5 61 SER B CA 1
ATOM 2583 C C . SER B 1 61 ? 23.594 -17.703 4.766 1 92.5 61 SER B C 1
ATOM 2585 O O . SER B 1 61 ? 23.469 -17.438 3.564 1 92.5 61 SER B O 1
ATOM 2587 N N . LEU B 1 62 ? 22.578 -17.719 5.578 1 94.19 62 LEU B N 1
ATOM 2588 C CA . LEU B 1 62 ? 21.234 -17.406 5.133 1 94.19 62 LEU B CA 1
ATOM 2589 C C . LEU B 1 62 ? 21.156 -15.992 4.559 1 94.19 62 LEU B C 1
ATOM 2591 O O . LEU B 1 62 ? 20.406 -15.742 3.611 1 94.19 62 LEU B O 1
ATOM 2595 N N . PHE B 1 63 ? 22.031 -15.141 5.051 1 93.31 63 PHE B N 1
ATOM 2596 C CA . PHE B 1 63 ? 21.953 -13.734 4.656 1 93.31 63 PHE B CA 1
ATOM 2597 C C . PHE B 1 63 ? 23.094 -13.375 3.717 1 93.31 63 PHE B C 1
ATOM 2599 O O . PHE B 1 63 ? 23.062 -12.328 3.061 1 93.31 63 PHE B O 1
ATOM 2606 N N . THR B 1 64 ? 24.094 -14.258 3.594 1 93.19 64 THR B N 1
ATOM 2607 C CA . THR B 1 64 ? 25.281 -13.891 2.82 1 93.19 64 THR B CA 1
ATOM 2608 C C . THR B 1 64 ? 25.359 -14.711 1.535 1 93.19 64 THR B C 1
ATOM 2610 O O . THR B 1 64 ? 26.125 -14.383 0.627 1 93.19 64 THR B O 1
ATOM 2613 N N . SER B 1 65 ? 24.562 -15.695 1.46 1 92.44 65 SER B N 1
ATOM 2614 C CA . SER B 1 65 ? 24.562 -16.516 0.254 1 92.44 65 SER B CA 1
ATOM 2615 C C . SER B 1 65 ? 23.469 -16.062 -0.719 1 92.44 65 SER B C 1
ATOM 2617 O O . SER B 1 65 ? 22.453 -15.523 -0.305 1 92.44 65 SER B O 1
ATOM 2619 N N . SER B 1 66 ? 23.781 -16.281 -1.987 1 91.56 66 SER B N 1
ATOM 2620 C CA . SER B 1 66 ? 22.812 -15.945 -3.027 1 91.56 66 SER B CA 1
ATOM 2621 C C . SER B 1 66 ? 22.188 -17.203 -3.633 1 91.56 66 SER B C 1
ATOM 2623 O O . SER B 1 66 ? 21.453 -17.109 -4.609 1 91.56 66 SER B O 1
ATOM 2625 N N . LEU B 1 67 ? 22.516 -18.219 -3.023 1 89.44 67 LEU B N 1
ATOM 2626 C CA . LEU B 1 67 ? 22 -19.484 -3.553 1 89.44 67 LEU B CA 1
ATOM 2627 C C . LEU B 1 67 ? 20.531 -19.688 -3.18 1 89.44 67 LEU B C 1
ATOM 2629 O O . LEU B 1 67 ? 20.141 -19.406 -2.049 1 89.44 67 LEU B O 1
ATOM 2633 N N . TRP B 1 68 ? 19.688 -20.062 -4.152 1 93.19 68 TRP B N 1
ATOM 2634 C CA . TRP B 1 68 ? 18.312 -20.484 -3.965 1 93.19 68 TRP B CA 1
ATOM 2635 C C . TRP B 1 68 ? 18.016 -21.734 -4.789 1 93.19 68 TRP B C 1
ATOM 2637 O O . TRP B 1 68 ? 17.719 -21.641 -5.984 1 93.19 68 TRP B O 1
ATOM 2647 N N . SER B 1 69 ? 18.172 -22.828 -4.113 1 91.06 69 SER B N 1
ATOM 2648 C CA . SER B 1 69 ? 18.031 -24.094 -4.816 1 91.06 69 SER B CA 1
ATOM 2649 C C . SER B 1 69 ? 17.141 -25.062 -4.043 1 91.06 69 SER B C 1
ATOM 2651 O O . SER B 1 69 ? 17.469 -25.469 -2.922 1 91.06 69 SER B O 1
ATOM 2653 N N . SER B 1 70 ? 16.062 -25.406 -4.648 1 88.25 70 SER B N 1
ATOM 2654 C CA . SER B 1 70 ? 15.148 -26.375 -4.039 1 88.25 70 SER B CA 1
ATOM 2655 C C . SER B 1 70 ? 15.75 -27.766 -4.023 1 88.25 70 SER B C 1
ATOM 2657 O O . SER B 1 70 ? 15.516 -28.547 -3.094 1 88.25 70 SER B O 1
ATOM 2659 N N . SER B 1 71 ? 16.531 -28.078 -5.02 1 87.75 71 SER B N 1
ATOM 2660 C CA . SER B 1 71 ? 17.141 -29.391 -5.113 1 87.75 71 SER B CA 1
ATOM 2661 C C . SER B 1 71 ? 18.141 -29.625 -3.982 1 87.75 71 SER B C 1
ATOM 2663 O O . SER B 1 71 ? 18.172 -30.688 -3.371 1 87.75 71 SER B O 1
ATOM 2665 N N . ASP B 1 72 ? 18.875 -28.609 -3.648 1 87.88 72 ASP B N 1
ATOM 2666 C CA . ASP B 1 72 ? 19.891 -28.719 -2.602 1 87.88 72 ASP B CA 1
ATOM 2667 C C . ASP B 1 72 ? 19.328 -28.297 -1.248 1 87.88 72 ASP B C 1
ATOM 2669 O O . ASP B 1 72 ? 20 -28.438 -0.22 1 87.88 72 ASP B O 1
ATOM 2673 N N . GLU B 1 73 ? 18.125 -27.781 -1.289 1 90.69 73 GLU B N 1
ATOM 2674 C CA . GLU B 1 73 ? 17.453 -27.234 -0.11 1 90.69 73 GLU B CA 1
ATOM 2675 C C . GLU B 1 73 ? 18.328 -26.203 0.595 1 90.69 73 GLU B C 1
ATOM 2677 O O . GLU B 1 73 ? 18.5 -26.266 1.813 1 90.69 73 GLU B O 1
ATOM 2682 N N . ARG B 1 74 ? 19.078 -25.516 -0.202 1 91 74 ARG B N 1
ATOM 2683 C CA . ARG B 1 74 ? 19.859 -24.375 0.281 1 91 74 ARG B CA 1
ATOM 2684 C C . ARG B 1 74 ? 19.266 -23.062 -0.173 1 91 74 ARG B C 1
ATOM 2686 O O . ARG B 1 74 ? 18.984 -22.875 -1.359 1 91 74 ARG B O 1
ATOM 2693 N N . TYR B 1 75 ? 19.062 -22.219 0.839 1 94 75 TYR B N 1
ATOM 2694 C CA . TYR B 1 75 ? 18.391 -20.953 0.555 1 94 75 TYR B CA 1
ATOM 2695 C C . TYR B 1 75 ? 19.156 -19.781 1.151 1 94 75 TYR B C 1
ATOM 2697 O O . TYR B 1 75 ? 19.484 -19.781 2.342 1 94 75 TYR B O 1
ATOM 2705 N N . GLY B 1 76 ? 19.5 -18.875 0.251 1 94.88 76 GLY B N 1
ATOM 2706 C CA . GLY B 1 76 ? 20.156 -17.641 0.654 1 94.88 76 GLY B CA 1
ATOM 2707 C C . GLY B 1 76 ? 19.359 -16.406 0.284 1 94.88 76 GLY B C 1
ATOM 2708 O O . GLY B 1 76 ? 18.734 -16.359 -0.777 1 94.88 76 GLY B O 1
ATOM 2709 N N . LEU B 1 77 ? 19.438 -15.391 1.135 1 96.19 77 LEU B N 1
ATOM 2710 C CA . LEU B 1 77 ? 18.609 -14.211 0.962 1 96.19 77 LEU B CA 1
ATOM 2711 C C . LEU B 1 77 ? 19.406 -13.062 0.36 1 96.19 77 LEU B C 1
ATOM 2713 O O . LEU B 1 77 ? 18.859 -11.992 0.085 1 96.19 77 LEU B O 1
ATOM 2717 N N . LEU B 1 78 ? 20.656 -13.266 0.054 1 95.69 78 LEU B N 1
ATOM 2718 C CA . LEU B 1 78 ? 21.516 -12.18 -0.395 1 95.69 78 LEU B CA 1
ATOM 2719 C C . LEU B 1 78 ? 21.031 -11.609 -1.723 1 95.69 78 LEU B C 1
ATOM 2721 O O . LEU B 1 78 ? 21.047 -10.398 -1.93 1 95.69 78 LEU B O 1
ATOM 2725 N N . GLY B 1 79 ? 20.719 -12.477 -2.65 1 95.31 79 GLY B N 1
ATOM 2726 C CA . GLY B 1 79 ? 20.188 -12.008 -3.92 1 95.31 79 GLY B CA 1
ATOM 2727 C C . GLY B 1 79 ? 18.969 -11.117 -3.762 1 95.31 79 GLY B C 1
ATOM 2728 O O . GLY B 1 79 ? 18.875 -10.062 -4.402 1 95.31 79 GLY B O 1
ATOM 2729 N N . ALA B 1 80 ? 18.062 -11.539 -2.941 1 96.5 80 ALA B N 1
ATOM 2730 C CA . ALA B 1 80 ? 16.844 -10.781 -2.699 1 96.5 80 ALA B CA 1
ATOM 2731 C C . ALA B 1 80 ? 17.141 -9.477 -1.966 1 96.5 80 ALA B C 1
ATOM 2733 O O . ALA B 1 80 ? 16.531 -8.438 -2.246 1 96.5 80 ALA B O 1
ATOM 2734 N N . LEU B 1 81 ? 18.062 -9.531 -1.02 1 96 81 LEU B N 1
ATOM 2735 C CA . LEU B 1 81 ? 18.469 -8.328 -0.305 1 96 81 LEU B CA 1
ATOM 2736 C C . LEU B 1 81 ? 19.094 -7.312 -1.26 1 96 81 LEU B C 1
ATOM 2738 O O . LEU B 1 81 ? 18.781 -6.121 -1.203 1 96 81 LEU B O 1
ATOM 2742 N N . TRP B 1 82 ? 19.891 -7.805 -2.088 1 95.75 82 TRP B N 1
ATOM 2743 C CA . TRP B 1 82 ? 20.516 -6.938 -3.08 1 95.75 82 TRP B CA 1
ATOM 2744 C C . TRP B 1 82 ? 19.469 -6.355 -4.031 1 95.75 82 TRP B C 1
ATOM 2746 O O . TRP B 1 82 ? 19.531 -5.168 -4.371 1 95.75 82 TRP B O 1
ATOM 2756 N N . GLY B 1 83 ? 18.609 -7.184 -4.5 1 96.56 83 GLY B N 1
ATOM 2757 C CA . GLY B 1 83 ? 17.547 -6.703 -5.363 1 96.56 83 GLY B CA 1
ATOM 2758 C C . GLY B 1 83 ? 16.719 -5.594 -4.734 1 96.56 83 GLY B C 1
ATOM 2759 O O . GLY B 1 83 ? 16.391 -4.605 -5.395 1 96.56 83 GLY B O 1
ATOM 2760 N N . THR B 1 84 ? 16.406 -5.773 -3.455 1 96.31 84 THR B N 1
ATOM 2761 C CA . THR B 1 84 ? 15.68 -4.738 -2.725 1 96.31 84 THR B CA 1
ATOM 2762 C C . THR B 1 84 ? 16.5 -3.451 -2.656 1 96.31 84 THR B C 1
ATOM 2764 O O . THR B 1 84 ? 15.977 -2.363 -2.912 1 96.31 84 THR B O 1
ATOM 2767 N N . PHE B 1 85 ? 17.734 -3.568 -2.377 1 95.44 85 PHE B N 1
ATOM 2768 C CA . PHE B 1 85 ? 18.609 -2.414 -2.238 1 95.44 85 PHE B CA 1
ATOM 2769 C C . PHE B 1 85 ? 18.766 -1.68 -3.566 1 95.44 85 PHE B C 1
ATOM 2771 O O . PHE B 1 85 ? 18.562 -0.466 -3.635 1 95.44 85 PHE B O 1
ATOM 2778 N N . ILE B 1 86 ? 19.031 -2.396 -4.609 1 96.12 86 ILE B N 1
ATOM 2779 C CA . ILE B 1 86 ? 19.375 -1.756 -5.871 1 96.12 86 ILE B CA 1
ATOM 2780 C C . ILE B 1 86 ? 18.125 -1.141 -6.5 1 96.12 86 ILE B C 1
ATOM 2782 O O . ILE B 1 86 ? 18.188 -0.054 -7.082 1 96.12 86 ILE B O 1
ATOM 2786 N N . THR B 1 87 ? 17.016 -1.833 -6.473 1 97.19 87 THR B N 1
ATOM 2787 C CA . THR B 1 87 ? 15.797 -1.274 -7.039 1 97.19 87 THR B CA 1
ATOM 2788 C C . THR B 1 87 ? 15.383 -0.01 -6.293 1 97.19 87 THR B C 1
ATOM 2790 O O . THR B 1 87 ? 14.961 0.97 -6.91 1 97.19 87 THR B O 1
ATOM 2793 N N . THR B 1 88 ? 15.516 -0.022 -4.977 1 96.62 88 THR B N 1
ATOM 2794 C CA . THR B 1 88 ? 15.18 1.151 -4.176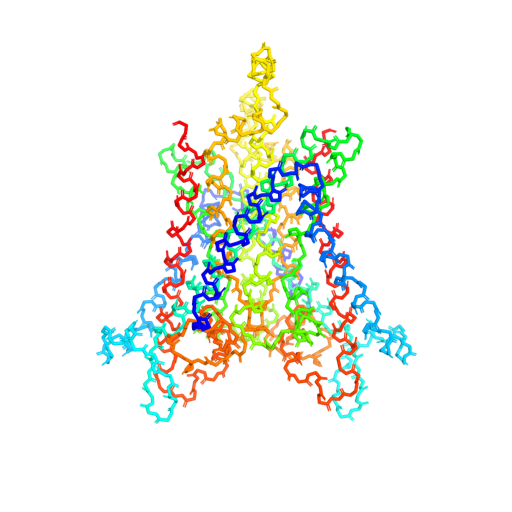 1 96.62 88 THR B CA 1
ATOM 2795 C C . THR B 1 88 ? 16.172 2.283 -4.438 1 96.62 88 THR B C 1
ATOM 2797 O O . THR B 1 88 ? 15.781 3.449 -4.527 1 96.62 88 THR B O 1
ATOM 2800 N N . ALA B 1 89 ? 17.406 1.924 -4.504 1 95.25 89 ALA B N 1
ATOM 2801 C CA . ALA B 1 89 ? 18.469 2.914 -4.715 1 95.25 89 ALA B CA 1
ATOM 2802 C C . ALA B 1 89 ? 18.266 3.645 -6.043 1 95.25 89 ALA B C 1
ATOM 2804 O O . ALA B 1 89 ? 18.594 4.828 -6.16 1 95.25 89 ALA B O 1
ATOM 2805 N N . VAL B 1 90 ? 17.75 2.969 -7 1 95.44 90 VAL B N 1
ATOM 2806 C CA . VAL B 1 90 ? 17.516 3.574 -8.305 1 95.44 90 VAL B CA 1
ATOM 2807 C C . VAL B 1 90 ? 16.188 4.328 -8.289 1 95.44 90 VAL B C 1
ATOM 2809 O O . VAL B 1 90 ? 16.094 5.449 -8.805 1 95.44 90 VAL B O 1
ATOM 2812 N N . ALA B 1 91 ? 15.188 3.812 -7.715 1 96.94 91 ALA B N 1
ATOM 2813 C CA . ALA B 1 91 ? 13.836 4.367 -7.734 1 96.94 91 ALA B CA 1
ATOM 2814 C C . ALA B 1 91 ? 13.758 5.641 -6.898 1 96.94 91 ALA B C 1
ATOM 2816 O O . ALA B 1 91 ? 13.07 6.594 -7.273 1 96.94 91 ALA B O 1
ATOM 2817 N N . LEU B 1 92 ? 14.469 5.699 -5.777 1 95 92 LEU B N 1
ATOM 2818 C CA . LEU B 1 92 ? 14.289 6.758 -4.789 1 95 92 LEU B CA 1
ATOM 2819 C C . LEU B 1 92 ? 14.758 8.102 -5.348 1 95 92 LEU B C 1
ATOM 2821 O O . LEU B 1 92 ? 14.047 9.102 -5.238 1 95 92 LEU B O 1
ATOM 2825 N N . PRO B 1 93 ? 15.961 8.125 -5.918 1 93.38 93 PRO B N 1
ATOM 2826 C CA . PRO B 1 93 ? 16.375 9.406 -6.488 1 93.38 93 PRO B CA 1
ATOM 2827 C C . PRO B 1 93 ? 15.438 9.891 -7.602 1 93.38 93 PRO B C 1
ATOM 2829 O O . PRO B 1 93 ? 15.195 11.094 -7.73 1 93.38 93 PRO B O 1
ATOM 2832 N N . LEU B 1 94 ? 14.953 8.992 -8.406 1 92.12 94 LEU B N 1
ATOM 2833 C CA . LEU B 1 94 ? 14.008 9.359 -9.453 1 92.12 94 LEU B CA 1
ATOM 2834 C C . LEU B 1 94 ? 12.727 9.922 -8.859 1 92.12 94 LEU B C 1
ATOM 2836 O O . LEU B 1 94 ? 12.227 10.961 -9.305 1 92.12 94 LEU B O 1
ATOM 2840 N N . ALA B 1 95 ? 12.211 9.273 -7.883 1 95 95 ALA B N 1
ATOM 2841 C CA . ALA B 1 95 ? 10.984 9.711 -7.211 1 95 95 ALA B CA 1
ATOM 2842 C C . ALA B 1 95 ? 11.195 11.055 -6.516 1 95 95 ALA B C 1
ATOM 2844 O O . ALA B 1 95 ? 10.312 11.914 -6.539 1 95 95 ALA B O 1
ATOM 2845 N N . ALA B 1 96 ? 12.344 11.18 -5.859 1 93.06 96 ALA B N 1
ATOM 2846 C CA . ALA B 1 96 ? 12.656 12.438 -5.176 1 93.06 96 ALA B CA 1
ATOM 2847 C C . ALA B 1 96 ? 12.695 13.602 -6.16 1 93.06 96 ALA B C 1
ATOM 2849 O O . ALA B 1 96 ? 12.156 14.672 -5.887 1 93.06 96 ALA B O 1
ATOM 2850 N N . ALA B 1 97 ? 13.328 13.375 -7.25 1 90.62 97 ALA B N 1
ATOM 2851 C CA . ALA B 1 97 ? 13.414 14.406 -8.273 1 90.62 97 ALA B CA 1
ATOM 2852 C C . ALA B 1 97 ? 12.023 14.797 -8.781 1 90.62 97 ALA B C 1
ATOM 2854 O O . ALA B 1 97 ? 11.719 15.984 -8.914 1 90.62 97 ALA B O 1
ATOM 2855 N N . MET B 1 98 ? 11.227 13.844 -9.039 1 92 98 MET B N 1
ATOM 2856 C CA . MET B 1 98 ? 9.883 14.109 -9.547 1 92 98 MET B CA 1
ATOM 2857 C C . MET B 1 98 ? 9.023 14.781 -8.484 1 92 98 MET B C 1
ATOM 2859 O O . MET B 1 98 ? 8.258 15.695 -8.781 1 92 98 MET B O 1
ATOM 2863 N N . ALA B 1 99 ? 9.18 14.359 -7.273 1 94.69 99 ALA B N 1
ATOM 2864 C CA . ALA B 1 99 ? 8.398 14.914 -6.172 1 94.69 99 ALA B CA 1
ATOM 2865 C C . ALA B 1 99 ? 8.773 16.375 -5.91 1 94.69 99 ALA B C 1
ATOM 2867 O O . ALA B 1 99 ? 7.898 17.219 -5.73 1 94.69 99 ALA B O 1
ATOM 2868 N N . VAL B 1 100 ? 10.055 16.641 -5.875 1 92.5 100 VAL B N 1
ATOM 2869 C CA . VAL B 1 100 ? 10.531 18.016 -5.66 1 92.5 100 VAL B CA 1
ATOM 2870 C C . VAL B 1 100 ? 10.07 18.906 -6.812 1 92.5 100 VAL B C 1
ATOM 2872 O O . VAL B 1 100 ? 9.594 20.016 -6.586 1 92.5 100 VAL B O 1
ATOM 2875 N N . SER B 1 101 ? 10.258 18.406 -8.039 1 90.94 101 SER B N 1
ATOM 2876 C CA . SER B 1 101 ? 9.82 19.156 -9.203 1 90.94 101 SER B CA 1
ATOM 2877 C C . SER B 1 101 ? 8.328 19.469 -9.141 1 90.94 101 SER B C 1
ATOM 2879 O O . SER B 1 101 ? 7.898 20.578 -9.477 1 90.94 101 SER B O 1
ATOM 2881 N N . PHE B 1 102 ? 7.559 18.531 -8.734 1 92.56 102 PHE B N 1
ATOM 2882 C CA . PHE B 1 102 ? 6.117 18.734 -8.617 1 92.56 102 PHE B CA 1
ATOM 2883 C C . PHE B 1 102 ? 5.797 19.797 -7.574 1 92.56 102 PHE B C 1
ATOM 2885 O O . PHE B 1 102 ? 4.953 20.656 -7.801 1 92.56 102 PHE B O 1
ATOM 2892 N N . ALA B 1 103 ? 6.453 19.703 -6.414 1 93.25 103 ALA B N 1
ATOM 2893 C CA . ALA B 1 103 ? 6.207 20.641 -5.328 1 93.25 103 ALA B CA 1
ATOM 2894 C C . ALA B 1 103 ? 6.531 22.078 -5.758 1 93.25 103 ALA B C 1
ATOM 2896 O O . ALA B 1 103 ? 5.746 23 -5.512 1 93.25 103 ALA B O 1
ATOM 2897 N N . VAL B 1 104 ? 7.629 22.25 -6.391 1 90.5 104 VAL B N 1
ATOM 2898 C CA . VAL B 1 104 ? 8.047 23.578 -6.84 1 90.5 104 VAL B CA 1
ATOM 2899 C C . VAL B 1 104 ? 7.105 24.062 -7.938 1 90.5 104 VAL B C 1
ATOM 2901 O O . VAL B 1 104 ? 6.668 25.219 -7.922 1 90.5 104 VAL B O 1
ATOM 2904 N N . PHE B 1 105 ? 6.801 23.219 -8.867 1 89.88 105 PHE B N 1
ATOM 2905 C CA . PHE B 1 105 ? 5.953 23.578 -10 1 89.88 105 PHE B CA 1
ATOM 2906 C C . PHE B 1 105 ? 4.57 24.016 -9.531 1 89.88 105 PHE B C 1
ATOM 2908 O O . PHE B 1 105 ? 4.07 25.062 -9.938 1 89.88 105 PHE B O 1
ATOM 2915 N N . VAL B 1 106 ? 3.992 23.25 -8.68 1 90.81 106 VAL B N 1
ATOM 2916 C CA . VAL B 1 106 ? 2.611 23.5 -8.273 1 90.81 106 VAL B CA 1
ATOM 2917 C C . VAL B 1 106 ? 2.541 24.75 -7.402 1 90.81 106 VAL B C 1
ATOM 2919 O O . VAL B 1 106 ? 1.563 25.5 -7.461 1 90.81 106 VAL B O 1
ATOM 2922 N N . ASN B 1 107 ? 3.6 25.031 -6.609 1 90.62 107 ASN B N 1
ATOM 2923 C CA . ASN B 1 107 ? 3.537 26.141 -5.664 1 90.62 107 ASN B CA 1
ATOM 2924 C C . ASN B 1 107 ? 4.059 27.438 -6.281 1 90.62 107 ASN B C 1
ATOM 2926 O O . ASN B 1 107 ? 3.588 28.516 -5.945 1 90.62 107 ASN B O 1
ATOM 2930 N N . ASP B 1 108 ? 5.004 27.312 -7.195 1 88.56 108 ASP B N 1
ATOM 2931 C CA . ASP B 1 108 ? 5.652 28.531 -7.668 1 88.56 108 ASP B CA 1
ATOM 2932 C C . ASP B 1 108 ? 5.242 28.859 -9.102 1 88.56 108 ASP B C 1
ATOM 2934 O O . ASP B 1 108 ? 5.297 30.016 -9.523 1 88.56 108 ASP B O 1
ATOM 2938 N N . ILE B 1 109 ? 4.934 27.875 -9.93 1 85.75 109 ILE B N 1
ATOM 2939 C CA . ILE B 1 109 ? 4.828 28.109 -11.367 1 85.75 109 ILE B CA 1
ATOM 2940 C C . ILE B 1 109 ? 3.369 27.969 -11.805 1 85.75 109 ILE B C 1
ATOM 2942 O O . ILE B 1 109 ? 2.863 28.812 -12.555 1 85.75 109 ILE B O 1
ATOM 2946 N N . ALA B 1 110 ? 2.713 26.969 -11.305 1 85.75 110 ALA B N 1
ATOM 2947 C CA . ALA B 1 110 ? 1.35 26.688 -11.75 1 85.75 110 ALA B CA 1
ATOM 2948 C C . ALA B 1 110 ? 0.393 27.797 -11.328 1 85.75 110 ALA B C 1
ATOM 2950 O O . ALA B 1 110 ? 0.493 28.328 -10.219 1 85.75 110 ALA B O 1
ATOM 2951 N N . PRO B 1 111 ? -0.489 28.172 -12.305 1 85.38 111 PRO B N 1
ATOM 2952 C CA . PRO B 1 111 ? -1.522 29.125 -11.914 1 85.38 111 PRO B CA 1
ATOM 2953 C C . PRO B 1 111 ? -2.4 28.625 -10.773 1 85.38 111 PRO B C 1
ATOM 2955 O O . PRO B 1 111 ? -2.545 27.406 -10.586 1 85.38 111 PRO B O 1
ATOM 2958 N N . ALA B 1 112 ? -2.996 29.484 -10.039 1 81.31 112 ALA B N 1
ATOM 2959 C CA . ALA B 1 112 ? -3.752 29.188 -8.828 1 81.31 112 ALA B CA 1
ATOM 2960 C C . ALA B 1 112 ? -4.875 28.188 -9.109 1 81.31 112 ALA B C 1
ATOM 2962 O O . ALA B 1 112 ? -5.137 27.297 -8.297 1 81.31 112 ALA B O 1
ATOM 2963 N N . GLY B 1 113 ? -5.496 28.344 -10.203 1 81.19 113 GLY B N 1
ATOM 2964 C CA . GLY B 1 113 ? -6.598 27.453 -10.539 1 81.19 113 GLY B CA 1
ATOM 2965 C C . GLY B 1 113 ? -6.156 26.031 -10.82 1 81.19 113 GLY B C 1
ATOM 2966 O O . GLY B 1 113 ? -6.902 25.078 -10.57 1 81.19 113 GLY B O 1
ATOM 2967 N N . LEU B 1 114 ? -4.918 25.828 -11.234 1 85.12 114 LEU B N 1
ATOM 2968 C CA . LEU B 1 114 ? -4.414 24.5 -11.609 1 85.12 114 LEU B CA 1
ATOM 2969 C C . LEU B 1 114 ? -3.74 23.828 -10.422 1 85.12 114 LEU B C 1
ATOM 2971 O O . LEU B 1 114 ? -3.617 22.594 -10.391 1 85.12 114 LEU B O 1
ATOM 2975 N N . ARG B 1 115 ? -3.404 24.625 -9.461 1 87.06 115 ARG B N 1
ATOM 2976 C CA . ARG B 1 115 ? -2.672 24.109 -8.305 1 87.06 115 ARG B CA 1
ATOM 2977 C C . ARG B 1 115 ? -3.486 23.047 -7.566 1 87.06 115 ARG B C 1
ATOM 2979 O O . ARG B 1 115 ? -2.998 21.953 -7.312 1 87.06 115 ARG B O 1
ATOM 2986 N N . ARG B 1 116 ? -4.699 23.406 -7.391 1 85.12 116 ARG B N 1
ATOM 2987 C CA . ARG B 1 116 ? -5.566 22.5 -6.641 1 85.12 116 ARG B CA 1
ATOM 2988 C C . ARG B 1 116 ? -5.84 21.234 -7.43 1 85.12 116 ARG B C 1
ATOM 2990 O O . ARG B 1 116 ? -5.828 20.141 -6.871 1 85.12 116 ARG B O 1
ATOM 2997 N N . GLY B 1 117 ? -6.066 21.422 -8.656 1 84.12 117 GLY B N 1
ATOM 2998 C CA . GLY B 1 117 ? -6.344 20.281 -9.508 1 84.12 117 GLY B CA 1
ATOM 2999 C C . GLY B 1 117 ? -5.16 19.344 -9.648 1 84.12 117 GLY B C 1
ATOM 3000 O O . GLY B 1 117 ? -5.316 18.125 -9.547 1 84.12 117 GLY B O 1
ATOM 3001 N N . LEU B 1 118 ? -4.004 19.875 -9.828 1 86.5 118 LEU B N 1
ATOM 3002 C CA . LEU B 1 118 ? -2.799 19.078 -9.984 1 86.5 118 LEU B CA 1
ATOM 3003 C C . LEU B 1 118 ? -2.449 18.359 -8.68 1 86.5 118 LEU B C 1
ATOM 3005 O O . LEU B 1 118 ? -2.035 17.203 -8.695 1 86.5 118 LEU B O 1
ATOM 3009 N N . SER B 1 119 ? -2.654 19.078 -7.605 1 88.31 119 SER B N 1
ATOM 3010 C CA . SER B 1 119 ? -2.398 18.484 -6.297 1 88.31 119 SER B CA 1
ATOM 3011 C C . SER B 1 119 ? -3.359 17.328 -6.016 1 88.31 119 SER B C 1
ATOM 3013 O O . SER B 1 119 ? -2.945 16.266 -5.551 1 88.31 119 SER B O 1
ATOM 3015 N N . ALA B 1 120 ? -4.602 17.562 -6.402 1 83.88 120 ALA B N 1
ATOM 3016 C CA . ALA B 1 120 ? -5.609 16.516 -6.219 1 83.88 120 ALA B CA 1
ATOM 3017 C C . ALA B 1 120 ? -5.301 15.297 -7.082 1 83.88 120 ALA B C 1
ATOM 3019 O O . ALA B 1 120 ? -5.445 14.156 -6.637 1 83.88 120 ALA B O 1
ATOM 3020 N N . PHE B 1 121 ? -4.891 15.562 -8.203 1 84.06 121 PHE B N 1
ATOM 3021 C CA . PHE B 1 121 ? -4.566 14.477 -9.117 1 84.06 121 PHE B CA 1
ATOM 3022 C C . PHE B 1 121 ? -3.404 13.648 -8.586 1 84.06 121 PHE B C 1
ATOM 3024 O O . PHE B 1 121 ? -3.441 12.414 -8.633 1 84.06 121 PHE B O 1
ATOM 3031 N N . MET B 1 122 ? -2.414 14.305 -8.156 1 87.31 122 MET B N 1
ATOM 3032 C CA . MET B 1 122 ? -1.267 13.609 -7.578 1 87.31 122 MET B CA 1
ATOM 3033 C C . MET B 1 122 ? -1.686 12.773 -6.375 1 87.31 122 MET B C 1
ATOM 3035 O O . MET B 1 122 ? -1.253 11.625 -6.227 1 87.31 122 MET B O 1
ATOM 3039 N N . ASP B 1 123 ? -2.531 13.32 -5.621 1 84.88 123 ASP B N 1
ATOM 3040 C CA . ASP B 1 123 ? -3.014 12.609 -4.441 1 84.88 123 ASP B CA 1
ATOM 3041 C C . ASP B 1 123 ? -3.842 11.391 -4.84 1 84.88 123 ASP B C 1
ATOM 3043 O O . ASP B 1 123 ? -3.781 10.352 -4.18 1 84.88 123 ASP B O 1
ATOM 3047 N N . LEU B 1 124 ? -4.551 11.508 -5.891 1 82.06 124 LEU B N 1
ATOM 3048 C CA . LEU B 1 124 ? -5.379 10.406 -6.375 1 82.06 124 LEU B CA 1
ATOM 3049 C C . LEU B 1 124 ? -4.512 9.281 -6.938 1 82.06 124 LEU B C 1
ATOM 3051 O O . LEU B 1 124 ? -4.883 8.109 -6.859 1 82.06 124 LEU B O 1
ATOM 3055 N N . THR B 1 125 ? -3.41 9.664 -7.527 1 84.44 125 THR B N 1
ATOM 3056 C CA . THR B 1 125 ? -2.508 8.656 -8.07 1 84.44 125 THR B CA 1
ATOM 3057 C C . THR B 1 125 ? -2.002 7.734 -6.961 1 84.44 125 THR B C 1
ATOM 3059 O O . THR B 1 125 ? -1.765 6.547 -7.191 1 84.44 125 THR B O 1
ATOM 3062 N N . ALA B 1 126 ? -1.88 8.266 -5.773 1 85 126 ALA B N 1
ATOM 3063 C CA . ALA B 1 126 ? -1.433 7.473 -4.629 1 85 126 ALA B CA 1
ATOM 3064 C C . ALA B 1 126 ? -2.473 6.426 -4.246 1 85 126 ALA B C 1
ATOM 3066 O O . ALA B 1 126 ? -2.156 5.453 -3.557 1 85 126 ALA B O 1
ATOM 3067 N N . ALA B 1 127 ? -3.639 6.59 -4.758 1 81.5 127 ALA B N 1
ATOM 3068 C CA . ALA B 1 127 ? -4.742 5.715 -4.367 1 81.5 127 ALA B CA 1
ATOM 3069 C C . ALA B 1 127 ? -4.922 4.586 -5.379 1 81.5 127 ALA B C 1
ATOM 3071 O O . ALA B 1 127 ? -5.711 3.664 -5.152 1 81.5 127 ALA B O 1
ATOM 3072 N N . VAL B 1 128 ? -4.219 4.629 -6.453 1 86.75 128 VAL B N 1
ATOM 3073 C CA . VAL B 1 128 ? -4.305 3.578 -7.461 1 86.75 128 VAL B CA 1
ATOM 3074 C C . VAL B 1 128 ? -3.719 2.281 -6.91 1 86.75 128 VAL B C 1
ATOM 3076 O O . VAL B 1 128 ? -2.584 2.26 -6.43 1 86.75 128 VAL B O 1
ATOM 3079 N N . PRO B 1 129 ? -4.469 1.234 -6.961 1 89.25 129 PRO B N 1
ATOM 3080 C CA . PRO B 1 129 ? -3.922 -0.044 -6.5 1 89.25 129 PRO B CA 1
ATOM 3081 C C . PRO B 1 129 ? -2.65 -0.443 -7.246 1 89.25 129 PRO B C 1
ATOM 3083 O O . PRO B 1 129 ? -2.559 -0.256 -8.461 1 89.25 129 PRO B O 1
ATOM 3086 N N . THR B 1 130 ? -1.711 -0.993 -6.547 1 90.94 130 THR B N 1
ATOM 3087 C CA . THR B 1 130 ? -0.391 -1.188 -7.137 1 90.94 130 THR B CA 1
ATOM 3088 C C . THR B 1 130 ? -0.415 -2.326 -8.148 1 90.94 130 THR B C 1
ATOM 3090 O O . THR B 1 130 ? 0.439 -2.393 -9.039 1 90.94 130 THR B O 1
ATOM 3093 N N . VAL B 1 131 ? -1.41 -3.232 -8 1 92.56 131 VAL B N 1
ATOM 3094 C CA . VAL B 1 131 ? -1.544 -4.312 -8.977 1 92.56 131 VAL B CA 1
ATOM 3095 C C . VAL B 1 131 ? -1.812 -3.736 -10.359 1 92.56 131 VAL B C 1
ATOM 3097 O O . VAL B 1 131 ? -1.405 -4.312 -11.375 1 92.56 131 VAL B O 1
ATOM 3100 N N . VAL B 1 132 ? -2.48 -2.621 -10.375 1 92.81 132 VAL B N 1
ATOM 3101 C CA . VAL B 1 132 ? -2.754 -1.935 -11.633 1 92.81 132 VAL B CA 1
ATOM 3102 C C . VAL B 1 132 ? -1.442 -1.475 -12.266 1 92.81 132 VAL B C 1
ATOM 3104 O O . VAL B 1 132 ? -1.235 -1.641 -13.469 1 92.81 132 VAL B O 1
ATOM 3107 N N . TYR B 1 133 ? -0.55 -0.932 -11.508 1 93.31 133 TYR B N 1
ATOM 3108 C CA . TYR B 1 133 ? 0.778 -0.569 -11.992 1 93.31 133 TYR B CA 1
ATOM 3109 C C . TYR B 1 133 ? 1.529 -1.797 -12.492 1 93.31 133 TYR B C 1
ATOM 3111 O O . TYR B 1 133 ? 2.178 -1.749 -13.539 1 93.31 133 TYR B O 1
ATOM 3119 N N . GLY B 1 134 ? 1.411 -2.826 -11.703 1 93.75 134 GLY B N 1
ATOM 3120 C CA . GLY B 1 134 ? 2.082 -4.059 -12.086 1 93.75 134 GLY B CA 1
ATOM 3121 C C . GLY B 1 134 ? 1.619 -4.602 -13.422 1 93.75 134 GLY B C 1
ATOM 3122 O O . GLY B 1 134 ? 2.439 -4.969 -14.266 1 93.75 134 GLY B O 1
ATOM 3123 N N . LEU B 1 135 ? 0.374 -4.645 -13.555 1 93 135 LEU B N 1
ATOM 3124 C CA . LEU B 1 135 ? -0.191 -5.137 -14.805 1 93 135 LEU B CA 1
ATOM 3125 C C . LEU B 1 135 ? 0.237 -4.258 -15.977 1 93 135 LEU B C 1
ATOM 3127 O O . LEU B 1 135 ? 0.562 -4.766 -17.047 1 93 135 LEU B O 1
ATOM 3131 N N . TRP B 1 136 ? 0.188 -3 -15.781 1 91.19 136 TRP B N 1
ATOM 3132 C CA . TRP B 1 136 ? 0.642 -2.084 -16.828 1 91.19 136 TRP B CA 1
ATOM 3133 C C . TRP B 1 136 ? 2.113 -2.318 -17.156 1 91.19 136 TRP B C 1
ATOM 3135 O O . TRP B 1 136 ? 2.5 -2.338 -18.312 1 91.19 136 TRP B O 1
ATOM 3145 N N . GLY B 1 137 ? 2.912 -2.434 -16.156 1 92.56 137 GLY B N 1
ATOM 3146 C CA . GLY B 1 137 ? 4.32 -2.729 -16.375 1 92.56 137 GLY B CA 1
ATOM 3147 C C . GLY B 1 137 ? 4.551 -4.004 -17.156 1 92.56 137 GLY B C 1
ATOM 3148 O O . GLY B 1 137 ? 5.348 -4.023 -18.094 1 92.56 137 GLY B O 1
ATOM 3149 N N . ALA B 1 138 ? 3.855 -5 -16.812 1 90.81 138 ALA B N 1
ATOM 3150 C CA . ALA B 1 138 ? 4.008 -6.305 -17.469 1 90.81 138 ALA B CA 1
ATOM 3151 C C . ALA B 1 138 ? 3.488 -6.27 -18.891 1 90.81 138 ALA B C 1
ATOM 3153 O O . ALA B 1 138 ? 4.043 -6.926 -19.781 1 90.81 138 ALA B O 1
ATOM 3154 N N . ALA B 1 139 ? 2.445 -5.52 -19.109 1 85.69 139 ALA B N 1
ATOM 3155 C CA . ALA B 1 139 ? 1.779 -5.523 -20.406 1 85.69 139 ALA B CA 1
ATOM 3156 C C . ALA B 1 139 ? 2.393 -4.488 -21.344 1 85.69 139 ALA B C 1
ATOM 3158 O O . ALA B 1 139 ? 2.4 -4.672 -22.562 1 85.69 139 ALA B O 1
ATOM 3159 N N . PHE B 1 140 ? 2.918 -3.389 -20.797 1 86.94 140 PHE B N 1
ATOM 3160 C CA . PHE B 1 140 ? 3.348 -2.281 -21.641 1 86.94 140 PHE B CA 1
ATOM 3161 C C . PHE B 1 140 ? 4.832 -1.989 -21.453 1 86.94 140 PHE B C 1
ATOM 3163 O O . PHE B 1 140 ? 5.609 -2.01 -22.406 1 86.94 140 PHE B O 1
ATOM 3170 N N . LEU B 1 141 ? 5.289 -1.762 -20.266 1 89.12 141 LEU B N 1
ATOM 3171 C CA . LEU B 1 141 ? 6.672 -1.377 -20 1 89.12 141 LEU B CA 1
ATOM 3172 C C . LEU B 1 141 ? 7.641 -2.451 -20.484 1 89.12 141 LEU B C 1
ATOM 3174 O O . LEU B 1 141 ? 8.695 -2.139 -21.031 1 89.12 141 LEU B O 1
ATOM 3178 N N . THR B 1 142 ? 7.262 -3.664 -20.281 1 90 142 THR B N 1
ATOM 3179 C CA . THR B 1 142 ? 8.172 -4.758 -20.578 1 90 142 THR B CA 1
ATOM 3180 C C . THR B 1 142 ? 8.289 -4.965 -22.094 1 90 142 THR B C 1
ATOM 3182 O O . THR B 1 142 ? 9.133 -5.734 -22.547 1 90 142 THR B O 1
ATOM 3185 N N . LYS B 1 143 ? 7.457 -4.34 -22.891 1 88.06 143 LYS B N 1
ATOM 3186 C CA . LYS B 1 143 ? 7.641 -4.332 -24.344 1 88.06 143 LYS B CA 1
ATOM 3187 C C . LYS B 1 143 ? 8.875 -3.527 -24.734 1 88.06 143 LYS B C 1
ATOM 3189 O O . LYS B 1 143 ? 9.469 -3.768 -25.797 1 88.06 143 LYS B O 1
ATOM 3194 N N . PHE B 1 144 ? 9.289 -2.592 -23.906 1 90.19 144 PHE B N 1
ATOM 3195 C CA . PHE B 1 144 ? 10.406 -1.712 -24.203 1 90.19 144 PHE B CA 1
ATOM 3196 C C . PHE B 1 144 ? 11.641 -2.104 -23.406 1 90.19 144 PHE B C 1
ATOM 3198 O O . PHE B 1 144 ? 12.773 -1.889 -23.844 1 90.19 144 PHE B O 1
ATOM 3205 N N . ILE B 1 145 ? 11.43 -2.557 -22.172 1 93.62 145 ILE B N 1
ATOM 3206 C CA . ILE B 1 145 ? 12.477 -3 -21.25 1 93.62 145 ILE B CA 1
ATOM 3207 C C . ILE B 1 145 ? 12.156 -4.402 -20.734 1 93.62 145 ILE B C 1
ATOM 3209 O O . ILE B 1 145 ? 11.062 -4.648 -20.219 1 93.62 145 ILE B O 1
ATOM 3213 N N . PRO B 1 146 ? 13.094 -5.336 -20.969 1 95.06 146 PRO B N 1
ATOM 3214 C CA . PRO B 1 146 ? 12.797 -6.68 -20.453 1 95.06 146 PRO B CA 1
ATOM 3215 C C . PRO B 1 146 ? 12.523 -6.695 -18.953 1 95.06 146 PRO B C 1
ATOM 3217 O O . PRO B 1 146 ? 12.953 -5.781 -18.234 1 95.06 146 PRO B O 1
ATOM 3220 N N . PRO B 1 147 ? 11.75 -7.715 -18.516 1 95.81 147 PRO B N 1
ATOM 3221 C CA . PRO B 1 147 ? 11.625 -7.852 -17.062 1 95.81 147 PRO B CA 1
ATOM 3222 C C . PRO B 1 147 ? 12.977 -7.875 -16.359 1 95.81 147 PRO B C 1
ATOM 3224 O O . PRO B 1 147 ? 13.836 -8.703 -16.688 1 95.81 147 PRO B O 1
ATOM 3227 N N . SER B 1 148 ? 13.172 -6.922 -15.445 1 97.56 148 SER B N 1
ATOM 3228 C CA . SER B 1 148 ? 14.508 -6.691 -14.891 1 97.56 148 SER B CA 1
ATOM 3229 C C . SER B 1 148 ? 14.445 -5.793 -13.664 1 97.56 148 SER B C 1
ATOM 3231 O O . SER B 1 148 ? 13.383 -5.262 -13.328 1 97.56 148 SER B O 1
ATOM 3233 N N . LEU B 1 149 ? 15.609 -5.66 -13.07 1 97.31 149 LEU B N 1
ATOM 3234 C CA . LEU B 1 149 ? 15.758 -4.75 -11.938 1 97.31 149 LEU B CA 1
ATOM 3235 C C . LEU B 1 149 ? 15.453 -3.314 -12.352 1 97.31 149 LEU B C 1
ATOM 3237 O O . LEU B 1 149 ? 14.883 -2.547 -11.578 1 97.31 149 LEU B O 1
ATOM 3241 N N . LEU B 1 150 ? 15.727 -3.014 -13.562 1 97.12 150 LEU B N 1
ATOM 3242 C CA . LEU B 1 150 ? 15.453 -1.668 -14.062 1 97.12 150 LEU B CA 1
ATOM 3243 C C . LEU B 1 150 ? 13.961 -1.433 -14.219 1 97.12 150 LEU B C 1
ATOM 3245 O O . LEU B 1 150 ? 13.445 -0.386 -13.812 1 97.12 150 LEU B O 1
ATOM 3249 N N . ALA B 1 151 ? 13.312 -2.404 -14.828 1 96.56 151 ALA B N 1
ATOM 3250 C CA . ALA B 1 151 ? 11.859 -2.287 -14.984 1 96.56 151 ALA B CA 1
ATOM 3251 C C . ALA B 1 151 ? 11.18 -2.094 -13.633 1 96.56 151 ALA B C 1
ATOM 3253 O O . ALA B 1 151 ? 10.305 -1.234 -13.492 1 96.56 151 ALA B O 1
ATOM 3254 N N . ALA B 1 152 ? 11.625 -2.885 -12.703 1 97.56 152 ALA B N 1
ATOM 3255 C CA . ALA B 1 152 ? 11.078 -2.785 -11.352 1 97.56 152 ALA B CA 1
ATOM 3256 C C . ALA B 1 152 ? 11.367 -1.417 -10.742 1 97.56 152 ALA B C 1
ATOM 3258 O O . ALA B 1 152 ? 10.5 -0.818 -10.102 1 97.56 152 ALA B O 1
ATOM 3259 N N . SER B 1 153 ? 12.547 -0.887 -10.953 1 97.5 153 SER B N 1
ATOM 3260 C CA . SER B 1 153 ? 12.961 0.393 -10.383 1 97.5 153 SER B CA 1
ATOM 3261 C C . SER B 1 153 ? 12.133 1.541 -10.945 1 97.5 153 SER B C 1
ATOM 3263 O O . SER B 1 153 ? 11.719 2.438 -10.211 1 97.5 153 SER B O 1
ATOM 3265 N N . LEU B 1 154 ? 11.891 1.523 -12.188 1 94.56 154 LEU B N 1
ATOM 3266 C CA . LEU B 1 154 ? 11.133 2.586 -12.836 1 94.56 154 LEU B CA 1
ATOM 3267 C C . LEU B 1 154 ? 9.68 2.574 -12.367 1 94.56 154 LEU B C 1
ATOM 3269 O O . LEU B 1 154 ? 9.102 3.629 -12.094 1 94.56 154 LEU B O 1
ATOM 3273 N N . LEU B 1 155 ? 9.18 1.383 -12.367 1 94.88 155 LEU B N 1
ATOM 3274 C CA . LEU B 1 155 ? 7.805 1.255 -11.898 1 94.88 155 LEU B CA 1
ATOM 3275 C C . LEU B 1 155 ? 7.68 1.709 -10.453 1 94.88 155 LEU B C 1
ATOM 3277 O O . LEU B 1 155 ? 6.723 2.4 -10.094 1 94.88 155 LEU B O 1
ATOM 3281 N N . LEU B 1 156 ? 8.625 1.314 -9.664 1 96.38 156 LEU B N 1
ATOM 3282 C CA . LEU B 1 156 ? 8.672 1.695 -8.258 1 96.38 156 LEU B CA 1
ATOM 3283 C C . LEU B 1 156 ? 8.75 3.211 -8.109 1 96.38 156 LEU B C 1
ATOM 3285 O O . LEU B 1 156 ? 8.078 3.787 -7.246 1 96.38 156 LEU B O 1
ATOM 3289 N N . ALA B 1 157 ? 9.516 3.805 -8.914 1 95.5 157 ALA B N 1
ATOM 3290 C CA . ALA B 1 157 ? 9.641 5.258 -8.859 1 95.5 157 ALA B CA 1
ATOM 3291 C C . ALA B 1 157 ? 8.289 5.934 -9.086 1 95.5 157 ALA B C 1
ATOM 3293 O O . ALA B 1 157 ? 7.93 6.871 -8.367 1 95.5 157 ALA B O 1
ATOM 3294 N N . ALA B 1 158 ? 7.582 5.453 -10.016 1 93.19 158 ALA B N 1
ATOM 3295 C CA . ALA B 1 158 ? 6.273 6.02 -10.328 1 93.19 158 ALA B CA 1
ATOM 3296 C C . ALA B 1 158 ? 5.301 5.82 -9.164 1 93.19 158 ALA B C 1
ATOM 3298 O O . ALA B 1 158 ? 4.496 6.707 -8.867 1 93.19 158 ALA B O 1
ATOM 3299 N N . ILE B 1 159 ? 5.406 4.688 -8.539 1 94.12 159 ILE B N 1
ATOM 3300 C CA . ILE B 1 159 ? 4.469 4.316 -7.484 1 94.12 159 ILE B CA 1
ATOM 3301 C C . ILE B 1 159 ? 4.738 5.156 -6.238 1 94.12 159 ILE B C 1
ATOM 3303 O O . ILE B 1 159 ? 3.803 5.613 -5.578 1 94.12 159 ILE B O 1
ATOM 3307 N N . ILE B 1 160 ? 6.004 5.484 -5.91 1 95.75 160 ILE B N 1
ATOM 3308 C CA . ILE B 1 160 ? 6.324 6.07 -4.613 1 95.75 160 ILE B CA 1
ATOM 3309 C C . ILE B 1 160 ? 6.398 7.59 -4.734 1 95.75 160 ILE B C 1
ATOM 3311 O O . ILE B 1 160 ? 6.426 8.297 -3.725 1 95.75 160 ILE B O 1
ATOM 3315 N N . THR B 1 161 ? 6.367 8.18 -5.91 1 95 161 THR B N 1
ATOM 3316 C CA . THR B 1 161 ? 6.496 9.617 -6.141 1 95 161 THR B CA 1
ATOM 3317 C C . THR B 1 161 ? 5.371 10.375 -5.445 1 95 161 THR B C 1
ATOM 3319 O O . THR B 1 161 ? 5.617 11.367 -4.75 1 95 161 THR B O 1
ATOM 3322 N N . PRO B 1 162 ? 4.125 9.938 -5.602 1 93.12 162 PRO B N 1
ATOM 3323 C CA . PRO B 1 162 ? 3.049 10.719 -4.992 1 93.12 162 PRO B CA 1
ATOM 3324 C C . PRO B 1 162 ? 3.172 10.805 -3.471 1 93.12 162 PRO B C 1
ATOM 3326 O O . PRO B 1 162 ? 2.754 11.797 -2.869 1 93.12 162 PRO B O 1
ATOM 3329 N N . TYR B 1 163 ? 3.762 9.828 -2.844 1 91.94 163 TYR B N 1
ATOM 3330 C CA . TYR B 1 163 ? 3.938 9.844 -1.396 1 91.94 163 TYR B CA 1
ATOM 3331 C C . TYR B 1 163 ? 4.961 10.898 -0.982 1 91.94 163 TYR B C 1
ATOM 3333 O O . TYR B 1 163 ? 4.719 11.672 -0.058 1 91.94 163 TYR B O 1
ATOM 3341 N N . ALA B 1 164 ? 6.031 10.914 -1.672 1 94.5 164 ALA B N 1
ATOM 3342 C CA . ALA B 1 164 ? 7.027 11.945 -1.409 1 94.5 164 ALA B CA 1
ATOM 3343 C C . ALA B 1 164 ? 6.492 13.328 -1.771 1 94.5 164 ALA B C 1
ATOM 3345 O O . ALA B 1 164 ? 6.699 14.297 -1.033 1 94.5 164 ALA B O 1
ATOM 3346 N N . ALA B 1 165 ? 5.777 13.43 -2.863 1 94.44 165 ALA B N 1
ATOM 3347 C CA . ALA B 1 165 ? 5.273 14.703 -3.367 1 94.44 165 ALA B CA 1
ATOM 3348 C C . ALA B 1 165 ? 4.285 15.328 -2.387 1 94.44 165 ALA B C 1
ATOM 3350 O O . ALA B 1 165 ? 4.285 16.547 -2.189 1 94.44 165 ALA B O 1
ATOM 3351 N N . ALA B 1 166 ? 3.482 14.539 -1.791 1 92 166 ALA B N 1
ATOM 3352 C CA . ALA B 1 166 ? 2.486 15.047 -0.853 1 92 166 ALA B CA 1
ATOM 3353 C C . ALA B 1 166 ? 3.152 15.734 0.333 1 92 166 ALA B C 1
ATOM 3355 O O . ALA B 1 166 ? 2.764 16.844 0.715 1 92 166 ALA B O 1
ATOM 3356 N N . VAL B 1 167 ? 4.207 15.164 0.88 1 91.31 167 VAL B N 1
ATOM 3357 C CA . VAL B 1 167 ? 4.895 15.688 2.055 1 91.31 167 VAL B CA 1
ATOM 3358 C C . VAL B 1 167 ? 5.715 16.922 1.667 1 91.31 167 VAL B C 1
ATOM 3360 O O . VAL B 1 167 ? 5.656 17.953 2.338 1 91.31 167 VAL B O 1
ATOM 3363 N N . ILE B 1 168 ? 6.391 16.812 0.579 1 93.56 168 ILE B N 1
ATOM 3364 C CA . ILE B 1 168 ? 7.281 17.891 0.15 1 93.56 168 ILE B CA 1
ATOM 3365 C C . ILE B 1 168 ? 6.457 19.094 -0.296 1 93.56 168 ILE B C 1
ATOM 3367 O O . ILE B 1 168 ? 6.812 20.25 -0.001 1 93.56 168 ILE B O 1
ATOM 3371 N N . ARG B 1 169 ? 5.371 18.828 -0.994 1 94.38 169 ARG B N 1
ATOM 3372 C CA . ARG B 1 169 ? 4.492 19.906 -1.435 1 94.38 169 ARG B CA 1
ATOM 3373 C C . ARG B 1 169 ? 3.918 20.672 -0.243 1 94.38 169 ARG B C 1
ATOM 3375 O O . ARG B 1 169 ? 3.857 21.906 -0.255 1 94.38 169 ARG B O 1
ATOM 3382 N N . GLU B 1 170 ? 3.512 19.969 0.764 1 91.81 170 GLU B N 1
ATOM 3383 C CA . GLU B 1 170 ? 2.973 20.609 1.965 1 91.81 170 GLU B CA 1
ATOM 3384 C C . GLU B 1 170 ? 4.043 21.422 2.688 1 91.81 170 GLU B C 1
ATOM 3386 O O . GLU B 1 170 ? 3.771 22.516 3.176 1 91.81 170 GLU B O 1
ATOM 3391 N N . GLY B 1 171 ? 5.219 20.859 2.793 1 94.62 171 GLY B N 1
ATOM 3392 C CA . GLY B 1 171 ? 6.324 21.609 3.361 1 94.62 171 GLY B CA 1
ATOM 3393 C C . GLY B 1 171 ? 6.641 22.875 2.588 1 94.62 171 GLY B C 1
ATOM 3394 O O . GLY B 1 171 ? 6.824 23.938 3.178 1 94.62 171 GLY B O 1
ATOM 3395 N N . TYR B 1 172 ? 6.66 22.75 1.311 1 94.38 172 TYR B N 1
ATOM 3396 C CA . TYR B 1 172 ? 6.977 23.875 0.449 1 94.38 172 TYR B CA 1
ATOM 3397 C C . TYR B 1 172 ? 5.918 24.969 0.577 1 94.38 172 TYR B C 1
ATOM 3399 O O . TYR B 1 172 ? 6.246 26.156 0.605 1 94.38 172 TYR B O 1
ATOM 3407 N N . ALA B 1 173 ? 4.707 24.609 0.686 1 93.69 173 ALA B N 1
ATOM 3408 C CA . ALA B 1 173 ? 3.598 25.547 0.837 1 93.69 173 ALA B CA 1
ATOM 3409 C C . ALA B 1 173 ? 3.646 26.25 2.195 1 93.69 173 ALA B C 1
ATOM 3411 O O . ALA B 1 173 ? 3.088 27.328 2.365 1 93.69 173 ALA B O 1
ATOM 3412 N N . SER B 1 174 ? 4.312 25.625 3.092 1 93.69 174 SER B N 1
ATOM 3413 C CA . SER B 1 174 ? 4.336 26.156 4.453 1 93.69 174 SER B CA 1
ATOM 3414 C C . SER B 1 174 ? 5.418 27.219 4.613 1 93.69 174 SER B C 1
ATOM 3416 O O . SER B 1 174 ? 5.477 27.906 5.641 1 93.69 174 SER B O 1
ATOM 3418 N N . VAL B 1 175 ? 6.258 27.438 3.652 1 94.44 175 VAL B N 1
ATOM 3419 C CA . VAL B 1 175 ? 7.316 28.438 3.732 1 94.44 175 VAL B CA 1
ATOM 3420 C C . VAL B 1 175 ? 6.707 29.828 3.869 1 94.44 175 VAL B C 1
ATOM 3422 O O . VAL B 1 175 ? 5.883 30.234 3.045 1 94.44 175 VAL B O 1
ATOM 3425 N N . PRO B 1 176 ? 7.07 30.531 4.918 1 95.06 176 PRO B N 1
ATOM 3426 C CA . PRO B 1 176 ? 6.535 31.875 5.094 1 95.06 176 PRO B CA 1
ATOM 3427 C C . PRO B 1 176 ? 6.82 32.781 3.898 1 95.06 176 PRO B C 1
ATOM 3429 O O . PRO B 1 176 ? 7.898 32.719 3.305 1 95.06 176 PRO B O 1
ATOM 3432 N N . ARG B 1 177 ? 5.895 33.688 3.652 1 91.31 177 ARG B N 1
ATOM 3433 C CA . ARG B 1 177 ? 6.02 34.625 2.531 1 91.31 177 ARG B CA 1
ATOM 3434 C C . ARG B 1 177 ? 7.199 35.562 2.727 1 91.31 177 ARG B C 1
ATOM 3436 O O . ARG B 1 177 ? 7.844 35.969 1.758 1 91.31 177 ARG B O 1
ATOM 3443 N N . GLU B 1 178 ? 7.473 35.812 3.961 1 93.62 178 GLU B N 1
ATOM 3444 C CA . GLU B 1 178 ? 8.562 36.719 4.297 1 93.62 178 GLU B CA 1
ATOM 3445 C C . GLU B 1 178 ? 9.898 36.188 3.783 1 93.62 178 GLU B C 1
ATOM 3447 O O . GLU B 1 178 ? 10.758 36.969 3.363 1 93.62 178 GLU B O 1
ATOM 3452 N N . ILE B 1 179 ? 10.023 34.938 3.805 1 91.94 179 ILE B N 1
ATOM 3453 C CA . ILE B 1 179 ? 11.258 34.312 3.35 1 91.94 179 ILE B CA 1
ATOM 3454 C C . ILE B 1 179 ? 11.375 34.469 1.832 1 91.94 179 ILE B C 1
ATOM 3456 O O . ILE B 1 179 ? 12.43 34.844 1.315 1 91.94 179 ILE B O 1
ATOM 3460 N N . ALA B 1 180 ? 10.344 34.188 1.195 1 89.44 180 ALA B N 1
ATOM 3461 C CA . ALA B 1 180 ? 10.344 34.312 -0.26 1 89.44 180 ALA B CA 1
ATOM 3462 C C . ALA B 1 180 ? 10.602 35.75 -0.686 1 89.44 180 ALA B C 1
ATOM 3464 O O . ALA B 1 180 ? 11.398 36 -1.595 1 89.44 180 ALA B O 1
ATOM 3465 N N . GLU B 1 181 ? 9.977 36.656 -0.054 1 92.19 181 GLU B N 1
ATOM 3466 C CA . GLU B 1 181 ? 10.125 38.062 -0.37 1 92.19 181 GLU B CA 1
ATOM 3467 C C . GLU B 1 181 ? 11.555 38.531 -0.109 1 92.19 181 GLU B C 1
ATOM 3469 O O . GLU B 1 181 ? 12.109 39.344 -0.883 1 92.19 181 GLU B O 1
ATOM 3474 N N . ALA B 1 182 ? 12.062 38.062 0.937 1 93.69 182 ALA B N 1
ATOM 3475 C CA . ALA B 1 182 ? 13.438 38.406 1.275 1 93.69 182 ALA B CA 1
ATOM 3476 C C . ALA B 1 182 ? 14.414 37.906 0.215 1 93.69 182 ALA B C 1
ATOM 3478 O O . ALA B 1 182 ? 15.336 38.625 -0.182 1 93.69 182 ALA B O 1
ATOM 3479 N N . VAL B 1 183 ? 14.203 36.75 -0.221 1 91.44 183 VAL B N 1
ATOM 3480 C CA . VAL B 1 183 ? 15.086 36.156 -1.218 1 91.44 183 VAL B CA 1
ATOM 3481 C C . VAL B 1 183 ? 14.969 36.906 -2.533 1 91.44 183 VAL B C 1
ATOM 3483 O O . VAL B 1 183 ? 15.977 37.188 -3.178 1 91.44 183 VAL B O 1
ATOM 3486 N N . TYR B 1 184 ? 13.82 37.344 -2.869 1 90.38 184 TYR B N 1
ATOM 3487 C CA . TYR B 1 184 ? 13.609 38.094 -4.109 1 90.38 184 TYR B CA 1
ATOM 3488 C C . TYR B 1 184 ? 14.148 39.5 -3.996 1 90.38 184 TYR B C 1
ATOM 3490 O O . TYR B 1 184 ? 14.633 40.062 -4.98 1 90.38 184 TYR B O 1
ATOM 3498 N N . SER B 1 185 ? 14.055 40.062 -2.846 1 94.06 185 SER B N 1
ATOM 3499 C CA . SER B 1 185 ? 14.57 41.406 -2.619 1 94.06 185 SER B CA 1
ATOM 3500 C C . SER B 1 185 ? 16.078 41.469 -2.82 1 94.06 185 SER B C 1
ATOM 3502 O O . SER B 1 185 ? 16.625 42.5 -3.15 1 94.06 185 SER B O 1
ATOM 3504 N N . LEU B 1 186 ? 16.766 40.375 -2.639 1 94.25 186 LEU B N 1
ATOM 3505 C CA . LEU B 1 186 ? 18.203 40.281 -2.816 1 94.25 186 LEU B CA 1
ATOM 3506 C C . LEU B 1 186 ? 18.562 40.031 -4.281 1 94.25 186 LEU B C 1
ATOM 3508 O O . LEU B 1 186 ? 19.734 39.938 -4.629 1 94.25 186 LEU B O 1
ATOM 3512 N N . GLY B 1 187 ? 17.562 39.938 -5.168 1 91.75 187 GLY B N 1
ATOM 3513 C CA . GLY B 1 187 ? 17.781 39.812 -6.598 1 91.75 187 GLY B CA 1
ATOM 3514 C C . GLY B 1 187 ? 17.891 38.344 -7.039 1 91.75 187 GLY B C 1
ATOM 3515 O O . GLY B 1 187 ? 18.422 38.062 -8.117 1 91.75 187 GLY B O 1
ATOM 3516 N N . ALA B 1 188 ? 17.422 37.5 -6.211 1 90.5 188 ALA B N 1
ATOM 3517 C CA . ALA B 1 188 ? 17.531 36.062 -6.543 1 90.5 188 ALA B CA 1
ATOM 3518 C C . ALA B 1 188 ? 16.594 35.719 -7.691 1 90.5 188 ALA B C 1
ATOM 3520 O O . ALA B 1 188 ? 15.508 36.281 -7.816 1 90.5 188 ALA B O 1
ATOM 3521 N N . THR B 1 189 ? 17.062 34.781 -8.484 1 87.06 189 THR B N 1
ATOM 3522 C CA . THR B 1 189 ? 16.219 34.219 -9.539 1 87.06 189 THR B CA 1
ATOM 3523 C C . THR B 1 189 ? 15.203 33.25 -8.961 1 87.06 189 THR B C 1
ATOM 3525 O O . THR B 1 189 ? 15.281 32.875 -7.785 1 87.06 189 THR B O 1
ATOM 3528 N N . LYS B 1 190 ? 14.18 32.938 -9.727 1 84.94 190 LYS B N 1
ATOM 3529 C CA . LYS B 1 190 ? 13.156 31.984 -9.289 1 84.94 190 LYS B CA 1
ATOM 3530 C C . LYS B 1 190 ? 13.789 30.656 -8.883 1 84.94 190 LYS B C 1
ATOM 3532 O O . LYS B 1 190 ? 13.328 30 -7.945 1 84.94 190 LYS B O 1
ATOM 3537 N N . PHE B 1 191 ? 14.805 30.312 -9.562 1 85.38 191 PHE B N 1
ATOM 3538 C CA . PHE B 1 191 ? 15.5 29.062 -9.266 1 85.38 191 PHE B CA 1
ATOM 3539 C C . PHE B 1 191 ? 16.203 29.141 -7.918 1 85.38 191 PHE B C 1
ATOM 3541 O O . PHE B 1 191 ? 16.125 28.203 -7.109 1 85.38 191 PHE B O 1
ATOM 3548 N N . GLU B 1 192 ? 16.906 30.219 -7.777 1 87.56 192 GLU B N 1
ATOM 3549 C CA . GLU B 1 192 ? 17.609 30.406 -6.52 1 87.56 192 GLU B CA 1
ATOM 3550 C C . GLU B 1 192 ? 16.641 30.469 -5.34 1 87.56 192 GLU B C 1
ATOM 3552 O O . GLU B 1 192 ? 16.938 29.938 -4.262 1 87.56 192 GLU B O 1
ATOM 3557 N N . ALA B 1 193 ? 15.547 31.078 -5.613 1 90.81 193 ALA B N 1
ATOM 3558 C CA . ALA B 1 193 ? 14.531 31.172 -4.566 1 90.81 193 ALA B CA 1
ATOM 3559 C C . ALA B 1 193 ? 13.992 29.781 -4.219 1 90.81 193 ALA B C 1
ATOM 3561 O O . ALA B 1 193 ? 13.773 29.469 -3.045 1 90.81 193 ALA B O 1
ATOM 3562 N N . ALA B 1 194 ? 13.797 28.953 -5.238 1 90.5 194 ALA B N 1
ATOM 3563 C CA . ALA B 1 194 ? 13.305 27.594 -5.016 1 90.5 194 ALA B CA 1
ATOM 3564 C C . ALA B 1 194 ? 14.312 26.781 -4.203 1 90.5 194 ALA B C 1
ATOM 3566 O O . ALA B 1 194 ? 13.93 26 -3.332 1 90.5 194 ALA B O 1
ATOM 3567 N N . LEU B 1 195 ? 15.539 26.984 -4.504 1 89.19 195 LEU B N 1
ATOM 3568 C CA . LEU B 1 195 ? 16.578 26.25 -3.785 1 89.19 195 LEU B CA 1
ATOM 3569 C C . LEU B 1 195 ? 16.609 26.656 -2.314 1 89.19 195 LEU B C 1
ATOM 3571 O O . LEU B 1 195 ? 16.812 25.812 -1.438 1 89.19 195 LEU B O 1
ATOM 3575 N N . VAL B 1 196 ? 16.438 27.953 -2.088 1 91.38 196 VAL B N 1
ATOM 3576 C CA . VAL B 1 196 ? 16.422 28.453 -0.72 1 91.38 196 VAL B CA 1
ATOM 3577 C C . VAL B 1 196 ? 15.211 27.906 0.025 1 91.38 196 VAL B C 1
ATOM 3579 O O . VAL B 1 196 ? 15.32 27.484 1.179 1 91.38 196 VAL B O 1
ATOM 3582 N N . LYS B 1 197 ? 14.086 27.906 -0.608 1 93.75 197 LYS B N 1
ATOM 3583 C CA . LYS B 1 197 ? 12.875 27.375 0.002 1 93.75 197 LYS B CA 1
ATOM 3584 C C . LYS B 1 197 ? 13.016 25.891 0.304 1 93.75 197 LYS B C 1
ATOM 3586 O O . LYS B 1 197 ? 12.57 25.422 1.354 1 93.75 197 LYS B O 1
ATOM 3591 N N . LEU B 1 198 ? 13.625 25.172 -0.612 1 91.88 198 LEU B N 1
ATOM 3592 C CA . LEU B 1 198 ? 13.82 23.734 -0.423 1 91.88 198 LEU B CA 1
ATOM 3593 C C . LEU B 1 198 ? 14.75 23.453 0.755 1 91.88 198 LEU B C 1
ATOM 3595 O O . LEU B 1 198 ? 14.547 22.5 1.501 1 91.88 198 LEU B O 1
ATOM 3599 N N . ARG B 1 199 ? 15.758 24.297 0.867 1 90.31 199 ARG B N 1
ATOM 3600 C CA . ARG B 1 199 ? 16.672 24.156 2.002 1 90.31 199 ARG B CA 1
ATOM 3601 C C . ARG B 1 199 ? 15.953 24.469 3.314 1 90.31 199 ARG B C 1
ATOM 3603 O O . ARG B 1 199 ? 16.234 23.859 4.344 1 90.31 199 ARG B O 1
ATOM 3610 N N . TYR B 1 200 ? 15.062 25.422 3.223 1 93.12 200 TYR B N 1
ATOM 3611 C CA . TYR B 1 200 ? 14.281 25.812 4.395 1 93.12 200 TYR B CA 1
ATOM 3612 C C . TYR B 1 200 ? 13.398 24.672 4.867 1 93.12 200 TYR B C 1
ATOM 3614 O O . TYR B 1 200 ? 13.195 24.5 6.07 1 93.12 200 TYR B O 1
ATOM 3622 N N . ILE B 1 201 ? 12.922 23.828 3.947 1 93.75 201 ILE B N 1
ATOM 3623 C CA . ILE B 1 201 ? 12.023 22.75 4.309 1 93.75 201 ILE B CA 1
ATOM 3624 C C . ILE B 1 201 ? 12.758 21.406 4.172 1 93.75 201 ILE B C 1
ATOM 3626 O O . ILE B 1 201 ? 12.156 20.406 3.766 1 93.75 201 ILE B O 1
ATOM 3630 N N . ARG B 1 202 ? 14.039 21.359 4.434 1 92.31 202 ARG B N 1
ATOM 3631 C CA . ARG B 1 202 ? 14.867 20.172 4.242 1 92.31 202 ARG B CA 1
ATOM 3632 C C . ARG B 1 202 ? 14.289 18.969 5 1 92.31 202 ARG B C 1
ATOM 3634 O O . ARG B 1 202 ? 14.375 17.844 4.531 1 92.31 202 ARG B O 1
ATOM 3641 N N . ASN B 1 203 ? 13.734 19.172 6.148 1 91.56 203 ASN B N 1
ATOM 3642 C CA . ASN B 1 203 ? 13.164 18.094 6.938 1 91.56 203 ASN B CA 1
ATOM 3643 C C . ASN B 1 203 ? 11.938 17.484 6.258 1 91.56 203 ASN B C 1
ATOM 3645 O O . ASN B 1 203 ? 11.695 16.281 6.348 1 91.56 203 ASN B O 1
ATOM 3649 N N . TYR B 1 204 ? 11.164 18.328 5.535 1 91.06 204 TYR B N 1
ATOM 3650 C CA . TYR B 1 204 ? 10.039 17.828 4.762 1 91.06 204 TYR B CA 1
ATOM 3651 C C . TYR B 1 204 ? 10.508 17.016 3.559 1 91.06 204 TYR B C 1
ATOM 3653 O O . TYR B 1 204 ? 9.914 16 3.215 1 91.06 204 TYR B O 1
ATOM 3661 N N . VAL B 1 205 ? 11.617 17.484 2.994 1 92.12 205 VAL B N 1
ATOM 3662 C CA . VAL B 1 205 ? 12.172 16.75 1.854 1 92.12 205 VAL B CA 1
ATOM 3663 C C . VAL B 1 205 ? 12.672 15.383 2.307 1 92.12 205 VAL B C 1
ATOM 3665 O O . VAL B 1 205 ? 12.305 14.359 1.731 1 92.12 205 VAL B O 1
ATOM 3668 N N . LEU B 1 206 ? 13.414 15.383 3.379 1 91.94 206 LEU B N 1
ATOM 3669 C CA . LEU B 1 206 ? 13.953 14.133 3.895 1 91.94 206 LEU B CA 1
ATOM 3670 C C . LEU B 1 206 ? 12.836 13.227 4.391 1 91.94 206 LEU B C 1
ATOM 3672 O O . LEU B 1 206 ? 12.852 12.016 4.141 1 91.94 206 LEU B O 1
ATOM 3676 N N . GLY B 1 207 ? 11.891 13.867 5.086 1 90.31 207 GLY B N 1
ATOM 3677 C CA . GLY B 1 207 ? 10.75 13.094 5.551 1 90.31 207 GLY B CA 1
ATOM 3678 C C . GLY B 1 207 ? 9.969 12.445 4.426 1 90.31 207 GLY B C 1
ATOM 3679 O O . GLY B 1 207 ? 9.586 11.281 4.52 1 90.31 207 GLY B O 1
ATOM 3680 N N . GLY B 1 208 ? 9.711 13.211 3.365 1 91.56 208 GLY B N 1
ATOM 3681 C CA . GLY B 1 208 ? 9.031 12.68 2.193 1 91.56 208 GLY B CA 1
ATOM 3682 C C . GLY B 1 208 ? 9.789 11.547 1.526 1 91.56 208 GLY B C 1
ATOM 3683 O O . GLY B 1 208 ? 9.195 10.547 1.126 1 91.56 208 GLY B O 1
ATOM 3684 N N . VAL B 1 209 ? 11.07 11.68 1.485 1 91.75 209 VAL B N 1
ATOM 3685 C CA . VAL B 1 209 ? 11.906 10.672 0.852 1 91.75 209 VAL B CA 1
ATOM 3686 C C . VAL B 1 209 ? 11.922 9.398 1.701 1 91.75 209 VAL B C 1
ATOM 3688 O O . VAL B 1 209 ? 11.891 8.289 1.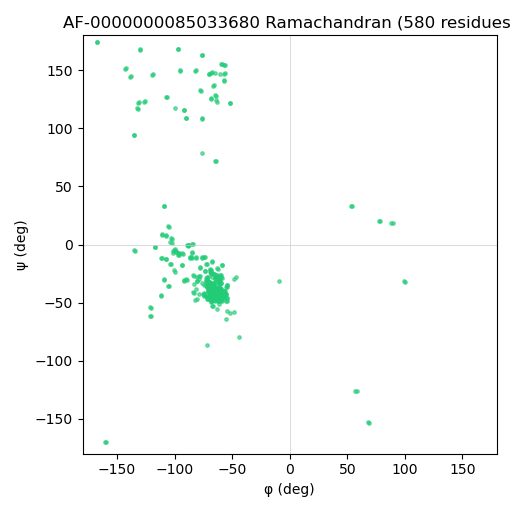169 1 91.75 209 VAL B O 1
ATOM 3691 N N . PHE B 1 210 ? 11.945 9.508 3.006 1 90.44 210 PHE B N 1
ATOM 3692 C CA . PHE B 1 210 ? 11.938 8.344 3.889 1 90.44 210 PHE B CA 1
ATOM 3693 C C . PHE B 1 210 ? 10.594 7.633 3.826 1 90.44 210 PHE B C 1
ATOM 3695 O O . PHE B 1 210 ? 10.531 6.402 3.887 1 90.44 210 PHE B O 1
ATOM 3702 N N . LEU B 1 211 ? 9.594 8.461 3.746 1 87.12 211 LEU B N 1
ATOM 3703 C CA . LEU B 1 211 ? 8.281 7.836 3.586 1 87.12 211 LEU B CA 1
ATOM 3704 C C . LEU B 1 211 ? 8.219 7.023 2.297 1 87.12 211 LEU B C 1
ATOM 3706 O O . LEU B 1 211 ? 7.707 5.902 2.289 1 87.12 211 LEU B O 1
ATOM 3710 N N . ALA B 1 212 ? 8.758 7.605 1.26 1 92.94 212 ALA B N 1
ATOM 3711 C CA . ALA B 1 212 ? 8.812 6.914 -0.025 1 92.94 212 ALA B CA 1
ATOM 3712 C C . ALA B 1 212 ? 9.688 5.664 0.059 1 92.94 212 ALA B C 1
ATOM 3714 O O . ALA B 1 212 ? 9.375 4.641 -0.55 1 92.94 212 ALA B O 1
ATOM 3715 N N . LEU B 1 213 ? 10.766 5.773 0.79 1 93.94 213 LEU B N 1
ATOM 3716 C CA . LEU B 1 213 ? 11.656 4.633 0.991 1 93.94 213 LEU B CA 1
ATOM 3717 C C . LEU B 1 213 ? 10.922 3.48 1.666 1 93.94 213 LEU B C 1
ATOM 3719 O O . LEU B 1 213 ? 11.055 2.326 1.253 1 93.94 213 LEU B O 1
ATOM 3723 N N . GLY B 1 214 ? 10.234 3.764 2.664 1 89.94 214 GLY B N 1
ATOM 3724 C CA . GLY B 1 214 ? 9.453 2.742 3.346 1 89.94 214 GLY B CA 1
ATOM 3725 C C . GLY B 1 214 ? 8.469 2.035 2.434 1 89.94 214 GLY B C 1
ATOM 3726 O O . GLY B 1 214 ? 8.336 0.811 2.484 1 89.94 214 GLY B O 1
ATOM 3727 N N . ARG B 1 215 ? 7.824 2.803 1.607 1 89.56 215 ARG B N 1
ATOM 3728 C CA . ARG B 1 215 ? 6.867 2.236 0.66 1 89.56 215 ARG B CA 1
ATOM 3729 C C . ARG B 1 215 ? 7.574 1.379 -0.385 1 89.56 215 ARG B C 1
ATOM 3731 O O . ARG B 1 215 ? 7.051 0.346 -0.806 1 89.56 215 ARG B O 1
ATOM 3738 N N . ALA B 1 216 ? 8.703 1.831 -0.766 1 94.31 216 ALA B N 1
ATOM 3739 C CA . ALA B 1 216 ? 9.453 1.131 -1.805 1 94.31 216 ALA B CA 1
ATOM 3740 C C . ALA B 1 216 ? 9.914 -0.242 -1.319 1 94.31 216 ALA B C 1
ATOM 3742 O O . ALA B 1 216 ? 9.797 -1.233 -2.045 1 94.31 216 ALA B O 1
ATOM 3743 N N . VAL B 1 217 ? 10.398 -0.29 -0.185 1 92.19 217 VAL B N 1
ATOM 3744 C CA . VAL B 1 217 ? 10.953 -1.521 0.371 1 92.19 217 VAL B CA 1
ATOM 3745 C C . VAL B 1 217 ? 9.852 -2.564 0.517 1 92.19 217 VAL B C 1
ATOM 3747 O O . VAL B 1 217 ? 10.094 -3.764 0.36 1 92.19 217 VAL B O 1
ATOM 3750 N N . GLY B 1 218 ? 8.688 -2.16 0.687 1 90.62 218 GLY B N 1
ATOM 3751 C CA . GLY B 1 218 ? 7.586 -3.074 0.948 1 90.62 218 GLY B CA 1
ATOM 3752 C C . GLY B 1 218 ? 6.758 -3.385 -0.287 1 90.62 218 GLY B C 1
ATOM 3753 O O . GLY B 1 218 ? 5.832 -4.195 -0.234 1 90.62 218 GLY B O 1
ATOM 3754 N N . GLU B 1 219 ? 7.062 -2.711 -1.382 1 92.88 219 GLU B N 1
ATOM 3755 C CA . GLU B 1 219 ? 6.289 -2.957 -2.594 1 92.88 219 GLU B CA 1
ATOM 3756 C C . GLU B 1 219 ? 6.484 -4.383 -3.096 1 92.88 219 GLU B C 1
ATOM 3758 O O . GLU B 1 219 ? 7.617 -4.844 -3.25 1 92.88 219 GLU B O 1
ATOM 3763 N N . THR B 1 220 ? 5.422 -5.109 -3.344 1 93.44 220 THR B N 1
ATOM 3764 C CA . THR B 1 220 ? 5.52 -6.539 -3.613 1 93.44 220 THR B CA 1
ATOM 3765 C C . THR B 1 220 ? 4.934 -6.875 -4.984 1 93.44 220 THR B C 1
ATOM 3767 O O . THR B 1 220 ? 5.66 -7.281 -5.891 1 93.44 220 THR B O 1
ATOM 3770 N N . VAL B 1 221 ? 3.678 -6.617 -5.16 1 90.38 221 VAL B N 1
ATOM 3771 C CA . VAL B 1 221 ? 2.939 -7.141 -6.305 1 90.38 221 VAL B CA 1
ATOM 3772 C C . VAL B 1 221 ? 3.471 -6.516 -7.594 1 90.38 221 VAL B C 1
ATOM 3774 O O . VAL B 1 221 ? 3.824 -7.23 -8.539 1 90.38 221 VAL B O 1
ATOM 3777 N N . ALA B 1 222 ? 3.521 -5.234 -7.629 1 93.31 222 ALA B N 1
ATOM 3778 C CA . ALA B 1 222 ? 3.967 -4.562 -8.844 1 93.31 222 ALA B CA 1
ATOM 3779 C C . ALA B 1 222 ? 5.379 -4.996 -9.227 1 93.31 222 ALA B C 1
ATOM 3781 O O . ALA B 1 222 ? 5.656 -5.285 -10.391 1 93.31 222 ALA B O 1
ATOM 3782 N N . VAL B 1 223 ? 6.215 -5.09 -8.25 1 95.69 223 VAL B N 1
ATOM 3783 C CA . VAL B 1 223 ? 7.602 -5.484 -8.484 1 95.69 223 VAL B CA 1
ATOM 3784 C C . VAL B 1 223 ? 7.652 -6.934 -8.969 1 95.69 223 VAL B C 1
ATOM 3786 O O . VAL B 1 223 ? 8.383 -7.254 -9.906 1 95.69 223 VAL B O 1
ATOM 3789 N N . SER B 1 224 ? 6.895 -7.812 -8.398 1 94.81 224 SER B N 1
ATOM 3790 C CA . SER B 1 224 ? 6.91 -9.227 -8.75 1 94.81 224 SER B CA 1
ATOM 3791 C C . SER B 1 224 ? 6.531 -9.43 -10.219 1 94.81 224 SER B C 1
ATOM 3793 O O . SER B 1 224 ? 6.961 -10.406 -10.844 1 94.81 224 SER B O 1
ATOM 3795 N N . MET B 1 225 ? 5.793 -8.516 -10.758 1 92.94 225 MET B N 1
ATOM 3796 C CA . MET B 1 225 ? 5.258 -8.695 -12.102 1 92.94 225 MET B CA 1
ATOM 3797 C C . MET B 1 225 ? 6.25 -8.211 -13.156 1 92.94 225 MET B C 1
ATOM 3799 O O . MET B 1 225 ? 6.109 -8.516 -14.336 1 92.94 225 MET B O 1
ATOM 3803 N N . VAL B 1 226 ? 7.34 -7.488 -12.68 1 95.69 226 VAL B N 1
ATOM 3804 C CA . VAL B 1 226 ? 8.156 -6.883 -13.727 1 95.69 226 VAL B CA 1
ATOM 3805 C C . VAL B 1 226 ? 9.633 -7.117 -13.43 1 95.69 226 VAL B C 1
ATOM 3807 O O . VAL B 1 226 ? 10.5 -6.809 -14.258 1 95.69 226 VAL B O 1
ATOM 3810 N N . VAL B 1 227 ? 10.016 -7.703 -12.297 1 96.75 227 VAL B N 1
ATOM 3811 C CA . VAL B 1 227 ? 11.414 -7.777 -11.883 1 96.75 227 VAL B CA 1
ATOM 3812 C C . VAL B 1 227 ? 12.078 -8.992 -12.523 1 96.75 227 VAL B C 1
ATOM 3814 O O . VAL B 1 227 ? 13.305 -9.117 -12.508 1 96.75 227 VAL B O 1
ATOM 3817 N N . GLY B 1 228 ? 11.414 -9.875 -13.117 1 94.44 228 GLY B N 1
ATOM 3818 C CA . GLY B 1 228 ? 11.93 -11.086 -13.734 1 94.44 228 GLY B CA 1
ATOM 3819 C C . GLY B 1 228 ? 11.766 -12.312 -12.859 1 94.44 228 GLY B C 1
ATOM 3820 O O . GLY B 1 228 ? 11.664 -13.438 -13.367 1 94.44 228 GLY B O 1
ATOM 3821 N N . GLY B 1 229 ? 11.812 -12.195 -11.562 1 93.5 229 GLY B N 1
ATOM 3822 C CA . GLY B 1 229 ? 11.398 -13.234 -10.633 1 93.5 229 GLY B CA 1
ATOM 3823 C C . GLY B 1 229 ? 12.422 -14.344 -10.477 1 93.5 229 GLY B C 1
ATOM 3824 O O . GLY B 1 229 ? 12.078 -15.469 -10.102 1 93.5 229 GLY B O 1
ATOM 3825 N N . ASN B 1 230 ? 13.688 -14.102 -10.82 1 91.81 230 ASN B N 1
ATOM 3826 C CA . ASN B 1 230 ? 14.734 -15.109 -10.664 1 91.81 230 ASN B CA 1
ATOM 3827 C C . ASN B 1 230 ? 15.398 -15.023 -9.289 1 91.81 230 ASN B C 1
ATOM 3829 O O . ASN B 1 230 ? 16.203 -14.125 -9.047 1 91.81 230 ASN B O 1
ATOM 3833 N N . PRO B 1 231 ? 15.148 -15.945 -8.461 1 90.75 231 PRO B N 1
ATOM 3834 C CA . PRO B 1 231 ? 15.695 -15.867 -7.109 1 90.75 231 PRO B CA 1
ATOM 3835 C C . PRO B 1 231 ? 17.188 -16.219 -7.055 1 90.75 231 PRO B C 1
ATOM 3837 O O . PRO B 1 231 ? 17.828 -15.984 -6.035 1 90.75 231 PRO B O 1
ATOM 3840 N N . SER B 1 232 ? 17.734 -16.75 -8.102 1 85.81 232 SER B N 1
ATOM 3841 C CA . SER B 1 232 ? 19.125 -17.188 -8.109 1 85.81 232 SER B CA 1
ATOM 3842 C C . SER B 1 232 ? 20.016 -16.219 -8.883 1 85.81 232 SER B C 1
ATOM 3844 O O . SER B 1 232 ? 21.109 -16.578 -9.336 1 85.81 232 SER B O 1
ATOM 3846 N N . SER B 1 233 ? 19.531 -15.078 -9.133 1 83.31 233 SER B N 1
ATOM 3847 C CA . SER B 1 233 ? 20.297 -14.109 -9.914 1 83.31 233 SER B CA 1
ATOM 3848 C C . SER B 1 233 ? 21.5 -13.602 -9.133 1 83.31 233 SER B C 1
ATOM 3850 O O . SER B 1 233 ? 22.484 -13.133 -9.727 1 83.31 233 SER B O 1
ATOM 3852 N N . GLY B 1 234 ? 21.484 -13.688 -7.816 1 87.88 234 GLY B N 1
ATOM 3853 C CA . GLY B 1 234 ? 22.594 -13.25 -6.996 1 87.88 234 GLY B CA 1
ATOM 3854 C C . GLY B 1 234 ? 22.797 -11.742 -7.016 1 87.88 234 GLY B C 1
ATOM 3855 O O . GLY B 1 234 ? 21.828 -10.984 -7.09 1 87.88 234 GLY B O 1
ATOM 3856 N N . VAL B 1 235 ? 24.047 -11.359 -6.781 1 91.12 235 VAL B N 1
ATOM 3857 C CA . VAL B 1 235 ? 24.406 -9.945 -6.754 1 91.12 235 VAL B CA 1
ATOM 3858 C C . VAL B 1 235 ? 24.859 -9.5 -8.141 1 91.12 235 VAL B C 1
ATOM 3860 O O . VAL B 1 235 ? 25.797 -10.062 -8.703 1 91.12 235 VAL B O 1
ATOM 3863 N N . THR B 1 236 ? 24.125 -8.602 -8.742 1 91.69 236 THR B N 1
ATOM 3864 C CA . THR B 1 236 ? 24.469 -8.102 -10.062 1 91.69 236 THR B CA 1
ATOM 3865 C C . THR B 1 236 ? 24.281 -6.594 -10.141 1 91.69 236 THR B C 1
ATOM 3867 O O . THR B 1 236 ? 23.391 -6.043 -9.492 1 91.69 236 THR B O 1
ATOM 3870 N N . LEU B 1 237 ? 25.141 -5.969 -10.883 1 91.81 237 LEU B N 1
ATOM 3871 C CA . LEU B 1 237 ? 25.016 -4.535 -11.102 1 91.81 237 LEU B CA 1
ATOM 3872 C C . LEU B 1 237 ? 24.375 -4.254 -12.461 1 91.81 237 LEU B C 1
ATOM 3874 O O . LEU B 1 237 ? 24.062 -3.104 -12.781 1 91.81 237 LEU B O 1
ATOM 3878 N N . ASN B 1 238 ? 24.172 -5.309 -13.172 1 93.44 238 ASN B N 1
ATOM 3879 C CA . ASN B 1 238 ? 23.453 -5.164 -14.43 1 93.44 238 ASN B CA 1
ATOM 3880 C C . ASN B 1 238 ? 21.953 -4.992 -14.195 1 93.44 238 ASN B C 1
ATOM 3882 O O . ASN B 1 238 ? 21.25 -5.969 -13.93 1 93.44 238 ASN B O 1
ATOM 3886 N N . LEU B 1 239 ? 21.469 -3.885 -14.406 1 94.94 239 LEU B N 1
ATOM 3887 C CA . LEU B 1 239 ? 20.078 -3.533 -14.086 1 94.94 239 LEU B CA 1
ATOM 3888 C C . LEU B 1 239 ? 19.109 -4.199 -15.055 1 94.94 239 LEU B C 1
ATOM 3890 O O . LEU B 1 239 ? 17.906 -4.254 -14.789 1 94.94 239 LEU B O 1
ATOM 3894 N N . LEU B 1 240 ? 19.625 -4.652 -16.156 1 95.31 240 LEU B N 1
ATOM 3895 C CA . LEU B 1 240 ? 18.75 -5.285 -17.141 1 95.31 240 LEU B CA 1
ATOM 3896 C C . LEU B 1 240 ? 18.609 -6.777 -16.844 1 95.31 240 LEU B C 1
ATOM 3898 O O . LEU B 1 240 ? 17.844 -7.477 -17.531 1 95.31 240 LEU B O 1
ATOM 3902 N N . SER B 1 241 ? 19.297 -7.199 -15.805 1 95.25 241 SER B N 1
ATOM 3903 C CA . SER B 1 241 ? 19.188 -8.602 -15.398 1 95.25 241 SER B CA 1
ATOM 3904 C C . SER B 1 241 ? 17.938 -8.836 -14.555 1 95.25 241 SER B C 1
ATOM 3906 O O . SER B 1 241 ? 17.469 -7.922 -13.875 1 95.25 241 SER B O 1
ATOM 3908 N N . SER B 1 242 ? 17.453 -10.094 -14.711 1 95.94 242 SER B N 1
ATOM 3909 C CA . SER B 1 242 ? 16.344 -10.516 -13.859 1 95.94 242 SER B CA 1
ATOM 3910 C C . SER B 1 242 ? 16.781 -10.641 -12.406 1 95.94 242 SER B C 1
ATOM 3912 O O . SER B 1 242 ? 17.953 -10.898 -12.125 1 95.94 242 SER B O 1
ATOM 3914 N N . GLY B 1 243 ? 15.867 -10.367 -11.508 1 96.06 243 GLY B N 1
ATOM 3915 C CA . GLY B 1 243 ? 16.125 -10.5 -10.078 1 96.06 243 GLY B CA 1
ATOM 3916 C C . GLY B 1 243 ? 14.859 -10.617 -9.258 1 96.06 243 GLY B C 1
ATOM 3917 O O . GLY B 1 243 ? 13.805 -10.969 -9.781 1 96.06 243 GLY B O 1
ATOM 3918 N N . VAL B 1 244 ? 15.047 -10.523 -7.969 1 96.69 244 VAL B N 1
ATOM 3919 C CA . VAL B 1 244 ? 13.938 -10.516 -7.023 1 96.69 244 VAL B CA 1
ATOM 3920 C C . VAL B 1 244 ? 14.242 -9.555 -5.879 1 96.69 244 VAL B C 1
ATOM 3922 O O . VAL B 1 244 ? 15.406 -9.25 -5.605 1 96.69 244 VAL B O 1
ATOM 3925 N N . THR B 1 245 ? 13.219 -8.992 -5.293 1 97.12 245 THR B N 1
ATOM 3926 C CA . THR B 1 245 ? 13.312 -8.32 -4 1 97.12 245 THR B CA 1
ATOM 3927 C C . THR B 1 245 ? 12.867 -9.258 -2.877 1 97.12 245 THR B C 1
ATOM 3929 O O . THR B 1 245 ? 12.344 -10.336 -3.135 1 97.12 245 THR B O 1
ATOM 3932 N N . VAL B 1 246 ? 13.117 -8.883 -1.664 1 96.56 246 VAL B N 1
ATOM 3933 C CA . VAL B 1 246 ? 12.734 -9.727 -0.537 1 96.56 246 VAL B CA 1
ATOM 3934 C C . VAL B 1 246 ? 11.219 -9.953 -0.551 1 96.56 246 VAL B C 1
ATOM 3936 O O . VAL B 1 246 ? 10.758 -11.086 -0.407 1 96.56 246 VAL B O 1
ATOM 3939 N N . SER B 1 247 ? 10.469 -8.875 -0.797 1 96.06 247 SER B N 1
ATOM 3940 C CA . SER B 1 247 ? 9.016 -8.977 -0.812 1 96.06 247 SER B CA 1
ATOM 3941 C C . SER B 1 247 ? 8.531 -9.836 -1.978 1 96.06 247 SER B C 1
ATOM 3943 O O . SER B 1 247 ? 7.656 -10.688 -1.806 1 96.06 247 SER B O 1
ATOM 3945 N N . SER B 1 248 ? 9.094 -9.641 -3.145 1 95.38 248 SER B N 1
ATOM 3946 C CA . SER B 1 248 ? 8.656 -10.422 -4.297 1 95.38 248 SER B CA 1
ATOM 3947 C C . SER B 1 248 ? 9.078 -11.883 -4.168 1 95.38 248 SER B C 1
ATOM 3949 O O . SER B 1 248 ? 8.383 -12.773 -4.652 1 95.38 248 SER B O 1
ATOM 3951 N N . LEU B 1 249 ? 10.242 -12.148 -3.523 1 95.75 249 LEU B N 1
ATOM 3952 C CA . LEU B 1 249 ? 10.664 -13.516 -3.256 1 95.75 249 LEU B CA 1
ATOM 3953 C C . LEU B 1 249 ? 9.617 -14.258 -2.432 1 95.75 249 LEU B C 1
ATOM 3955 O O . LEU B 1 249 ? 9.242 -15.391 -2.76 1 95.75 249 LEU B O 1
ATOM 3959 N N . ILE B 1 250 ? 9.141 -13.625 -1.417 1 94.38 250 ILE B N 1
ATOM 3960 C CA . ILE B 1 250 ? 8.141 -14.227 -0.544 1 94.38 250 ILE B CA 1
ATOM 3961 C C . ILE B 1 250 ? 6.867 -14.516 -1.338 1 94.38 250 ILE B C 1
ATOM 3963 O O . ILE B 1 250 ? 6.344 -15.633 -1.303 1 94.38 250 ILE B O 1
ATOM 3967 N N . ALA B 1 251 ? 6.434 -13.578 -2.051 1 90.88 251 ALA B N 1
ATOM 3968 C CA . ALA B 1 251 ? 5.176 -13.688 -2.789 1 90.88 251 ALA B CA 1
ATOM 3969 C C . ALA B 1 251 ? 5.266 -14.773 -3.859 1 90.88 251 ALA B C 1
ATOM 3971 O O . ALA B 1 251 ? 4.32 -15.539 -4.055 1 90.88 251 ALA B O 1
ATOM 3972 N N . LEU B 1 252 ? 6.398 -14.891 -4.539 1 89.88 252 LEU B N 1
ATOM 3973 C CA . LEU B 1 252 ? 6.535 -15.789 -5.68 1 89.88 252 LEU B CA 1
ATOM 3974 C C . LEU B 1 252 ? 6.84 -17.219 -5.223 1 89.88 252 LEU B C 1
ATOM 3976 O O . LEU B 1 252 ? 6.477 -18.172 -5.895 1 89.88 252 LEU B O 1
ATOM 3980 N N . GLN B 1 253 ? 7.457 -17.328 -4.059 1 90.81 253 GLN B N 1
ATOM 3981 C CA . GLN B 1 253 ? 7.941 -18.641 -3.662 1 90.81 253 GLN B CA 1
ATOM 3982 C C . GLN B 1 253 ? 7.027 -19.281 -2.613 1 90.81 253 GLN B C 1
ATOM 3984 O O . GLN B 1 253 ? 7.047 -20.5 -2.416 1 90.81 253 GLN B O 1
ATOM 3989 N N . MET B 1 254 ? 6.203 -18.562 -1.973 1 86.88 254 MET B N 1
ATOM 3990 C CA . MET B 1 254 ? 5.363 -19.062 -0.885 1 86.88 254 MET B CA 1
ATOM 3991 C C . MET B 1 254 ? 4.453 -20.188 -1.37 1 86.88 254 MET B C 1
ATOM 3993 O O . MET B 1 254 ? 4.238 -21.172 -0.66 1 86.88 254 MET B O 1
ATOM 3997 N N . PRO B 1 255 ? 3.871 -20.047 -2.588 1 81.88 255 PRO B N 1
ATOM 3998 C CA . PRO B 1 255 ? 3.016 -21.141 -3.049 1 81.88 255 PRO B CA 1
ATOM 3999 C C . PRO B 1 255 ? 3.76 -22.469 -3.129 1 81.88 255 PRO B C 1
ATOM 4001 O O . PRO B 1 255 ? 3.133 -23.531 -3.107 1 81.88 255 PRO B O 1
ATOM 4004 N N . TYR B 1 256 ? 5.078 -22.469 -3.137 1 85.44 256 TYR B N 1
ATOM 4005 C CA . TYR B 1 256 ? 5.883 -23.672 -3.281 1 85.44 256 TYR B CA 1
ATOM 4006 C C . TYR B 1 256 ? 6.625 -24 -1.987 1 85.44 256 TYR B C 1
ATOM 4008 O O . TYR B 1 256 ? 7.477 -24.891 -1.957 1 85.44 256 TYR B O 1
ATOM 4016 N N . ALA B 1 257 ? 6.312 -23.312 -0.986 1 88.06 257 ALA B N 1
ATOM 4017 C CA . ALA B 1 257 ? 7.105 -23.344 0.239 1 88.06 257 ALA B CA 1
ATOM 4018 C C . ALA B 1 257 ? 7.039 -24.719 0.899 1 88.06 257 ALA B C 1
ATOM 4020 O O . ALA B 1 257 ? 7.961 -25.109 1.618 1 88.06 257 ALA B O 1
ATOM 4021 N N . ASP B 1 258 ? 5.992 -25.453 0.65 1 86.5 258 ASP B N 1
ATOM 4022 C CA . ASP B 1 258 ? 5.82 -26.734 1.323 1 86.5 258 ASP B CA 1
ATOM 4023 C C . ASP B 1 258 ? 6.48 -27.859 0.533 1 86.5 258 ASP B C 1
ATOM 4025 O O . ASP B 1 258 ? 6.508 -29.016 0.982 1 86.5 258 ASP B O 1
ATOM 4029 N N . ALA B 1 259 ? 7.066 -27.484 -0.597 1 86.31 259 ALA B N 1
ATOM 4030 C CA . ALA B 1 259 ? 7.703 -28.484 -1.446 1 86.31 259 ALA B CA 1
ATOM 4031 C C . ALA B 1 259 ? 8.984 -29.016 -0.81 1 86.31 259 ALA B C 1
ATOM 4033 O O . ALA B 1 259 ? 9.414 -30.141 -1.09 1 86.31 259 ALA B O 1
ATOM 4034 N N . THR B 1 260 ? 9.656 -28.219 -0.065 1 89.06 260 THR B N 1
ATOM 4035 C CA . THR B 1 260 ? 10.883 -28.609 0.624 1 89.06 260 THR B CA 1
ATOM 4036 C C . THR B 1 260 ? 10.82 -28.234 2.1 1 89.06 260 THR B C 1
ATOM 4038 O O . THR B 1 260 ? 9.922 -27.5 2.521 1 89.06 260 THR B O 1
ATOM 4041 N N . ALA B 1 261 ? 11.703 -28.719 2.812 1 89.75 261 ALA B N 1
ATOM 4042 C CA . ALA B 1 261 ? 11.641 -28.578 4.266 1 89.75 261 ALA B CA 1
ATOM 4043 C C . ALA B 1 261 ? 12.102 -27.203 4.707 1 89.75 261 ALA B C 1
ATOM 4045 O O . ALA B 1 261 ? 11.625 -26.672 5.719 1 89.75 261 ALA B O 1
ATOM 4046 N N . TYR B 1 262 ? 12.953 -26.609 3.908 1 93.25 262 TYR B N 1
ATOM 4047 C CA . TYR B 1 262 ? 13.625 -25.453 4.488 1 93.25 262 TYR B CA 1
ATOM 4048 C C . TYR B 1 262 ? 13.273 -24.172 3.727 1 93.25 262 TYR B C 1
ATOM 4050 O O . TYR B 1 262 ? 13.688 -23.078 4.113 1 93.25 262 TYR B O 1
ATOM 4058 N N . MET B 1 263 ? 12.5 -24.297 2.699 1 93.25 263 MET B N 1
ATOM 4059 C CA . MET B 1 263 ? 12.102 -23.094 1.977 1 93.25 263 MET B CA 1
ATOM 4060 C C . MET B 1 263 ? 11.211 -22.219 2.842 1 93.25 263 MET B C 1
ATOM 4062 O O . MET B 1 263 ? 11.422 -21 2.918 1 93.25 263 MET B O 1
ATOM 4066 N N . LYS B 1 264 ? 10.281 -22.844 3.535 1 93.56 264 LYS B N 1
ATOM 4067 C CA . LYS B 1 264 ? 9.359 -22.078 4.363 1 93.56 264 LYS B CA 1
ATOM 4068 C C . LYS B 1 264 ? 10.094 -21.375 5.492 1 93.56 264 LYS B C 1
ATOM 4070 O O . LYS B 1 264 ? 9.922 -20.156 5.684 1 93.56 264 LYS B O 1
ATOM 4075 N N . PRO B 1 265 ? 10.953 -22.016 6.195 1 94.81 265 PRO B N 1
ATOM 4076 C CA . PRO B 1 265 ? 11.727 -21.312 7.219 1 94.81 265 PRO B CA 1
ATOM 4077 C C . PRO B 1 265 ? 12.539 -20.156 6.645 1 94.81 265 PRO B C 1
ATOM 4079 O O . PRO B 1 265 ? 12.672 -19.109 7.285 1 94.81 265 PRO B O 1
ATOM 4082 N N . ALA B 1 266 ? 13.094 -20.328 5.496 1 95.38 266 ALA B N 1
ATOM 4083 C CA . ALA B 1 266 ? 13.867 -19.266 4.863 1 95.38 266 ALA B CA 1
ATOM 4084 C C . ALA B 1 266 ? 12.977 -18.062 4.527 1 95.38 266 ALA B C 1
ATOM 4086 O O . ALA B 1 266 ? 13.383 -16.922 4.703 1 95.38 266 ALA B O 1
ATOM 4087 N N . LEU B 1 267 ? 11.805 -18.359 4.043 1 95.38 267 LEU B N 1
ATOM 4088 C CA . LEU B 1 267 ? 10.859 -17.297 3.719 1 95.38 267 LEU B CA 1
ATOM 4089 C C . LEU B 1 267 ? 10.406 -16.578 4.98 1 95.38 267 LEU B C 1
ATOM 4091 O O . LEU B 1 267 ? 10.18 -15.367 4.957 1 95.38 267 LEU B O 1
ATOM 4095 N N . MET B 1 268 ? 10.305 -17.328 6.07 1 95.31 268 MET B N 1
ATOM 4096 C CA . MET B 1 268 ? 9.938 -16.703 7.34 1 95.31 268 MET B CA 1
ATOM 4097 C C . MET B 1 268 ? 11.055 -15.789 7.836 1 95.31 268 MET B C 1
ATOM 4099 O O . MET B 1 268 ? 10.789 -14.734 8.398 1 95.31 268 MET B O 1
ATOM 4103 N N . ALA B 1 269 ? 12.211 -16.172 7.59 1 95.81 269 ALA B N 1
ATOM 4104 C CA . ALA B 1 269 ? 13.344 -15.305 7.91 1 95.81 269 ALA B CA 1
ATOM 4105 C C . ALA B 1 269 ? 13.32 -14.031 7.059 1 95.81 269 ALA B C 1
ATOM 4107 O O . ALA B 1 269 ? 13.578 -12.938 7.562 1 95.81 269 ALA B O 1
ATOM 4108 N N . ALA B 1 270 ? 13.055 -14.211 5.801 1 96.06 270 ALA B N 1
ATOM 4109 C CA . ALA B 1 270 ? 12.938 -13.07 4.906 1 96.06 270 ALA B CA 1
ATOM 4110 C C . ALA B 1 270 ? 11.844 -12.109 5.375 1 96.06 270 ALA B C 1
ATOM 4112 O O . ALA B 1 270 ? 12.031 -10.891 5.355 1 96.06 270 ALA B O 1
ATOM 4113 N N . ALA B 1 271 ? 10.734 -12.68 5.801 1 95 271 ALA B N 1
ATOM 4114 C CA . ALA B 1 271 ? 9.609 -11.875 6.293 1 95 271 ALA B CA 1
ATOM 4115 C C . ALA B 1 271 ? 10 -11.094 7.543 1 95 271 ALA B C 1
ATOM 4117 O O . ALA B 1 271 ? 9.617 -9.938 7.707 1 95 271 ALA B O 1
ATOM 4118 N N . LEU B 1 272 ? 10.711 -11.711 8.406 1 92.94 272 LEU B N 1
ATOM 4119 C CA . LEU B 1 272 ? 11.203 -11.055 9.609 1 92.94 272 LEU B CA 1
ATOM 4120 C C . LEU B 1 272 ? 12.094 -9.867 9.266 1 92.94 272 LEU B C 1
ATOM 4122 O O . LEU B 1 272 ? 11.977 -8.797 9.867 1 92.94 272 LEU B O 1
ATOM 4126 N N . LEU B 1 273 ? 12.93 -10.094 8.305 1 92.81 273 LEU B N 1
ATOM 4127 C CA . LEU B 1 273 ? 13.82 -9.023 7.859 1 92.81 273 LEU B CA 1
ATOM 4128 C C . LEU B 1 273 ? 13.031 -7.867 7.262 1 92.81 273 LEU B C 1
ATOM 4130 O O . LEU B 1 273 ? 13.344 -6.703 7.516 1 92.81 273 LEU B O 1
ATOM 4134 N N . LEU B 1 274 ? 12.117 -8.188 6.492 1 92.12 274 LEU B N 1
ATOM 4135 C CA . LEU B 1 274 ? 11.281 -7.172 5.852 1 92.12 274 LEU B CA 1
ATOM 4136 C C . LEU B 1 274 ? 10.5 -6.383 6.891 1 92.12 274 LEU B C 1
ATOM 4138 O O . LEU B 1 274 ? 10.398 -5.156 6.801 1 92.12 274 LEU B O 1
ATOM 4142 N N . ALA B 1 275 ? 9.898 -7.121 7.832 1 89.44 275 ALA B N 1
ATOM 4143 C CA . ALA B 1 275 ? 9.156 -6.469 8.906 1 89.44 275 ALA B CA 1
ATOM 4144 C C . ALA B 1 275 ? 10.062 -5.527 9.703 1 89.44 275 ALA B C 1
ATOM 4146 O O . ALA B 1 275 ? 9.68 -4.387 9.984 1 89.44 275 ALA B O 1
ATOM 4147 N N . ALA B 1 276 ? 11.211 -5.961 10.016 1 89.44 276 ALA B N 1
ATOM 4148 C CA . ALA B 1 276 ? 12.172 -5.156 10.773 1 89.44 276 ALA B CA 1
ATOM 4149 C C . ALA B 1 276 ? 12.602 -3.928 9.977 1 89.44 276 ALA B C 1
ATOM 4151 O O . ALA B 1 276 ? 12.688 -2.826 10.523 1 89.44 276 ALA B O 1
ATOM 4152 N N . ALA B 1 277 ? 12.867 -4.141 8.711 1 89.06 277 ALA B N 1
ATOM 4153 C CA . ALA B 1 277 ? 13.281 -3.031 7.859 1 89.06 277 ALA B CA 1
ATOM 4154 C C . ALA B 1 277 ? 12.164 -1.997 7.727 1 89.06 277 ALA B C 1
ATOM 4156 O O . ALA B 1 277 ? 12.414 -0.793 7.836 1 89.06 277 ALA B O 1
ATOM 4157 N N . GLY B 1 278 ? 10.984 -2.475 7.48 1 83.62 278 GLY B N 1
ATOM 4158 C CA . GLY B 1 278 ? 9.852 -1.567 7.391 1 83.62 278 GLY B CA 1
ATOM 4159 C C . GLY B 1 278 ? 9.641 -0.75 8.648 1 83.62 278 GLY B C 1
ATOM 4160 O O . GLY B 1 278 ? 9.453 0.467 8.586 1 83.62 278 GLY B O 1
ATOM 4161 N N . LEU B 1 279 ? 9.711 -1.393 9.773 1 84.12 279 LEU B N 1
ATOM 4162 C CA . LEU B 1 279 ? 9.531 -0.722 11.062 1 84.12 279 LEU B CA 1
ATOM 4163 C C . LEU B 1 279 ? 10.648 0.281 11.312 1 84.12 279 LEU B C 1
ATOM 4165 O O . LEU B 1 279 ? 10.398 1.396 11.773 1 84.12 279 LEU B O 1
ATOM 4169 N N . ALA B 1 280 ? 11.844 -0.061 10.984 1 88.12 280 ALA B N 1
ATOM 4170 C CA . ALA B 1 280 ? 13 0.807 11.211 1 88.12 280 ALA B CA 1
ATOM 4171 C C . ALA B 1 280 ? 12.938 2.047 10.32 1 88.12 280 ALA B C 1
ATOM 4173 O O . ALA B 1 280 ? 13.141 3.166 10.789 1 88.12 280 ALA B O 1
ATOM 4174 N N . ILE B 1 281 ? 12.633 1.84 9.078 1 86.38 281 ILE B N 1
ATOM 4175 C CA . ILE B 1 281 ? 12.578 2.93 8.109 1 86.38 281 ILE B CA 1
ATOM 4176 C C . ILE B 1 281 ? 11.453 3.889 8.477 1 86.38 281 ILE B C 1
ATOM 4178 O O . ILE B 1 281 ? 11.625 5.109 8.438 1 86.38 281 ILE B O 1
ATOM 4182 N N . ASN B 1 282 ? 10.375 3.338 8.852 1 78.31 282 ASN B N 1
ATOM 4183 C CA . ASN B 1 282 ? 9.234 4.191 9.188 1 78.31 282 ASN B CA 1
ATOM 4184 C C . ASN B 1 282 ? 9.453 4.922 10.508 1 78.31 282 ASN B C 1
ATOM 4186 O O . ASN B 1 282 ? 9.023 6.066 10.664 1 78.31 282 ASN B O 1
ATOM 4190 N N . ALA B 1 283 ? 10.078 4.285 11.422 1 83.56 283 ALA B N 1
ATOM 4191 C CA . ALA B 1 283 ? 10.453 4.957 12.656 1 83.56 283 ALA B CA 1
ATOM 4192 C C . ALA B 1 283 ? 11.383 6.133 12.383 1 83.56 283 ALA B C 1
ATOM 4194 O O . ALA B 1 283 ? 11.25 7.199 12.984 1 83.56 283 ALA B O 1
ATOM 4195 N N . ALA B 1 284 ? 12.227 5.977 11.477 1 85 284 ALA B N 1
ATOM 4196 C CA . ALA B 1 284 ? 13.133 7.051 11.086 1 85 284 ALA B CA 1
ATOM 4197 C C . ALA B 1 284 ? 12.375 8.195 10.414 1 85 284 ALA B C 1
ATOM 4199 O O . ALA B 1 284 ? 12.648 9.367 10.68 1 85 284 ALA B O 1
ATOM 4200 N N . ALA B 1 285 ? 11.43 7.852 9.57 1 80.56 285 ALA B N 1
ATOM 4201 C CA . ALA B 1 285 ? 10.617 8.852 8.883 1 80.56 285 ALA B CA 1
ATOM 4202 C C . ALA B 1 285 ? 9.828 9.695 9.875 1 80.56 285 ALA B C 1
ATOM 4204 O O . ALA B 1 285 ? 9.805 10.922 9.781 1 80.56 285 ALA B O 1
ATOM 4205 N N . VAL B 1 286 ? 9.297 9.047 10.867 1 75 286 VAL B N 1
ATOM 4206 C CA . VAL B 1 286 ? 8.5 9.734 11.875 1 75 286 VAL B CA 1
ATOM 4207 C C . VAL B 1 286 ? 9.406 10.617 12.734 1 75 286 VAL B C 1
ATOM 4209 O O . VAL B 1 286 ? 9.055 11.758 13.047 1 75 286 VAL B O 1
ATOM 4212 N N . TYR B 1 287 ? 10.484 10.094 13.031 1 79.69 287 TYR B N 1
ATOM 4213 C CA . TYR B 1 287 ? 11.438 10.844 13.836 1 79.69 287 TYR B CA 1
ATOM 4214 C C . TYR B 1 287 ? 11.898 12.102 13.109 1 79.69 287 TYR B C 1
ATOM 4216 O O . TYR B 1 287 ? 11.984 13.18 13.719 1 79.69 287 TYR B O 1
ATOM 4224 N N . LEU B 1 288 ? 12.102 12.031 11.883 1 78.81 288 LEU B N 1
ATOM 4225 C CA . LEU B 1 288 ? 12.578 13.156 11.094 1 78.81 288 LEU B CA 1
ATOM 4226 C C . LEU B 1 288 ? 11.484 14.203 10.914 1 78.81 288 LEU B C 1
ATOM 4228 O O . LEU B 1 288 ? 11.766 15.406 10.891 1 78.81 288 LEU B O 1
ATOM 4232 N N . LEU B 1 289 ? 10.25 13.75 10.797 1 74.88 289 LEU B N 1
ATOM 4233 C CA . LEU B 1 289 ? 9.141 14.664 10.547 1 74.88 289 LEU B CA 1
ATOM 4234 C C . LEU B 1 289 ? 8.688 15.336 11.836 1 74.88 289 LEU B C 1
ATOM 4236 O O . LEU B 1 289 ? 8.219 16.484 11.82 1 74.88 289 LEU B O 1
ATOM 4240 N N . PHE B 1 290 ? 8.805 14.656 12.953 1 64.5 290 PHE B N 1
ATOM 4241 C CA . PHE B 1 290 ? 8.305 15.227 14.195 1 64.5 290 PHE B CA 1
ATOM 4242 C C . PHE B 1 290 ? 9.453 15.797 15.031 1 64.5 290 PHE B C 1
ATOM 4244 O O . PHE B 1 290 ? 9.227 16.344 16.109 1 64.5 290 PHE B O 1
ATOM 4251 N N . LYS B 1 291 ? 10.688 15.594 14.586 1 57.69 291 LYS B N 1
ATOM 4252 C CA . LYS B 1 291 ? 11.734 16.328 15.281 1 57.69 291 LYS B CA 1
ATOM 4253 C C . LYS B 1 291 ? 11.578 17.828 15.086 1 57.69 291 LYS B C 1
ATOM 4255 O O . LYS B 1 291 ? 11.797 18.344 13.984 1 57.69 291 LYS B O 1
ATOM 4260 N N . LYS B 1 292 ? 10.445 18.438 15.805 1 45.25 292 LYS B N 1
ATOM 4261 C CA . LYS B 1 292 ? 10.484 19.891 16.016 1 45.25 292 LYS B CA 1
ATOM 4262 C C . LYS B 1 292 ? 11.781 20.312 16.688 1 45.25 292 LYS B C 1
ATOM 4264 O O . LYS B 1 292 ? 12.352 19.547 17.484 1 45.25 292 LYS B O 1
#

Secondary structure (DSSP, 8-state):
--HHHHHHHHHHHHHHHHHHHHHSHHHHHHHHHHHHHHHHHHHHHHHHHHHHHHHHHHTTHHHH---EETTTTEE--HHHHHHHHHHHHHHHHHHHHHHHHHHHIIIIIS-HHHHHHHHHHHHHHTTS-HHHHHHHIIIIIHHHS-SSHHHHHHHHHHHHHHHHHHHHHHHHHTS-HHHHHHHHHTT--HHHHHHHHHHHTHHHHHHHHHHHHHHHHH--HHHHHHSB--TT--S---TTS-B--HHHHHHHHGGGGGGSTTHHHHHHHHHHHHHHHHHHHHHHHHHHHH--/--HHHHHHHHHHHHHHHHHHHHHH-HHHHHHHHHHHHHHHHHHHHHHHHHHHHHHHHHTTHHHH---EETTTTEE--HHHHHHHHHHHHHHHHHHHHHHHHHHHIIIIIS-HHHHHHHHHHHHHHTTS-HHHHHHHIIIIIHHHS-SSHHHHHHHHHHHHHHHHHHHHHHHHHTS-HHHHHHHHHTT--HHHHHHHHHHHTHHHHHHHHHHHHHHHHH--HHHHHHSB--TT--S---TTS-B--HHHHHHHHGGGGGGSTTHHHHHHHHHHHHHHHHHHHHHHHHHHHH--

InterPro domains:
  IPR000515 ABC transporter type 1, transmembrane domain MetI-like [PS50928] (81-285)
  IPR000515 ABC transporter type 1, transmembrane domain MetI-like [cd06261] (81-257)
  IPR011864 Phosphate ABC transporter, permease protein PstC [TIGR02138] (31-291)
  IPR035906 MetI-like superfamily [G3DSA:1.10.3720.10] (54-288)
  IPR035906 MetI-like superfamily [SSF161098] (62-283)
  IPR051124 Binding-Protein-Dependent Phosphate Transport Permease [PTHR30425] (33-290)

Radius of gyration: 24.38 Å; Cα contacts (8 Å, |Δi|>4): 1004; chains: 2; bounding box: 66×71×62 Å

Sequence (584 aa):
MTAEALILLFFLYAASALFLFFTRLRAGLRLLALAVPAVVAAMVAVFLAGALPALSREGLSLFTSSLWSSSDERYGLLGALWGTFITTAVALPLAAAMAVSFAVFVNDIAPAGLRRGLSAFMDLTAAVPTVVYGLWGAAFLTKFIPPSLLAASLLLAAIITPYAAAVIREGYASVPREIAEAVYSLGATKFEAALVKLRYIRNYVLGGVFLALGRAVGETVAVSMVVGGNPSSGVTLNLLSSGVTVSSLIALQMPYADATAYMKPALMAAALLLAAAGLAINAAAVYLLFKKMTAEALILLFFLYAASALFLFFTRLRAGLRLLALAVPAVVAAMVAVFLAGALPALSREGLSLFTSSLWSSSDERYGLLGALWGTFITTAVALPLAAAMAVSFAVFVNDIAPAGLRRGLSAFMDLTAAVPTVVYGLWGAAFLTKFIPPSLLAASLLLAAIITPYAAAVIREGYASVPREIAEAVYSLGATKFEAALVKLRYIRNYVLGGVFLALGRAVGETVAVSMVVGGNPSSGVTLNLLSSGVTVSSLIALQMPYADATAYMKPALMAAALLLAAAGLAINAAAVYLLFKK

Organism: Pyrobaculum neutrophilum (strain DSM 2338 / JCM 9278 / NBRC 100436 / V24Sta) (NCBI:txid444157)

Foldseek 3Di:
DDPVVVVVVCVVCVVVCLVVLVVVPDPSVVCVVCVVVVVLVVLLVVLVVLLVVVCVVCPCQQAVPLDDDQVVLDHHCPQQAQLLVVLLVLLLVLLLVLLLVLLLCLQPPDDPVCNVVSLVVLLVLLVDDLLVLLVCLLVPVCVPAPQASQSLSNSLNSNLNSQLNNQQNVQLNPDDPVLLVVCVVVVDDSVRSSVVSCVVSVLSSVLSSLSSSLVSLQDANSSLSRQQQDSNPHNDPPGSDHGHHLRNVLVVCVVVQVVHDCSRSSNSNSVSVSSVVSVVSVVVSVCSNPVD/DDPVVVVVVCVVCVVVVLVVLVPDDPVSVVCVVCVVVVVLVVLLVVLVVLLVVVCVVCPCQQAVPLDDDQVVLDHHCPQQAQLLVVLLVLLLVLLLVLLLVLLLCLQPPDDPVCSVVSLVVLLVLLVDDLLVLLVCLLVPVCVPAPQASQSLSNSLNSNLNSQLNNQQNVQLNPDDPVLLVVCVVVVDDSVRSSVVSCVVSVLSSVLSSLSSSLVSLQDANSSLSRQQNDSNPHNDPPGSDHGHHLRNVLVVCVVVQVVHDCSRSSNSNSVSVSSVVSVVSVVVSVCSNPVD

pLDDT: mean 85.85, std 14.91, range [33.12, 97.56]

Nearest PDB structures (foldseek):
  8y5f-assembly1_C  TM=8.148E-01  e=5.197E-04  Escherichia coli
  7cad-assembly1_B  TM=6.462E-01  e=1.123E-03  Mycolicibacterium smegmatis MC2 155
  8ja7-assembly1_B  TM=6.482E-01  e=1.876E-03  Mycobacterium tuberculosis H37Rv
  7ahh-assembly1_B  TM=6.693E-01  e=5.017E-03  Lactococcus lactis subsp. lactis
  7ahh-assembly1_A  TM=5.891E-01  e=9.531E-03  Lactococcus lactis subsp. lactis

Solvent-accessible surface area (backbone atoms only — not comparable to full-atom values): 27855 Å² total; per-residue (Å²): 133,55,75,64,56,52,50,52,46,44,50,48,42,45,51,44,41,50,47,45,30,47,64,61,46,70,64,36,22,49,51,38,38,44,45,52,61,46,49,53,52,49,43,53,52,49,23,54,64,43,14,40,65,32,41,68,73,47,44,68,46,31,60,68,28,30,48,55,35,79,90,76,62,42,66,24,42,25,10,19,50,42,33,38,49,53,27,43,62,55,11,47,59,54,16,47,51,28,12,52,26,30,27,48,35,42,72,72,66,44,55,76,82,49,28,59,54,53,52,49,49,40,56,40,58,59,40,41,31,50,55,47,56,12,50,40,34,50,70,50,51,38,77,81,38,58,44,1,37,44,44,25,11,54,53,45,16,55,62,32,16,38,55,19,21,56,39,28,26,53,36,58,67,61,57,57,66,67,58,55,50,52,41,45,73,74,67,44,48,74,52,55,42,50,52,53,50,47,60,72,29,41,50,29,46,52,22,10,47,31,49,22,47,32,52,51,66,37,49,26,61,32,36,47,51,20,13,53,61,34,59,58,52,29,81,71,87,58,43,72,39,46,19,24,26,51,43,23,44,41,68,70,42,52,87,52,20,82,78,44,89,45,49,41,17,43,42,23,40,49,38,45,49,48,41,51,49,19,39,50,38,42,51,50,22,50,48,47,60,63,60,121,132,55,73,66,58,52,50,52,48,44,49,50,44,45,50,46,44,47,47,48,33,53,56,67,45,78,61,41,24,48,51,40,38,43,44,52,63,48,50,54,53,48,44,53,52,49,23,54,63,44,14,40,66,32,41,70,72,48,44,68,46,30,59,70,26,30,48,55,34,78,89,75,62,41,65,22,42,26,10,19,51,42,34,39,50,52,27,42,62,54,11,47,58,53,16,46,52,27,14,52,25,30,27,49,33,42,71,73,66,44,55,77,82,50,27,58,54,52,52,49,50,40,57,40,59,59,38,42,31,51,56,46,54,12,51,40,36,48,70,50,50,36,77,81,38,58,45,0,34,44,45,24,12,55,54,45,17,55,62,31,17,35,56,18,20,54,40,28,29,53,36,57,69,63,56,57,65,67,57,56,50,52,40,46,73,74,66,46,49,75,65,55,43,50,53,52,49,48,60,71,30,41,49,30,46,52,21,11,47,31,50,21,46,32,51,50,66,38,49,27,62,30,36,46,51,20,13,53,62,34,58,59,53,28,83,72,84,58,42,74,38,45,21,2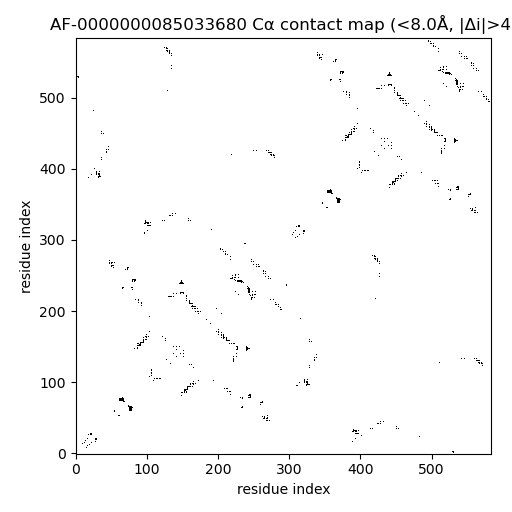3,26,51,43,23,44,44,66,70,42,53,88,54,20,81,77,44,87,45,48,42,16,44,43,24,39,47,37,45,50,47,42,51,49,18,39,52,38,40,51,49,21,49,48,45,60,63,61,120